Protein AF-0000000087419226 (afdb_homodimer)

Secondary structure (DSSP, 8-state):
----HHHHHHHHHHHHHS-BGGGT-EE--EEETTSBHHHHHHHHHHHT-SEEEEEETTEEEEEEEGGG--SSBGGGG-EEPPGGGEEETT-BHHHHHHHTTS-SEEEEEETTEEEEEEEGGGGGSHHHHHHHHHHHHHHHHHHHHHHHHHSTTTTTGGGS-HHHHHHHHHHHHHHHHTT----HHHHS-HHHHHHHHHH-HHHHTTSS--SHHHHHHHHHHHHHHHHHHHTT--HHHHHHHHHHHHHHHHHHHHS--TTS-TT--/----HHHHHHHHHHHHHS-BGGGT-EE--EEETTSBHHHHHHHHHHHT-SEEEEEETTEEEEEEEGGG--SSBGGGG-EEPPGGGEEETT-BHHHHHHHTTS-SEEEEEETTEEEEEEEGGGGGSHHHHHHHHHHHHHHHHHHHHHHHHHSTTTTTGGGS-HHHHHHHHHHHHHHHHTT----HHHHS-HHHHHHHHHH-HHHHTTSS--SHHHHHHHHHHHHHHHHHHHTT--HHHHHHHHHHHHHHHHHHHHS--TTS-TT--

pLDDT: mean 83.91, std 13.86, range [21.38, 97.94]

Organism: NCBI:txid2527985

Nearest PDB structures (foldseek):
  2ef7-assembly1_A-2  TM=7.297E-01  e=4.442E-05  Sulfurisphaera tokodaii str. 7
  3fv6-assembly1_B  TM=7.128E-01  e=2.357E-05  Bacillus subtilis
  6gjv-assembly1_F  TM=6.797E-01  e=5.312E-04  Pseudomonas aeruginosa PAO1
  7r50-assembly1_E  TM=6.651E-01  e=1.448E-03  Mycolicibacterium smegmatis
  4dqw-assembly1_B  TM=3.680E-01  e=2.165E-04  Pseudomonas aeruginosa PAO1

Foldseek 3Di:
DADDPVVLVVLLVCLQQVAFQLVQWAWAAEEEQQAWLVVVLVVCVVVVNQKHFYDDPRAGFFMAGSVQRDGGTNNVGGDGDDPLQEAERSHTVLVVLQSQPPPQKHFYDDPRGTTTIDGLVSCLDLSVLVSLLSLLVSLLSQLLNLCCVPPNPPNLVVLDDPVQLVVLVVVVVVCVVVVHDDDSSVSDDQLRSLSSQQSDPVNVLQAPDDHSVRSNVLSVLSVVLNVCSVVSDDNCPVNSVSSNVCSVCSCRSNPGDVPVPPPDD/DQDDPVVLVVLLVCLQQVAFQLVQWAWAAEEEQQAWLVVVLVVCVVVVNQKHFYDDPRAGFFMAGSVQRDGGTNNVGGDGDDPLQEAERSHTVLVVLQSQPPPAKHFYDDPRGTTTIDGLVSCLDLSVLVSLLSLLVSLLSQLLNLCCVPPNPPNLVVLDDPVQLVVLVVVVVVCVVVVHDDDSSVSDDQLRSLSSQQSDPVNVLQAPDDHSVRSNVLSVLSVVLNVCSVVSDDNCPVNSVSSNVCSVCSCRSNPGDVPVPPPDD

Sequence (530 aa):
MTLNSSTLHSLRRVFQQGFVVHDIAEPLISFDDSTSSEKVQAFMKAKRFEIVGIRKEGRVEGYVELADLGTGVCANHIQPFDEAQVVLDSTALADLVLQLKDKRRLFVSILGRVGGIVSRTDLQKPPVRMWLFGMVTLIEMRFSRLIEQYYPDEKWKPFLSEGRIQKTEELLVERIRRNQDLSLLDCLQLTDKAQIIARSKELRNLTKFQSRRQLDDAAKMLGKLRDNLAHSQDIITGDWDIIVALSESLDAVLEGPPGLEDGDVMTLNSSTLHSLRRVFQQGFVVHDIAEPLISFDDSTSSEKVQAFMKAKRFEIVGIRKEGRVEGYVELADLGTGVCANHIQPFDEAQVVLDSTALADLVLQLKDKRRLFVSILGRVGGIVSRTDLQKPPVRMWLFGMVTLIEMRFSRLIEQYYPDEKWKPFLSEGRIQKTEELLVERIRRNQDLSLLDCLQLTDKAQIIARSKELRNLTKFQSRRQLDDAAKMLGKLRDNLAHSQDIITGDWDIIVALSESLDAVLEGPPGLEDGDV

Radius of gyration: 26.46 Å; Cα contacts (8 Å, |Δi|>4): 764; chains: 2; bounding box: 55×88×60 Å

Solvent-accessible surface area (backbone atoms only — not comparable to full-atom values): 28848 Å² total; per-residue (Å²): 123,78,72,52,68,66,38,57,54,53,51,48,50,44,63,57,61,67,43,29,37,58,58,49,44,39,79,45,57,64,44,54,32,78,40,46,23,61,59,52,47,51,48,25,64,75,70,69,42,59,65,37,32,27,22,56,97,88,34,55,62,27,31,40,40,58,91,66,57,58,84,61,37,37,59,83,48,56,38,70,74,50,73,92,39,51,41,52,33,77,38,28,44,47,58,49,50,63,60,45,71,85,36,69,59,33,36,21,29,53,97,88,35,58,51,27,32,40,40,67,56,40,58,63,36,66,65,44,44,46,45,52,47,44,50,54,50,50,46,46,53,46,46,51,48,51,43,48,70,76,30,52,95,66,62,49,54,81,54,50,54,69,67,56,50,50,54,34,50,52,52,44,51,56,36,43,74,66,71,28,89,68,44,66,74,71,57,50,48,66,53,54,47,37,40,35,33,37,68,29,69,74,52,28,67,48,38,83,52,90,43,48,65,57,36,48,52,48,32,51,51,49,53,51,48,38,46,35,58,44,62,76,46,80,50,52,79,84,35,45,68,59,52,45,50,46,44,72,34,44,62,46,70,68,42,57,61,79,82,70,55,91,68,79,115,124,78,73,52,68,64,39,55,54,53,51,47,51,45,63,58,63,66,43,30,37,58,58,51,43,39,78,46,56,63,42,53,33,77,41,48,23,60,59,50,46,53,49,26,63,75,70,69,42,59,65,37,33,26,23,56,95,87,35,55,63,26,30,40,40,57,90,67,58,58,84,60,36,37,58,83,50,55,39,70,74,52,74,93,40,51,42,54,34,79,38,30,44,47,58,48,51,61,60,45,70,85,34,69,58,35,36,21,28,53,97,87,36,60,51,26,31,40,40,67,56,40,56,60,37,67,65,45,44,46,44,51,49,44,50,53,51,50,47,46,52,47,45,52,46,51,44,49,71,76,30,51,94,66,62,49,55,83,55,50,55,69,67,56,50,49,53,34,49,54,50,43,52,55,37,43,74,66,72,27,89,70,45,67,74,71,58,50,50,66,53,54,47,35,39,34,32,37,68,28,68,75,51,27,68,48,39,82,53,90,45,49,65,58,35,48,52,49,31,51,51,48,52,51,48,39,47,36,58,45,62,76,45,81,50,52,80,84,35,46,67,59,52,47,50,45,44,72,35,45,61,47,67,67,42,54,61,81,81,71,53,89,68,80,118

Structure (mmCIF, N/CA/C/O backbone):
data_AF-0000000087419226-model_v1
#
loop_
_entity.id
_entity.type
_entity.pdbx_description
1 polymer 'CBS domain-containing protein'
#
loop_
_atom_site.group_PDB
_atom_site.id
_atom_site.type_symbol
_atom_site.label_atom_id
_atom_site.label_alt_id
_atom_site.label_comp_id
_atom_site.label_asym_id
_atom_site.label_entity_id
_atom_site.label_seq_id
_atom_site.pdbx_PDB_ins_code
_atom_site.Cartn_x
_atom_site.Cartn_y
_atom_site.Cartn_z
_atom_site.occupancy
_atom_site.B_iso_or_equiv
_atom_site.auth_seq_id
_atom_site.auth_comp_id
_atom_site.auth_asym_id
_atom_site.auth_atom_id
_atom_site.pdbx_PDB_model_num
ATOM 1 N N . MET A 1 1 ? -5.91 -18.766 -9.625 1 42.22 1 MET A N 1
ATOM 2 C CA . MET A 1 1 ? -5.02 -19.047 -8.5 1 42.22 1 MET A CA 1
ATOM 3 C C . MET A 1 1 ? -5.469 -18.281 -7.258 1 42.22 1 MET A C 1
ATOM 5 O O . MET A 1 1 ? -5.609 -17.062 -7.293 1 42.22 1 MET A O 1
ATOM 9 N N . THR A 1 2 ? -6.199 -19.031 -6.391 1 46.94 2 THR A N 1
ATOM 10 C CA . THR A 1 2 ? -7 -18.562 -5.266 1 46.94 2 THR A CA 1
ATOM 11 C C . THR A 1 2 ? -6.113 -17.953 -4.188 1 46.94 2 THR A C 1
ATOM 13 O O . THR A 1 2 ? -5.152 -18.578 -3.736 1 46.94 2 THR A O 1
ATOM 16 N N . LEU A 1 3 ? -6.07 -16.688 -4.141 1 54.31 3 LEU A N 1
ATOM 17 C CA . LEU A 1 3 ? -5.461 -16.109 -2.939 1 54.31 3 LEU A CA 1
ATOM 18 C C . LEU A 1 3 ? -5.992 -16.797 -1.686 1 54.31 3 LEU A C 1
ATOM 20 O O . LEU A 1 3 ? -7.199 -16.984 -1.535 1 54.31 3 LEU A O 1
ATOM 24 N N . ASN A 1 4 ? -4.996 -17.406 -0.952 1 62.91 4 ASN A N 1
ATOM 25 C CA . ASN A 1 4 ? -5.324 -18.094 0.295 1 62.91 4 ASN A CA 1
ATOM 26 C C . ASN A 1 4 ? -6.062 -17.172 1.264 1 62.91 4 ASN A C 1
ATOM 28 O O . ASN A 1 4 ? -5.719 -15.992 1.393 1 62.91 4 ASN A O 1
ATOM 32 N N . SER A 1 5 ? -7.238 -17.625 1.706 1 68.56 5 SER A N 1
ATOM 33 C CA . SER A 1 5 ? -8.055 -16.906 2.676 1 68.56 5 SER A CA 1
ATOM 34 C C . SER A 1 5 ? -7.215 -16.391 3.838 1 68.56 5 SER A C 1
ATOM 36 O O . SER A 1 5 ? -7.461 -15.289 4.348 1 68.56 5 SER A O 1
ATOM 38 N N . SER A 1 6 ? -6.207 -17.156 4.109 1 67.56 6 SER A N 1
ATOM 39 C CA . SER A 1 6 ? -5.363 -16.75 5.23 1 67.56 6 SER A CA 1
ATOM 40 C C . SER A 1 6 ? -4.566 -15.492 4.902 1 67.56 6 SER A C 1
ATOM 42 O O . SER A 1 6 ? -4.379 -14.633 5.762 1 67.56 6 SER A O 1
ATOM 44 N N . THR A 1 7 ? -4.246 -15.352 3.688 1 75.5 7 THR A N 1
ATOM 45 C CA . THR A 1 7 ? -3.488 -14.18 3.268 1 75.5 7 THR A CA 1
ATOM 46 C C . THR A 1 7 ? -4.348 -12.922 3.352 1 75.5 7 THR A C 1
ATOM 48 O O . THR A 1 7 ? -3.912 -11.898 3.891 1 75.5 7 THR A O 1
ATOM 51 N N . LEU A 1 8 ? -5.531 -13.047 2.908 1 74.62 8 LEU A N 1
ATOM 52 C CA . LEU A 1 8 ? -6.441 -11.906 2.943 1 74.62 8 LEU A CA 1
ATOM 53 C C . LEU A 1 8 ? -6.691 -11.453 4.379 1 74.62 8 LEU A C 1
ATOM 55 O O . LEU A 1 8 ? -6.648 -10.258 4.676 1 74.62 8 LEU A O 1
ATOM 59 N N . HIS A 1 9 ? -6.844 -12.469 5.27 1 75.5 9 HIS A N 1
ATOM 60 C CA . HIS A 1 9 ? -7.129 -12.148 6.664 1 75.5 9 HIS A CA 1
ATOM 61 C C . HIS A 1 9 ? -5.938 -11.461 7.328 1 75.5 9 HIS A C 1
ATOM 63 O O . HIS A 1 9 ? -6.109 -10.484 8.055 1 75.5 9 HIS A O 1
ATOM 69 N N . SER A 1 10 ? -4.809 -11.953 7.027 1 78.69 10 SER A N 1
ATOM 70 C CA . SER A 1 10 ? -3.607 -11.398 7.641 1 78.69 10 SER A CA 1
ATOM 71 C C . SER A 1 10 ? -3.334 -9.984 7.141 1 78.69 10 SER A C 1
ATOM 73 O O . SER A 1 10 ? -3.053 -9.078 7.934 1 78.69 10 SER A O 1
ATOM 75 N N . LEU A 1 11 ? -3.467 -9.758 5.883 1 81.06 11 LEU A N 1
ATOM 76 C CA . LEU A 1 11 ? -3.199 -8.445 5.312 1 81.06 11 LEU A CA 1
ATOM 77 C C . LEU A 1 11 ? -4.262 -7.438 5.742 1 81.06 11 LEU A C 1
ATOM 79 O O . LEU A 1 11 ? -3.955 -6.27 5.984 1 81.06 11 LEU A O 1
ATOM 83 N N . ARG A 1 12 ? -5.445 -7.945 5.891 1 80.12 12 ARG A N 1
ATOM 84 C CA . ARG A 1 12 ? -6.52 -7.086 6.371 1 80.12 12 ARG A CA 1
ATOM 85 C C . ARG A 1 12 ? -6.211 -6.555 7.77 1 80.12 12 ARG A C 1
ATOM 87 O O . ARG A 1 12 ? -6.383 -5.363 8.039 1 80.12 12 ARG A O 1
ATOM 94 N N . ARG A 1 13 ? -5.73 -7.434 8.578 1 77.88 13 ARG A N 1
ATOM 95 C CA . ARG A 1 13 ? -5.402 -7.031 9.945 1 77.88 13 ARG A CA 1
ATOM 96 C C . ARG A 1 13 ? -4.301 -5.98 9.953 1 77.88 13 ARG A C 1
ATOM 98 O O . ARG A 1 13 ? -4.387 -4.988 10.68 1 77.88 13 ARG A O 1
ATOM 105 N N . VAL A 1 14 ? -3.367 -6.145 9.109 1 79.88 14 VAL A N 1
ATOM 106 C CA . VAL A 1 14 ? -2.234 -5.227 9.055 1 79.88 14 VAL A CA 1
ATOM 107 C C . VAL A 1 14 ? -2.707 -3.852 8.586 1 79.88 14 VAL A C 1
ATOM 109 O O . VAL A 1 14 ? -2.406 -2.836 9.219 1 79.88 14 VAL A O 1
ATOM 112 N N . PHE A 1 15 ? -3.539 -3.809 7.578 1 81.88 15 PHE A N 1
ATOM 113 C CA . PHE A 1 15 ? -3.922 -2.527 6.996 1 81.88 15 PHE A CA 1
ATOM 114 C C . PHE A 1 15 ? -5.027 -1.871 7.812 1 81.88 15 PHE A C 1
ATOM 116 O O . PHE A 1 15 ? -5.176 -0.647 7.801 1 81.88 15 PHE A O 1
ATOM 123 N N . GLN A 1 16 ? -5.691 -2.676 8.609 1 78.88 16 GLN A N 1
ATOM 124 C CA . GLN A 1 16 ? -6.734 -2.104 9.453 1 78.88 16 GLN A CA 1
ATOM 125 C C . GLN A 1 16 ? -6.148 -1.522 10.734 1 78.88 16 GLN A C 1
ATOM 127 O O . GLN A 1 16 ? -6.664 -0.539 11.273 1 78.88 16 GLN A O 1
ATOM 132 N N . GLN A 1 17 ? -5.059 -2.119 11.133 1 82 17 GLN A N 1
ATOM 133 C CA . GLN A 1 17 ? -4.559 -1.738 12.453 1 82 17 GLN A CA 1
ATOM 134 C C . GLN A 1 17 ? -3.154 -1.146 12.359 1 82 17 GLN A C 1
ATOM 136 O O . GLN A 1 17 ? -2.668 -0.535 13.312 1 82 17 GLN A O 1
ATOM 141 N N . GLY A 1 18 ? -2.623 -1.214 11.234 1 85.69 18 GLY A N 1
ATOM 142 C CA . GLY A 1 18 ? -1.213 -0.868 11.141 1 85.69 18 GLY A CA 1
ATOM 143 C C . GLY A 1 18 ? -0.979 0.599 10.828 1 85.69 18 GLY A C 1
ATOM 144 O O . GLY A 1 18 ? 0.128 1.108 11.016 1 85.69 18 GLY A O 1
ATOM 145 N N . PHE A 1 19 ? -1.991 1.28 10.367 1 92.06 19 PHE A N 1
ATOM 146 C CA . PHE A 1 19 ? -1.907 2.707 10.07 1 92.06 19 PHE A CA 1
ATOM 147 C C . PHE A 1 19 ? -2.73 3.514 11.07 1 92.06 19 PHE A C 1
ATOM 149 O O . PHE A 1 19 ? -3.947 3.34 11.164 1 92.06 19 PHE A O 1
ATOM 156 N N . VAL A 1 20 ? -2.016 4.383 11.789 1 94.56 20 VAL A N 1
ATOM 157 C CA . VAL A 1 20 ? -2.672 5.047 12.906 1 94.56 20 VAL A CA 1
ATOM 158 C C . VAL A 1 20 ? -2.41 6.551 12.836 1 94.56 20 VAL A C 1
ATOM 160 O O . VAL A 1 20 ? -1.635 7.016 12 1 94.56 20 VAL A O 1
ATOM 163 N N . VAL A 1 21 ? -2.994 7.266 13.734 1 96.25 21 VAL A N 1
ATOM 164 C CA . VAL A 1 21 ? -2.936 8.727 13.773 1 96.25 21 VAL A CA 1
ATOM 165 C C . VAL A 1 21 ? -1.486 9.18 13.945 1 96.25 21 VAL A C 1
ATOM 167 O O . VAL A 1 21 ? -1.068 10.18 13.352 1 96.25 21 VAL A O 1
ATOM 170 N N . HIS A 1 22 ? -0.709 8.508 14.711 1 94.38 22 HIS A N 1
ATOM 171 C CA . HIS A 1 22 ? 0.694 8.828 14.953 1 94.38 22 HIS A CA 1
ATOM 172 C C . HIS A 1 22 ? 1.452 9.008 13.641 1 94.38 22 HIS A C 1
ATOM 174 O O . HIS A 1 22 ? 2.373 9.828 13.562 1 94.38 22 HIS A O 1
ATOM 180 N N . ASP A 1 23 ? 1.045 8.336 12.625 1 92.69 23 ASP A N 1
ATOM 181 C CA . ASP A 1 23 ? 1.777 8.266 11.367 1 92.69 23 ASP A CA 1
ATOM 182 C C . ASP A 1 23 ? 1.619 9.562 10.562 1 92.69 23 ASP A C 1
ATOM 184 O O . ASP A 1 23 ? 2.385 9.812 9.633 1 92.69 23 ASP A O 1
ATOM 188 N N . ILE A 1 24 ? 0.594 10.398 10.945 1 92.25 24 ILE A N 1
ATOM 189 C CA . ILE A 1 24 ? 0.347 11.539 10.078 1 92.25 24 ILE A CA 1
ATOM 190 C C . ILE A 1 24 ? 0.185 12.805 10.93 1 92.25 24 ILE A C 1
ATOM 192 O O . ILE A 1 24 ? 0.165 13.914 10.398 1 92.25 24 ILE A O 1
ATOM 196 N N . ALA A 1 25 ? 0.162 12.633 12.234 1 94.5 25 ALA A N 1
ATOM 197 C CA . ALA A 1 25 ? -0.046 13.766 13.125 1 94.5 25 ALA A CA 1
ATOM 198 C C . ALA A 1 25 ? 1.148 14.719 13.102 1 94.5 25 ALA A C 1
ATOM 200 O O . ALA A 1 25 ? 2.254 14.32 12.719 1 94.5 25 ALA A O 1
ATOM 201 N N . GLU A 1 26 ? 0.912 15.938 13.438 1 91.56 26 GLU A N 1
ATOM 202 C CA . GLU A 1 26 ? 1.938 16.969 13.562 1 91.56 26 GLU A CA 1
ATOM 203 C C . GLU A 1 26 ? 2.076 17.438 15.008 1 91.56 26 GLU A C 1
ATOM 205 O O . GLU A 1 26 ? 1.116 17.375 15.773 1 91.56 26 GLU A O 1
ATOM 210 N N . PRO A 1 27 ? 3.309 17.875 15.352 1 92.88 27 PRO A N 1
ATOM 211 C CA . PRO A 1 27 ? 3.432 18.453 16.688 1 92.88 27 PRO A CA 1
ATOM 212 C C . PRO A 1 27 ? 2.562 19.688 16.891 1 92.88 27 PRO A C 1
ATOM 214 O O . PRO A 1 27 ? 2.428 20.5 15.961 1 92.88 27 PRO A O 1
ATOM 217 N N . LEU A 1 28 ? 1.943 19.75 17.953 1 95.75 28 LEU A N 1
ATOM 218 C CA . LEU A 1 28 ? 1.203 20.969 18.312 1 9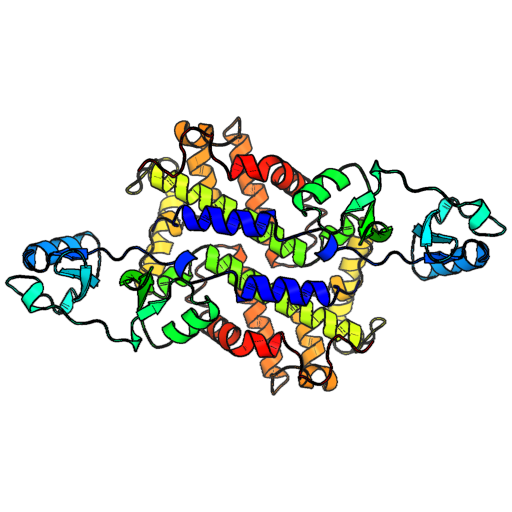5.75 28 LEU A CA 1
ATOM 219 C C . LEU A 1 28 ? 2.137 22.031 18.859 1 95.75 28 LEU A C 1
ATOM 221 O O . LEU A 1 28 ? 2.613 21.922 20 1 95.75 28 LEU A O 1
ATOM 225 N N . ILE A 1 29 ? 2.395 23.031 18.078 1 95.88 29 ILE A N 1
ATOM 226 C CA . ILE A 1 29 ? 3.193 24.156 18.547 1 95.88 29 ILE A CA 1
ATOM 227 C C . ILE A 1 29 ? 2.492 24.828 19.734 1 95.88 29 ILE A C 1
ATOM 229 O O . ILE A 1 29 ? 1.275 25.031 19.703 1 95.88 29 ILE A O 1
ATOM 233 N N . SER A 1 30 ? 3.299 25.125 20.734 1 97.44 30 SER A N 1
ATOM 234 C CA . SER A 1 30 ? 2.65 25.625 21.938 1 97.44 30 SER A CA 1
ATOM 235 C C . SER A 1 30 ? 3.479 26.734 22.594 1 97.44 30 SER A C 1
ATOM 237 O O . SER A 1 30 ? 4.676 26.859 22.328 1 97.44 30 SER A O 1
ATOM 239 N N . PHE A 1 31 ? 2.85 27.547 23.391 1 97.81 31 PHE A N 1
ATOM 240 C CA . PHE A 1 31 ? 3.457 28.656 24.125 1 97.81 31 PHE A CA 1
ATOM 241 C C . PHE A 1 31 ? 3.043 28.609 25.594 1 97.81 31 PHE A C 1
ATOM 243 O O . PHE A 1 31 ? 2.025 28 25.938 1 97.81 31 PHE A O 1
ATOM 250 N N . ASP A 1 32 ? 3.84 29.297 26.375 1 97.75 32 ASP A N 1
ATOM 251 C CA . ASP A 1 32 ? 3.471 29.422 27.797 1 97.75 32 ASP A CA 1
ATOM 252 C C . ASP A 1 32 ? 2.268 30.344 27.969 1 97.75 32 ASP A C 1
ATOM 254 O O . ASP A 1 32 ? 2.086 31.281 27.203 1 97.75 32 ASP A O 1
ATOM 258 N N . ASP A 1 33 ? 1.493 30.125 29 1 96.5 33 ASP A N 1
ATOM 259 C CA . ASP A 1 33 ? 0.28 30.906 29.25 1 96.5 33 ASP A CA 1
ATOM 260 C C . ASP A 1 33 ? 0.611 32.375 29.547 1 96.5 33 ASP A C 1
ATOM 262 O O . ASP A 1 33 ? -0.206 33.25 29.297 1 96.5 33 ASP A O 1
ATOM 266 N N . SER A 1 34 ? 1.834 32.625 29.891 1 96.94 34 SER A N 1
ATOM 267 C CA . SER A 1 34 ? 2.244 33.969 30.281 1 96.94 34 SER A CA 1
ATOM 268 C C . SER A 1 34 ? 2.75 34.781 29.078 1 96.94 34 SER A C 1
ATOM 270 O O . SER A 1 34 ? 2.973 35.969 29.172 1 96.94 34 SER A O 1
ATOM 272 N N . THR A 1 35 ? 2.879 34.062 27.953 1 97.12 35 THR A N 1
ATOM 273 C CA . THR A 1 35 ? 3.396 34.719 26.75 1 97.12 35 THR A CA 1
ATOM 274 C C . THR A 1 35 ? 2.412 35.781 26.25 1 97.12 35 THR A C 1
ATOM 276 O O . THR A 1 35 ? 1.196 35.594 26.328 1 97.12 35 THR A O 1
ATOM 279 N N . SER A 1 36 ? 2.924 36.906 25.719 1 97.25 36 SER A N 1
ATOM 280 C CA . SER A 1 36 ? 2.105 37.969 25.172 1 97.25 36 SER A CA 1
ATOM 281 C C . SER A 1 36 ? 1.265 37.5 24 1 97.25 36 SER A C 1
ATOM 283 O O . SER A 1 36 ? 1.784 36.844 23.078 1 97.25 36 SER A O 1
ATOM 285 N N . SER A 1 37 ? -0.056 37.812 24.031 1 96.75 37 SER A N 1
ATOM 286 C CA . SER A 1 37 ? -0.954 37.438 22.953 1 96.75 37 SER A CA 1
ATOM 287 C C . SER A 1 37 ? -0.528 38.062 21.641 1 96.75 37 SER A C 1
ATOM 289 O O . SER A 1 37 ? -0.667 37.438 20.578 1 96.75 37 SER A O 1
ATOM 291 N N . GLU A 1 38 ? -0.011 39.219 21.656 1 96 38 GLU A N 1
ATOM 292 C CA . GLU A 1 38 ? 0.42 39.938 20.469 1 96 38 GLU A CA 1
ATOM 293 C C . GLU A 1 38 ? 1.584 39.219 19.781 1 96 38 GLU A C 1
ATOM 295 O O . GLU A 1 38 ? 1.618 39.094 18.562 1 96 38 GLU A O 1
ATOM 300 N N . LYS A 1 39 ? 2.455 38.781 20.609 1 96.5 39 LYS A N 1
ATOM 301 C CA . LYS A 1 39 ? 3.602 38.031 20.078 1 96.5 39 LYS A CA 1
ATOM 302 C C . LYS A 1 39 ? 3.164 36.719 19.422 1 96.5 39 LYS A C 1
ATOM 304 O O . LYS A 1 39 ? 3.645 36.375 18.344 1 96.5 39 LYS A O 1
ATOM 309 N N . VAL A 1 40 ? 2.297 36.094 20.141 1 97.19 40 VAL A N 1
ATOM 310 C CA . VAL A 1 40 ? 1.807 34.812 19.625 1 97.19 40 VAL A CA 1
ATOM 311 C C . VAL A 1 40 ? 1.01 35.031 18.344 1 97.19 40 VAL A C 1
ATOM 313 O O . VAL A 1 40 ? 1.146 34.281 17.391 1 97.19 40 VAL A O 1
ATOM 316 N N . GLN A 1 41 ? 0.237 36.062 18.281 1 96.19 41 GLN A N 1
ATOM 317 C CA . GLN A 1 41 ? -0.533 36.375 17.094 1 96.19 41 GLN A CA 1
ATOM 318 C C . GLN A 1 41 ? 0.384 36.625 15.898 1 96.19 41 GLN A C 1
ATOM 320 O O . GLN A 1 41 ? 0.108 36.156 14.797 1 96.19 41 GLN A O 1
ATOM 325 N N . ALA A 1 42 ? 1.42 37.375 16.156 1 95.62 42 ALA A N 1
ATOM 326 C CA . ALA A 1 42 ? 2.377 37.688 15.094 1 95.62 42 ALA A CA 1
ATOM 327 C C . ALA A 1 42 ? 3.018 36.406 14.547 1 95.62 42 ALA A C 1
ATOM 329 O O . ALA A 1 42 ? 3.172 36.25 13.336 1 95.62 42 ALA A O 1
ATOM 330 N N . PHE A 1 43 ? 3.318 35.594 15.469 1 94.81 43 PHE A N 1
ATOM 331 C CA . PHE A 1 43 ? 3.912 34.312 15.094 1 94.81 43 PHE A CA 1
ATOM 332 C C . PHE A 1 43 ? 2.945 33.469 14.242 1 94.81 43 PHE A C 1
ATOM 334 O O . PHE A 1 43 ? 3.328 32.938 13.203 1 94.81 43 PHE A O 1
ATOM 341 N N . MET A 1 44 ? 1.724 33.375 14.727 1 94.06 44 MET A N 1
ATOM 342 C CA . MET A 1 44 ? 0.702 32.594 14.055 1 94.06 44 MET A CA 1
ATOM 343 C C . MET A 1 44 ? 0.43 33.094 12.648 1 94.06 44 MET A C 1
ATOM 345 O O . MET A 1 44 ? 0.3 32.312 11.703 1 94.06 44 MET A O 1
ATOM 349 N N . LYS A 1 45 ? 0.385 34.406 12.508 1 91.94 45 LYS A N 1
ATOM 350 C CA . LYS A 1 45 ? 0.159 35 11.203 1 91.94 45 LYS A CA 1
ATOM 351 C C . LYS A 1 45 ? 1.338 34.75 10.266 1 91.94 45 LYS A C 1
ATOM 353 O O . LYS A 1 45 ? 1.148 34.375 9.102 1 91.94 45 LYS A O 1
ATOM 358 N N . ALA A 1 46 ? 2.537 34.844 10.805 1 89.75 46 ALA A N 1
ATOM 359 C CA . ALA A 1 46 ? 3.752 34.656 10.008 1 89.75 46 ALA A CA 1
ATOM 360 C C . ALA A 1 46 ? 3.869 33.219 9.508 1 89.75 46 ALA A C 1
ATOM 362 O O . ALA A 1 46 ? 4.305 33 8.383 1 89.75 46 ALA A O 1
ATOM 363 N N . LYS A 1 47 ? 3.445 32.281 10.336 1 86.44 47 LYS A N 1
ATOM 364 C CA . LYS A 1 47 ? 3.604 30.875 10.008 1 86.44 47 LYS A CA 1
ATOM 365 C C . LYS A 1 47 ? 2.295 30.281 9.492 1 86.44 47 LYS A C 1
ATOM 367 O O . LYS A 1 47 ? 2.234 29.094 9.172 1 86.44 47 LYS A O 1
ATOM 372 N N . ARG A 1 48 ? 1.225 31.031 9.523 1 83 48 ARG A N 1
ATOM 373 C CA . ARG A 1 48 ? -0.095 30.656 9.031 1 83 48 ARG A CA 1
ATOM 374 C C . ARG A 1 48 ? -0.701 29.547 9.883 1 83 48 ARG A C 1
ATOM 376 O O . ARG A 1 48 ? -1.215 28.562 9.352 1 83 48 ARG A O 1
ATOM 383 N N . PHE A 1 49 ? -0.477 29.734 11.156 1 89.44 49 PHE A N 1
ATOM 384 C CA . PHE A 1 49 ? -1.126 28.828 12.102 1 89.44 49 PHE A CA 1
ATOM 385 C C . PHE A 1 49 ? -2.445 29.406 12.594 1 89.44 49 PHE A C 1
ATOM 387 O O . PHE A 1 49 ? -2.506 30.562 12.984 1 89.44 49 PHE A O 1
ATOM 394 N N . GLU A 1 50 ? -3.455 28.656 12.578 1 90.44 50 GLU A N 1
ATOM 395 C CA . GLU A 1 50 ? -4.754 29.109 13.062 1 90.44 50 GLU A CA 1
ATOM 396 C C . GLU A 1 50 ? -4.938 28.766 14.539 1 90.44 50 GLU A C 1
ATOM 398 O O . GLU A 1 50 ? -5.719 29.422 15.242 1 90.44 50 GLU A O 1
ATOM 403 N N . ILE A 1 51 ? -4.223 27.75 14.969 1 94.25 51 ILE A N 1
ATOM 404 C CA . ILE A 1 51 ? -4.379 27.25 16.328 1 94.25 51 ILE A CA 1
ATOM 405 C C . ILE A 1 51 ? -3.012 26.922 16.922 1 94.25 51 ILE A C 1
ATOM 407 O O . ILE A 1 51 ? -2.135 26.406 16.219 1 94.25 51 ILE A O 1
ATOM 411 N N . VAL A 1 52 ? -2.83 27.25 18.203 1 96.94 52 VAL A N 1
ATOM 412 C CA . VAL A 1 52 ? -1.634 26.844 18.938 1 96.94 52 VAL A CA 1
ATOM 413 C C . VAL A 1 52 ? -2.018 26.391 20.344 1 96.94 52 VAL A C 1
ATOM 415 O O . VAL A 1 52 ? -3.08 26.766 20.844 1 96.94 52 VAL A O 1
ATOM 418 N N . GLY A 1 53 ? -1.176 25.516 20.844 1 97.62 53 GLY A N 1
ATOM 419 C CA . GLY A 1 53 ? -1.386 25.078 22.219 1 97.62 53 GLY A CA 1
ATOM 420 C C . GLY A 1 53 ? -0.878 26.062 23.25 1 97.62 53 GLY A C 1
ATOM 421 O O . GLY A 1 53 ? 0.004 26.875 22.969 1 97.62 53 GLY A O 1
ATOM 422 N N . ILE A 1 54 ? -1.438 26 24.438 1 97.94 54 ILE A N 1
ATOM 423 C CA . ILE A 1 54 ? -0.987 26.812 25.562 1 97.94 54 ILE A CA 1
ATOM 424 C C . ILE A 1 54 ? -0.567 25.906 26.719 1 97.94 54 ILE A C 1
ATOM 426 O O . ILE A 1 54 ? -1.321 25.016 27.125 1 97.94 54 ILE A O 1
ATOM 430 N N . ARG A 1 55 ? 0.622 26.141 27.172 1 97.5 55 ARG A N 1
ATOM 431 C CA . ARG A 1 55 ? 1.205 25.344 28.25 1 97.5 55 ARG A CA 1
ATOM 432 C C . ARG A 1 55 ? 1.034 26.031 29.594 1 97.5 55 ARG A C 1
ATOM 434 O O . ARG A 1 55 ? 1.188 27.234 29.703 1 97.5 55 ARG A O 1
ATOM 441 N N . LYS A 1 56 ? 0.643 25.25 30.594 1 94.88 56 LYS A N 1
ATOM 442 C CA . LYS A 1 56 ? 0.687 25.625 32 1 94.88 56 LYS A CA 1
ATOM 443 C C . LYS A 1 56 ? 1.564 24.656 32.781 1 94.88 56 LYS A C 1
ATOM 445 O O . LYS A 1 56 ? 1.348 23.438 32.75 1 94.88 56 LYS A O 1
ATOM 450 N N . GLU A 1 57 ? 2.549 25.156 33.406 1 93.12 57 GLU A N 1
ATOM 451 C CA . GLU A 1 57 ? 3.477 24.344 34.188 1 93.12 57 GLU A CA 1
ATOM 452 C C . GLU A 1 57 ? 4.051 23.203 33.344 1 93.12 57 GLU A C 1
ATOM 454 O O . GLU A 1 57 ? 4.027 22.047 33.75 1 93.12 57 GLU A O 1
ATOM 459 N N . GLY A 1 58 ? 4.32 23.453 32.094 1 91.75 58 GLY A N 1
ATOM 460 C CA . GLY A 1 58 ? 5.035 22.547 31.203 1 91.75 58 GLY A CA 1
ATOM 461 C C . GLY A 1 58 ? 4.121 21.609 30.438 1 91.75 58 GLY A C 1
ATOM 462 O O . GLY A 1 58 ? 4.582 20.812 29.625 1 91.75 58 GLY A O 1
ATOM 463 N N . ARG A 1 59 ? 2.85 21.75 30.75 1 93.81 59 ARG A N 1
ATOM 464 C CA . ARG A 1 59 ? 1.896 20.875 30.062 1 93.81 59 ARG A CA 1
ATOM 465 C C . ARG A 1 59 ? 0.914 21.688 29.219 1 93.81 59 ARG A C 1
ATOM 467 O O . ARG A 1 59 ? 0.447 22.734 29.641 1 93.81 59 ARG A O 1
ATOM 474 N N . VAL A 1 60 ? 0.682 21.094 28.031 1 96.88 60 VAL A N 1
ATOM 475 C CA . VAL A 1 60 ? -0.315 21.75 27.188 1 96.88 60 VAL A CA 1
ATOM 476 C C . VAL A 1 60 ? -1.708 21.531 27.781 1 96.88 60 VAL A C 1
ATOM 478 O O . VAL A 1 60 ? -2.188 20.406 27.859 1 96.88 60 VAL A O 1
ATOM 481 N N . GLU A 1 61 ? -2.369 22.547 28.219 1 95.19 61 GLU A N 1
ATOM 482 C CA . GLU A 1 61 ? -3.633 22.438 28.938 1 95.19 61 GLU A CA 1
ATOM 483 C C . GLU A 1 61 ? -4.801 22.938 28.094 1 95.19 61 GLU A C 1
ATOM 485 O O . GLU A 1 61 ? -5.961 22.703 28.422 1 95.19 61 GLU A O 1
ATOM 490 N N . GLY A 1 62 ? -4.461 23.609 27.062 1 97.31 62 GLY A N 1
ATOM 491 C CA . GLY A 1 62 ? -5.48 24.156 26.172 1 97.31 62 GLY A CA 1
ATOM 492 C C . GLY A 1 62 ? -4.906 24.75 24.906 1 97.31 62 GLY A C 1
ATOM 493 O O . GLY A 1 62 ? -3.76 24.469 24.547 1 97.31 62 GLY A O 1
ATOM 494 N N . TYR A 1 63 ? -5.809 25.469 24.203 1 97.69 63 TYR A N 1
ATOM 495 C CA . TYR A 1 63 ? -5.375 26.062 22.938 1 97.69 63 TYR A CA 1
ATOM 496 C C . TYR A 1 63 ? -5.988 27.438 22.734 1 97.69 63 TYR A C 1
ATOM 498 O O . TYR A 1 63 ? -6.879 27.844 23.484 1 97.69 63 TYR A O 1
ATOM 506 N N . VAL A 1 64 ? -5.422 28.234 21.859 1 97.25 64 VAL A N 1
ATOM 507 C CA . VAL A 1 64 ? -6 29.5 21.438 1 97.25 64 VAL A CA 1
ATOM 508 C C . VAL A 1 64 ? -6.137 29.516 19.906 1 97.25 64 VAL A C 1
ATOM 510 O O . VAL A 1 64 ? -5.371 28.859 19.203 1 97.25 64 VAL A O 1
ATOM 513 N N . GLU A 1 65 ? -7.113 30.203 19.453 1 95.75 65 GLU A N 1
ATOM 514 C CA . GLU A 1 65 ? -7.32 30.422 18.016 1 95.75 65 GLU A CA 1
ATOM 515 C C . GLU A 1 65 ? -6.945 31.844 17.625 1 95.75 65 GLU A C 1
ATOM 517 O O . GLU A 1 65 ? -7.191 32.781 18.375 1 95.75 65 GLU A O 1
ATOM 522 N N . LEU A 1 66 ? -6.379 31.906 16.484 1 94.62 66 LEU A N 1
ATOM 523 C CA . LEU A 1 66 ? -5.961 33.219 15.984 1 94.62 66 LEU A CA 1
ATOM 524 C C . LEU A 1 66 ? -7.129 34.188 15.984 1 94.62 66 LEU A C 1
ATOM 526 O O . LEU A 1 66 ? -6.977 35.344 16.391 1 94.62 66 LEU A O 1
ATOM 530 N N . ALA A 1 67 ? -8.305 33.75 15.688 1 91.5 67 ALA A N 1
ATOM 531 C CA . ALA A 1 67 ? -9.5 34.594 15.57 1 91.5 67 ALA A CA 1
ATOM 532 C C . ALA A 1 67 ? -9.938 35.125 16.938 1 91.5 67 ALA A C 1
ATOM 534 O O . ALA A 1 67 ? -10.57 36.188 17.016 1 91.5 67 ALA A O 1
ATOM 535 N N . ASP A 1 68 ? -9.641 34.469 17.969 1 91 68 ASP A N 1
ATOM 536 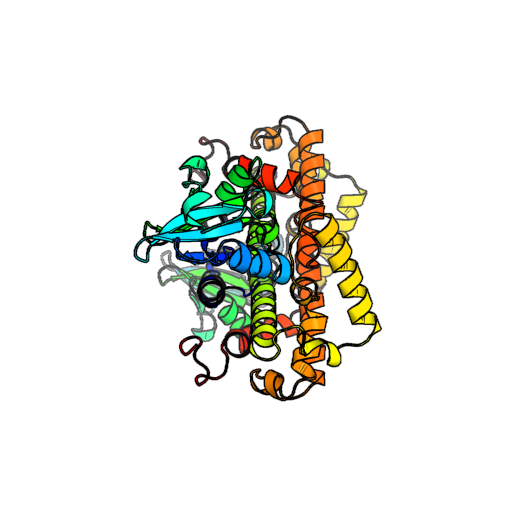C CA . ASP A 1 68 ? -10.125 34.812 19.312 1 91 68 ASP A CA 1
ATOM 537 C C . ASP A 1 68 ? -9.031 35.438 20.156 1 91 68 ASP A C 1
ATOM 539 O O . ASP A 1 68 ? -9.242 35.781 21.312 1 91 68 ASP A O 1
ATOM 543 N N . LEU A 1 69 ? -7.859 35.531 19.469 1 91.31 69 LEU A N 1
ATOM 544 C CA . LEU A 1 69 ? -6.734 36.031 20.25 1 91.31 69 LEU A CA 1
ATOM 545 C C . LEU A 1 69 ? -6.777 37.562 20.344 1 91.31 69 LEU A C 1
ATOM 547 O O . LEU A 1 69 ? -6.695 38.25 19.344 1 91.31 69 LEU A O 1
ATOM 551 N N . GLY A 1 70 ? -6.996 38.156 21.516 1 90.69 70 GLY A N 1
ATOM 552 C CA . GLY A 1 70 ? -7.051 39.562 21.781 1 90.69 70 GLY A CA 1
ATOM 553 C C . GLY A 1 70 ? -5.785 40.125 22.406 1 90.69 70 GLY A C 1
ATOM 554 O O . GLY A 1 70 ? -4.684 39.656 22.094 1 90.69 70 GLY A O 1
ATOM 555 N N . THR A 1 71 ? -5.926 41.188 23.219 1 91.94 71 THR A N 1
ATOM 556 C CA . THR A 1 71 ? -4.793 41.812 23.875 1 91.94 71 THR A CA 1
ATOM 557 C C . THR A 1 71 ? -4.512 41.156 25.234 1 91.94 71 THR A C 1
ATOM 559 O O . THR A 1 71 ? -5.363 40.438 25.766 1 91.94 71 THR A O 1
ATOM 562 N N . GLY A 1 72 ? -3.242 41.281 25.688 1 95.44 72 GLY A N 1
ATOM 563 C CA . GLY A 1 72 ? -2.85 40.75 26.984 1 95.44 72 GLY A CA 1
ATOM 564 C C . GLY A 1 72 ? -1.939 39.531 26.859 1 95.44 72 GLY A C 1
ATOM 565 O O . GLY A 1 72 ? -0.94 39.562 26.141 1 95.44 72 GLY A O 1
ATOM 566 N N . VAL A 1 73 ? -2.322 38.531 27.75 1 96.62 73 VAL A N 1
ATOM 567 C CA . VAL A 1 73 ? -1.523 37.281 27.734 1 96.62 73 VAL A CA 1
ATOM 568 C C . VAL A 1 73 ? -2.383 36.125 27.266 1 96.62 73 VAL A C 1
ATOM 570 O O . VAL A 1 73 ? -3.613 36.188 27.297 1 96.62 73 VAL A O 1
ATOM 573 N N . CYS A 1 74 ? -1.805 35.031 26.828 1 96.5 74 CYS A N 1
ATOM 574 C CA . CYS A 1 74 ? -2.49 33.906 26.234 1 96.5 74 CYS A CA 1
ATOM 575 C C . CYS A 1 74 ? -3.445 33.25 27.234 1 96.5 74 CYS A C 1
ATOM 577 O O . CYS A 1 74 ? -4.484 32.719 26.844 1 96.5 74 CYS A O 1
ATOM 579 N N . ALA A 1 75 ? -3.094 33.375 28.531 1 95.31 75 ALA A N 1
ATOM 580 C CA . ALA A 1 75 ? -3.912 32.781 29.594 1 95.31 75 ALA A CA 1
ATOM 581 C C . ALA A 1 75 ? -5.344 33.312 29.531 1 95.31 75 ALA A C 1
ATOM 583 O O . ALA A 1 75 ? -6.289 32.625 29.875 1 95.31 75 ALA A O 1
ATOM 584 N N . ASN A 1 76 ? -5.547 34.594 29.062 1 95.5 76 ASN A N 1
ATOM 585 C CA . ASN A 1 76 ? -6.848 35.25 29.047 1 95.5 76 ASN A CA 1
ATOM 586 C C . ASN A 1 76 ? -7.746 34.688 27.953 1 95.5 76 ASN A C 1
ATOM 588 O O . ASN A 1 76 ? -8.961 34.906 27.969 1 95.5 76 ASN A O 1
ATOM 592 N N . HIS A 1 77 ? -7.207 33.906 27.062 1 96.25 77 HIS A N 1
ATOM 593 C CA . HIS A 1 77 ? -7.953 33.5 25.875 1 96.25 77 HIS A CA 1
ATOM 594 C C . HIS A 1 77 ? -7.918 31.969 25.703 1 96.25 77 HIS A C 1
ATOM 596 O O . HIS A 1 77 ? -8.32 31.453 24.656 1 96.25 77 HIS A O 1
ATOM 602 N N . ILE A 1 78 ? -7.406 31.281 26.688 1 96.06 78 ILE A N 1
ATOM 603 C CA . ILE A 1 78 ? -7.191 29.844 26.594 1 96.06 78 ILE A CA 1
ATOM 604 C C . ILE A 1 78 ? -8.539 29.109 26.594 1 96.06 78 ILE A C 1
ATOM 606 O O . ILE A 1 78 ? -9.445 29.469 27.344 1 96.06 78 ILE A O 1
ATOM 610 N N . GLN A 1 79 ? -8.695 28.203 25.656 1 96.25 79 GLN A N 1
ATOM 611 C CA . GLN A 1 79 ? -9.828 27.297 25.609 1 96.25 79 GLN A CA 1
ATOM 612 C C . GLN A 1 79 ? -9.406 25.875 26.016 1 96.25 79 GLN A C 1
ATOM 614 O O . GLN A 1 79 ? -8.406 25.359 25.516 1 96.25 79 GLN A O 1
ATOM 619 N N . PRO A 1 80 ? -10.141 25.281 26.906 1 95.69 80 PRO A N 1
ATOM 620 C CA . PRO A 1 80 ? -9.82 23.906 27.281 1 95.69 80 PRO A CA 1
ATOM 621 C C . PRO A 1 80 ? -10.133 22.891 26.172 1 95.69 80 PRO A C 1
ATOM 623 O O . PRO A 1 80 ? -10.961 23.172 25.297 1 95.69 80 PRO A O 1
ATOM 626 N N . PHE A 1 81 ? -9.438 21.766 26.219 1 95.75 81 PHE A N 1
ATOM 627 C CA . PHE A 1 81 ? -9.727 20.703 25.266 1 95.75 81 PHE A CA 1
ATOM 628 C C . PHE A 1 81 ? -11.039 20.016 25.625 1 95.75 81 PHE A C 1
ATOM 630 O O . PHE A 1 81 ? -11.273 19.656 26.781 1 95.75 81 PHE A O 1
ATOM 637 N N . ASP A 1 82 ? -11.867 19.875 24.641 1 94.12 82 ASP A N 1
ATOM 638 C CA . ASP A 1 82 ? -13.016 18.984 24.797 1 94.12 82 ASP A CA 1
ATOM 639 C C . ASP A 1 82 ? -12.641 17.547 24.484 1 94.12 82 ASP A C 1
ATOM 641 O O . ASP A 1 82 ? -11.859 17.281 23.562 1 94.12 82 ASP A O 1
ATOM 645 N N . GLU A 1 83 ? -13.195 16.641 25.25 1 92.75 83 GLU A N 1
ATOM 646 C CA . GLU A 1 83 ? -12.898 15.234 25.031 1 92.75 83 GLU A CA 1
ATOM 647 C C . GLU A 1 83 ? -13.164 14.828 23.594 1 92.75 83 GLU A C 1
ATOM 649 O O . GLU A 1 83 ? -12.43 14.016 23.016 1 92.75 83 GLU A O 1
ATOM 654 N N . ALA A 1 84 ? -14.172 15.383 23 1 94.25 84 ALA A N 1
ATOM 655 C CA . ALA A 1 84 ? -14.57 15.047 21.641 1 94.25 84 ALA A CA 1
ATOM 656 C C . ALA A 1 84 ? -13.562 15.57 20.625 1 94.25 84 ALA A C 1
ATOM 658 O O . ALA A 1 84 ? -13.578 15.172 19.453 1 94.25 84 ALA A O 1
ATOM 659 N N . GLN A 1 85 ? -12.633 16.406 21.125 1 96 85 GLN A N 1
ATOM 660 C CA . GLN A 1 85 ? -11.656 17.016 20.234 1 96 85 GLN A CA 1
ATOM 661 C C . GLN A 1 85 ? -10.312 16.297 20.312 1 96 85 GLN A C 1
ATOM 663 O O . GLN A 1 85 ? -9.359 16.656 19.609 1 96 85 GLN A O 1
ATOM 668 N N . VAL A 1 86 ? -10.227 15.336 21.188 1 97.69 86 VAL A N 1
ATOM 669 C CA . VAL A 1 86 ? -8.945 14.695 21.422 1 97.69 86 VAL A CA 1
ATOM 670 C C . VAL A 1 86 ? -8.992 13.25 20.938 1 97.69 86 VAL A C 1
ATOM 672 O O . VAL A 1 86 ? -9.945 12.523 21.219 1 97.69 86 VAL A O 1
ATOM 675 N N . VAL A 1 87 ? -7.984 12.812 20.125 1 97.75 87 VAL A N 1
ATOM 676 C CA . VAL A 1 87 ? -7.855 11.438 19.656 1 97.75 87 VAL A CA 1
ATOM 677 C C . VAL A 1 87 ? -6.508 10.867 20.094 1 97.75 87 VAL A C 1
ATOM 679 O O . VAL A 1 87 ? -5.531 11.602 20.25 1 97.75 87 VAL A O 1
ATOM 682 N N . LEU A 1 88 ? -6.492 9.555 20.344 1 97.38 88 LEU A N 1
ATOM 683 C CA . LEU A 1 88 ? -5.242 8.891 20.688 1 97.38 88 LEU A CA 1
ATOM 684 C C . LEU A 1 88 ? -4.332 8.766 19.469 1 97.38 88 LEU A C 1
ATOM 686 O O . LEU A 1 88 ? -4.812 8.586 18.359 1 97.38 88 LEU A O 1
ATOM 690 N N . ASP A 1 89 ? -3.01 8.828 19.719 1 96.06 89 ASP A N 1
ATOM 691 C CA . ASP A 1 89 ? -2.061 8.68 18.625 1 96.06 89 ASP A CA 1
ATOM 692 C C . ASP A 1 89 ? -2.107 7.27 18.047 1 96.06 89 ASP A C 1
ATOM 694 O O . ASP A 1 89 ? -1.705 7.051 16.891 1 96.06 89 ASP A O 1
ATOM 698 N N . SER A 1 90 ? -2.711 6.32 18.734 1 94.81 90 SER A N 1
ATOM 699 C CA . SER A 1 90 ? -2.779 4.926 18.312 1 94.81 90 SER A CA 1
ATOM 700 C C . SER A 1 90 ? -4.098 4.621 17.609 1 94.81 90 SER A C 1
ATOM 702 O O . SER A 1 90 ? -4.34 3.488 17.203 1 94.81 90 SER A O 1
ATOM 704 N N . THR A 1 91 ? -4.941 5.633 17.469 1 95.62 91 THR A N 1
ATOM 705 C CA . THR A 1 91 ? -6.219 5.438 16.781 1 95.62 91 THR A CA 1
ATOM 706 C C . THR A 1 91 ? -6 5.086 15.312 1 95.62 91 THR A C 1
ATOM 708 O O . THR A 1 91 ? -5.176 5.703 14.633 1 95.62 91 THR A O 1
ATOM 711 N N . ALA A 1 92 ? -6.707 4.07 14.828 1 93.75 92 ALA A N 1
ATOM 712 C CA . ALA A 1 92 ? -6.605 3.654 13.43 1 93.75 92 ALA A CA 1
ATOM 713 C C . ALA A 1 92 ? -7.066 4.762 12.492 1 93.75 92 ALA A C 1
ATOM 715 O O . ALA A 1 92 ? -7.965 5.539 12.828 1 93.75 92 ALA A O 1
ATOM 716 N N . LEU A 1 93 ? -6.512 4.816 11.266 1 93.94 93 LEU A N 1
ATOM 717 C CA . LEU A 1 93 ? -6.824 5.863 10.297 1 93.94 93 LEU A CA 1
ATOM 718 C C . LEU A 1 93 ? -8.297 5.816 9.906 1 93.94 93 LEU A C 1
ATOM 720 O O . LEU A 1 93 ? -8.914 6.859 9.68 1 93.94 93 LEU A O 1
ATOM 724 N N . ALA A 1 94 ? -8.852 4.609 9.812 1 91.44 94 ALA A N 1
ATOM 725 C CA . ALA A 1 94 ? -10.266 4.496 9.469 1 91.44 94 ALA A CA 1
ATOM 726 C C . ALA A 1 94 ? -11.133 5.254 10.461 1 91.44 94 ALA A C 1
ATOM 728 O O . ALA A 1 94 ? -12.047 5.984 10.07 1 91.44 94 ALA A O 1
ATOM 729 N N . ASP A 1 95 ? -10.836 5.086 11.688 1 93.31 95 ASP A N 1
ATOM 730 C CA . ASP A 1 95 ? -11.586 5.766 12.742 1 93.31 95 ASP A CA 1
ATOM 731 C C . ASP A 1 95 ? -11.344 7.273 12.703 1 93.31 95 ASP A C 1
ATOM 733 O O . ASP A 1 95 ? -12.258 8.062 12.938 1 93.31 95 ASP A O 1
ATOM 737 N N . LEU A 1 96 ? -10.109 7.652 12.438 1 95.12 96 LEU A N 1
ATOM 738 C CA . LEU A 1 96 ? -9.781 9.07 12.32 1 95.12 96 LEU A CA 1
ATOM 739 C C . LEU A 1 96 ? -10.617 9.734 11.234 1 95.12 96 LEU A C 1
ATOM 741 O O . LEU A 1 96 ? -11.156 10.82 11.438 1 95.12 96 LEU A O 1
ATOM 745 N N . VAL A 1 97 ? -10.703 9.094 10.047 1 93 97 VAL A N 1
ATOM 746 C CA . VAL A 1 97 ? -11.477 9.625 8.93 1 93 97 VAL A CA 1
ATOM 747 C C . VAL A 1 97 ? -12.914 9.891 9.367 1 93 97 VAL A C 1
ATOM 749 O O . VAL A 1 97 ? -13.469 10.945 9.062 1 93 97 VAL A O 1
ATOM 752 N N . LEU A 1 98 ? -13.484 9.008 10.141 1 92.31 98 LEU A N 1
ATOM 753 C CA . LEU A 1 98 ? -14.867 9.148 10.586 1 92.31 98 LEU A CA 1
ATOM 754 C C . LEU A 1 98 ? -15.008 10.297 11.578 1 92.31 98 LEU A C 1
ATOM 756 O O . LEU A 1 98 ? -16.016 11.008 11.578 1 92.31 98 LEU A O 1
ATOM 760 N N . GLN A 1 99 ? -14.016 10.469 12.359 1 94.19 99 GLN A N 1
ATOM 761 C CA . GLN A 1 99 ? -14.055 11.547 13.344 1 94.19 99 GLN A CA 1
ATOM 762 C C . GLN A 1 99 ? -13.875 12.906 12.672 1 94.19 99 GLN A C 1
ATOM 764 O O . GLN A 1 99 ? -14.406 13.906 13.141 1 94.19 99 GLN A O 1
ATOM 769 N N . LEU A 1 100 ? -13.133 12.953 11.555 1 93.38 100 LEU A N 1
ATOM 770 C CA . LEU A 1 100 ? -12.859 14.203 10.844 1 93.38 100 LEU A CA 1
ATOM 771 C C . LEU A 1 100 ? -13.984 14.547 9.883 1 93.38 100 LEU A C 1
ATOM 773 O O . LEU A 1 100 ? -13.93 15.555 9.18 1 93.38 100 LEU A O 1
ATOM 777 N N . LYS A 1 101 ? -14.984 13.711 9.844 1 88.75 101 LYS A N 1
ATOM 778 C CA . LYS A 1 101 ? -16.125 13.969 8.977 1 88.75 101 LYS A CA 1
ATOM 779 C C . LYS A 1 101 ? -16.812 15.289 9.328 1 88.75 101 LYS A C 1
ATOM 781 O O . LYS A 1 101 ? -17.188 16.062 8.438 1 88.75 101 LYS A O 1
ATOM 786 N N . ASP A 1 102 ? -16.859 15.539 10.609 1 88 102 ASP A N 1
ATOM 787 C CA . ASP A 1 102 ? -17.594 16.734 11.047 1 88 102 ASP A CA 1
ATOM 788 C C . ASP A 1 102 ? -16.672 17.688 11.789 1 88 102 ASP A C 1
ATOM 790 O O . ASP A 1 102 ? -17.141 18.641 12.438 1 88 102 ASP A O 1
ATOM 794 N N . LYS A 1 103 ? -15.414 17.438 11.844 1 91.25 103 LYS A N 1
ATOM 795 C CA . LYS A 1 103 ? -14.414 18.281 12.5 1 91.25 103 LYS A CA 1
ATOM 796 C C . LYS A 1 103 ? -13.273 18.625 11.547 1 91.25 103 LYS A C 1
ATOM 798 O O . LYS A 1 103 ? -12.859 17.797 10.734 1 91.25 103 LYS A O 1
ATOM 803 N N . ARG A 1 104 ? -12.75 19.766 11.742 1 85.44 104 ARG A N 1
ATOM 804 C CA . ARG A 1 104 ? -11.656 20.188 10.883 1 85.44 104 ARG A CA 1
ATOM 805 C C . ARG A 1 104 ? -10.32 19.656 11.391 1 85.44 104 ARG A C 1
ATOM 807 O O . ARG A 1 104 ? -9.406 19.391 10.602 1 85.44 104 ARG A O 1
ATOM 814 N N . ARG A 1 105 ? -10.273 19.562 12.648 1 93.88 105 ARG A N 1
ATOM 815 C CA . ARG A 1 105 ? -9.031 19.125 13.273 1 93.88 105 ARG A CA 1
ATOM 816 C C . ARG A 1 105 ? -9.297 18.422 14.602 1 93.88 105 ARG A C 1
ATOM 818 O O . ARG A 1 105 ? -10.367 18.578 15.188 1 93.88 105 ARG A O 1
ATOM 825 N N . LEU A 1 106 ? -8.352 17.594 14.961 1 97.25 106 LEU A N 1
ATOM 826 C CA . LEU A 1 106 ? -8.336 16.922 16.266 1 97.25 106 LEU A CA 1
ATOM 827 C C . LEU A 1 106 ? -6.977 17.078 16.938 1 97.25 106 LEU A C 1
ATOM 829 O O . LEU A 1 106 ? -5.945 17.125 16.266 1 97.25 106 LEU A O 1
ATOM 833 N N . PHE A 1 107 ? -7.047 17.219 18.25 1 97.94 107 PHE A N 1
ATOM 834 C CA . PHE A 1 107 ? -5.812 17.172 19.016 1 97.94 107 PHE A CA 1
ATOM 835 C C . PHE A 1 107 ? -5.418 15.727 19.312 1 97.94 107 PHE A C 1
ATOM 837 O O . PHE A 1 107 ? -6.277 14.867 19.516 1 97.94 107 PHE A O 1
ATOM 844 N N . VAL A 1 108 ? -4.148 15.477 19.328 1 97.88 108 VAL A N 1
ATOM 845 C CA . VAL A 1 108 ? -3.67 14.109 19.484 1 97.88 108 VAL A CA 1
ATOM 846 C C . VAL A 1 108 ? -3.051 13.922 20.859 1 97.88 108 VAL A C 1
ATOM 848 O O . VAL A 1 108 ? -2.145 14.656 21.25 1 97.88 108 VAL A O 1
ATOM 851 N N . SER A 1 109 ? -3.549 12.984 21.609 1 97.69 109 SER A N 1
ATOM 852 C CA . SER A 1 109 ? -2.99 12.602 22.906 1 97.69 109 SER A CA 1
ATOM 853 C C . SER A 1 109 ? -1.865 11.586 22.734 1 97.69 109 SER A C 1
ATOM 855 O O . SER A 1 109 ? -2.053 10.539 22.109 1 97.69 109 SER A O 1
ATOM 857 N N . ILE A 1 110 ? -0.732 11.938 23.234 1 93.25 110 ILE A N 1
ATOM 858 C CA . ILE A 1 110 ? 0.449 11.086 23.25 1 93.25 110 ILE A CA 1
ATOM 859 C C . ILE A 1 110 ? 0.875 10.82 24.688 1 93.25 110 ILE A C 1
ATOM 861 O O . ILE A 1 110 ? 1.182 11.758 25.438 1 93.25 110 ILE A O 1
ATOM 865 N N . LEU A 1 111 ? 0.915 9.602 25.094 1 92.31 111 LEU A N 1
ATOM 866 C CA . LEU A 1 111 ? 1.271 9.211 26.453 1 92.31 111 LEU A CA 1
ATOM 867 C C . LEU A 1 111 ? 0.388 9.922 27.469 1 92.31 111 LEU A C 1
ATOM 869 O O . LEU A 1 111 ? 0.887 10.469 28.453 1 92.31 111 LEU A O 1
ATOM 873 N N . GLY A 1 112 ? -0.846 10.188 27.125 1 92.06 112 GLY A N 1
ATOM 874 C CA . GLY A 1 112 ? -1.84 10.703 28.047 1 92.06 112 GLY A CA 1
ATOM 875 C C . GLY A 1 112 ? -1.927 12.211 28.062 1 92.06 112 GLY A C 1
ATOM 876 O O . GLY A 1 112 ? -2.67 12.797 28.859 1 92.06 112 GLY A O 1
ATOM 877 N N . ARG A 1 113 ? -1.146 12.82 27.297 1 94.25 113 ARG A N 1
ATOM 878 C CA . ARG A 1 113 ? -1.173 14.273 27.203 1 94.25 113 ARG A CA 1
ATOM 879 C C . ARG A 1 113 ? -1.285 14.727 25.75 1 94.25 113 ARG A C 1
ATOM 881 O O . ARG A 1 113 ? -0.796 14.055 24.844 1 94.25 113 ARG A O 1
ATOM 888 N N . VAL A 1 114 ? -1.911 15.914 25.641 1 97 114 VAL A N 1
ATOM 889 C CA . VAL A 1 114 ? -2.025 16.453 24.281 1 97 114 VAL A CA 1
ATOM 890 C C . VAL A 1 114 ? -0.666 16.969 23.812 1 97 114 VAL A C 1
ATOM 892 O O . VAL A 1 114 ? -0.021 17.766 24.516 1 97 114 VAL A O 1
ATOM 895 N N . GLY A 1 115 ? -0.186 16.5 22.688 1 95.81 115 GLY A N 1
ATOM 896 C CA . GLY A 1 115 ? 1.098 16.922 22.156 1 95.81 115 GLY A CA 1
ATOM 897 C C . GLY A 1 115 ? 1.092 17.094 20.641 1 95.81 115 GLY A C 1
ATOM 898 O O . GLY A 1 115 ? 2.066 17.578 20.062 1 95.81 115 GLY A O 1
ATOM 899 N N . GLY A 1 116 ? -0.017 16.641 20 1 96.19 116 GLY A N 1
ATOM 900 C CA . GLY A 1 116 ? -0.079 16.703 18.547 1 96.19 116 GLY A CA 1
ATOM 901 C C . GLY A 1 116 ? -1.403 17.234 18.031 1 96.19 116 GLY A C 1
ATOM 902 O O . GLY A 1 116 ? -2.291 17.578 18.812 1 96.19 116 GLY A O 1
ATOM 903 N N . ILE A 1 117 ? -1.44 17.406 16.734 1 95.94 117 ILE A N 1
ATOM 904 C CA . ILE A 1 117 ? -2.635 17.859 16.031 1 95.94 117 ILE A CA 1
ATOM 905 C C . ILE A 1 117 ? -2.748 17.141 14.688 1 95.94 117 ILE A C 1
ATOM 907 O O . ILE A 1 117 ? -1.738 16.734 14.094 1 95.94 117 ILE A O 1
ATOM 911 N N . VAL A 1 118 ? -3.969 16.859 14.25 1 94.88 118 VAL A N 1
ATOM 912 C CA . VAL A 1 118 ? -4.211 16.203 12.969 1 94.88 118 VAL A CA 1
ATOM 913 C C . VAL A 1 118 ? -5.453 16.812 12.312 1 94.88 118 VAL A C 1
ATOM 915 O O . VAL A 1 118 ? -6.449 17.078 12.984 1 94.88 118 VAL A O 1
ATOM 918 N N . SER A 1 119 ? -5.324 17.078 11.062 1 91.94 119 SER A N 1
ATOM 919 C CA . SER A 1 119 ? -6.438 17.656 10.312 1 91.94 119 SER A CA 1
ATOM 920 C C . SER A 1 119 ? -6.676 16.891 9.008 1 91.94 119 SER A C 1
ATOM 922 O O . SER A 1 119 ? -5.957 15.938 8.703 1 91.94 119 SER A O 1
ATOM 924 N N . ARG A 1 120 ? -7.652 17.25 8.25 1 86.62 120 ARG A N 1
ATOM 925 C CA . ARG A 1 120 ? -7.973 16.609 6.984 1 86.62 120 ARG A CA 1
ATOM 926 C C . ARG A 1 120 ? -6.82 16.75 5.996 1 86.62 120 ARG A C 1
ATOM 928 O O . ARG A 1 120 ? -6.586 15.852 5.184 1 86.62 120 ARG A O 1
ATOM 935 N N . THR A 1 121 ? -6.133 17.828 6.137 1 84.44 121 THR A N 1
ATOM 936 C CA . THR A 1 121 ? -5.004 18.062 5.238 1 84.44 121 THR A CA 1
ATOM 937 C C . THR A 1 121 ? -3.938 16.984 5.438 1 84.44 121 THR A C 1
ATOM 939 O O . THR A 1 121 ? -3.229 16.625 4.496 1 84.44 121 THR A O 1
ATOM 942 N N . ASP A 1 122 ? -3.855 16.469 6.641 1 88.25 122 ASP A N 1
ATOM 943 C CA . ASP A 1 122 ? -2.855 15.445 6.949 1 88.25 122 ASP A CA 1
ATOM 944 C C . ASP A 1 122 ? -3.201 14.117 6.281 1 88.25 122 ASP A C 1
ATOM 946 O O . ASP A 1 122 ? -2.357 13.219 6.191 1 88.25 122 ASP A O 1
ATOM 950 N N . LEU A 1 123 ? -4.426 14.016 5.805 1 88.62 123 LEU A N 1
ATOM 951 C CA . LEU A 1 123 ? -4.859 12.797 5.137 1 88.62 123 LEU A CA 1
ATOM 952 C C . LEU A 1 123 ? -4.277 12.711 3.729 1 88.62 123 LEU A C 1
ATOM 954 O O . LEU A 1 123 ? -4.426 11.688 3.055 1 88.62 123 LEU A O 1
ATOM 958 N N . GLN A 1 124 ? -3.564 13.695 3.303 1 84.5 124 GLN A N 1
ATOM 959 C CA . GLN A 1 124 ? -2.906 13.688 2 1 84.5 124 GLN A CA 1
ATOM 960 C C . GLN A 1 124 ? -1.509 13.086 2.092 1 84.5 124 GLN A C 1
ATOM 962 O O . GLN A 1 124 ? -0.845 12.883 1.072 1 84.5 124 GLN A O 1
ATOM 967 N N . LYS A 1 125 ? -1.089 12.805 3.285 1 87.81 125 LYS A N 1
ATOM 968 C CA . LYS A 1 125 ? 0.278 12.344 3.512 1 87.81 125 LYS A CA 1
ATOM 969 C C . LYS A 1 125 ? 0.468 10.914 3.01 1 87.81 125 LYS A C 1
ATOM 971 O O . LYS A 1 125 ? -0.495 10.148 2.922 1 87.81 125 LYS A O 1
ATOM 976 N N . PRO A 1 126 ? 1.684 10.57 2.736 1 87.81 126 PRO A N 1
ATOM 977 C CA . PRO A 1 126 ? 2.006 9.289 2.104 1 87.81 126 PRO A CA 1
ATOM 978 C C . PRO A 1 126 ? 1.482 8.094 2.895 1 87.81 126 PRO A C 1
ATOM 980 O O . PRO A 1 126 ? 0.993 7.125 2.305 1 87.81 126 PRO A O 1
ATOM 983 N N . PRO A 1 127 ? 1.489 8.078 4.219 1 90.19 127 PRO A N 1
ATOM 984 C CA . PRO A 1 127 ? 0.955 6.91 4.926 1 90.19 127 PRO A CA 1
ATOM 985 C C . PRO A 1 127 ? -0.516 6.648 4.609 1 90.19 127 PRO A C 1
ATOM 987 O O . PRO A 1 127 ? -0.94 5.492 4.535 1 90.19 127 PRO A O 1
ATOM 990 N N . VAL A 1 128 ? -1.212 7.695 4.438 1 90.94 128 VAL A N 1
ATOM 991 C CA . VAL A 1 128 ? -2.629 7.539 4.121 1 90.94 128 VAL A CA 1
ATOM 992 C C . VAL A 1 128 ? -2.783 6.965 2.715 1 90.94 128 VAL A C 1
ATOM 994 O O . VAL A 1 128 ? -3.652 6.125 2.473 1 90.94 128 VAL A O 1
ATOM 997 N N . ARG A 1 129 ? -1.967 7.395 1.823 1 88.44 129 ARG A N 1
ATOM 998 C CA . ARG A 1 129 ? -1.98 6.84 0.474 1 88.44 129 ARG A CA 1
ATOM 999 C C . ARG A 1 129 ? -1.714 5.34 0.496 1 88.44 129 ARG A C 1
ATOM 1001 O O . ARG A 1 129 ? -2.375 4.574 -0.21 1 88.44 129 ARG A O 1
ATOM 1008 N N . MET A 1 130 ? -0.714 5 1.292 1 89.94 130 MET A N 1
ATOM 1009 C CA . MET A 1 130 ? -0.396 3.582 1.445 1 89.94 130 MET A CA 1
ATOM 1010 C C . MET A 1 130 ? -1.599 2.811 1.976 1 89.94 130 MET A C 1
ATOM 1012 O O . MET A 1 130 ? -1.925 1.736 1.468 1 89.94 130 MET A O 1
ATOM 1016 N N . TRP A 1 131 ? -2.197 3.404 2.945 1 91.19 131 TRP A N 1
ATOM 1017 C CA . TRP A 1 131 ? -3.346 2.775 3.586 1 91.19 131 TRP A CA 1
ATOM 1018 C C . TRP A 1 131 ? -4.5 2.615 2.602 1 91.19 131 TRP A C 1
ATOM 1020 O O . TRP A 1 131 ? -5.074 1.53 2.479 1 91.19 131 TRP A O 1
ATOM 1030 N N . LEU A 1 132 ? -4.809 3.643 1.894 1 90.38 132 LEU A N 1
ATOM 1031 C CA . LEU A 1 132 ? -5.926 3.627 0.954 1 90.38 132 LEU A CA 1
ATOM 1032 C C . LEU A 1 132 ? -5.664 2.643 -0.182 1 90.38 132 LEU A C 1
ATOM 1034 O O . LEU A 1 132 ? -6.566 1.908 -0.592 1 90.38 132 LEU A O 1
ATOM 1038 N N . PHE A 1 133 ? -4.473 2.641 -0.662 1 89.56 133 PHE A N 1
ATOM 1039 C CA . PHE A 1 133 ? -4.125 1.694 -1.715 1 89.56 133 PHE A CA 1
ATOM 1040 C C . PHE A 1 133 ? -4.312 0.259 -1.236 1 89.56 133 PHE A C 1
ATOM 1042 O O . PHE A 1 133 ? -4.859 -0.575 -1.96 1 89.56 133 PHE A O 1
ATOM 1049 N N . GLY A 1 134 ? -3.777 0.022 -0.058 1 88.62 134 GLY A N 1
ATOM 1050 C CA . GLY A 1 134 ? -3.957 -1.295 0.531 1 88.62 134 GLY A CA 1
ATOM 1051 C C . GLY A 1 134 ? -5.414 -1.687 0.685 1 88.62 134 GLY A C 1
ATOM 1052 O O . GLY A 1 134 ? -5.793 -2.82 0.385 1 88.62 134 GLY A O 1
ATOM 1053 N N . MET A 1 135 ? -6.223 -0.771 1.095 1 87.38 135 MET A N 1
ATOM 1054 C CA . MET A 1 135 ? -7.641 -1.045 1.309 1 87.38 135 MET A CA 1
ATOM 1055 C C . MET A 1 135 ? -8.336 -1.375 -0.008 1 87.38 135 MET A C 1
ATOM 1057 O O . MET A 1 135 ? -9.125 -2.32 -0.08 1 87.38 135 MET A O 1
ATOM 1061 N N . VAL A 1 136 ? -8.062 -0.616 -0.991 1 87.44 136 VAL A N 1
ATOM 1062 C CA . VAL A 1 136 ? -8.656 -0.869 -2.301 1 87.44 136 VAL A CA 1
ATOM 1063 C C . VAL A 1 136 ? -8.211 -2.236 -2.814 1 87.44 136 VAL A C 1
ATOM 1065 O O . VAL A 1 136 ? -9.023 -3 -3.346 1 87.44 136 VAL A O 1
ATOM 1068 N N . THR A 1 137 ? -6.961 -2.525 -2.656 1 87.81 137 THR A N 1
ATOM 1069 C CA . THR A 1 137 ? -6.414 -3.803 -3.105 1 87.81 137 THR A CA 1
ATOM 1070 C C . THR A 1 137 ? -7.051 -4.961 -2.342 1 87.81 137 THR A C 1
ATOM 1072 O O . THR A 1 137 ? -7.344 -6.008 -2.922 1 87.81 137 THR A O 1
ATOM 1075 N N . LEU A 1 138 ? -7.273 -4.789 -1.075 1 87.44 138 LEU A N 1
ATOM 1076 C CA . LEU A 1 138 ? -7.918 -5.82 -0.268 1 87.44 138 LEU A CA 1
ATOM 1077 C C . LEU A 1 138 ? -9.336 -6.078 -0.756 1 87.44 138 LEU A C 1
ATOM 1079 O O . LEU A 1 138 ? -9.781 -7.23 -0.796 1 87.44 138 LEU A O 1
ATOM 1083 N N . ILE A 1 139 ? -10.031 -5.055 -1.095 1 84.81 139 ILE A N 1
ATOM 1084 C CA . ILE A 1 139 ? -11.375 -5.203 -1.633 1 84.81 139 ILE A CA 1
ATOM 1085 C C . ILE A 1 139 ? -11.328 -5.988 -2.941 1 84.81 139 ILE A C 1
ATOM 1087 O O . ILE A 1 139 ? -12.141 -6.891 -3.162 1 84.81 139 ILE A O 1
ATOM 1091 N N . GLU A 1 140 ? -10.422 -5.641 -3.75 1 85.25 140 GLU A N 1
ATOM 1092 C CA . GLU A 1 140 ? -10.25 -6.355 -5.012 1 85.25 140 GLU A CA 1
ATOM 1093 C C . GLU A 1 140 ? -9.961 -7.836 -4.77 1 85.25 140 GLU A C 1
ATOM 1095 O O . GLU A 1 140 ? -10.492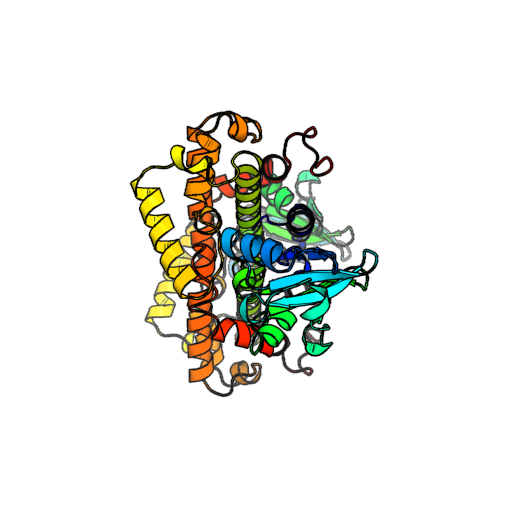 -8.703 -5.473 1 85.25 140 GLU A O 1
ATOM 1100 N N . MET A 1 141 ? -9.117 -8.125 -3.801 1 85.25 141 MET A N 1
ATOM 1101 C CA . MET A 1 141 ? -8.789 -9.5 -3.445 1 85.25 141 MET A CA 1
ATOM 1102 C C . MET A 1 141 ? -10.039 -10.258 -2.992 1 85.25 141 MET A C 1
ATOM 1104 O O . MET A 1 141 ? -10.227 -11.422 -3.346 1 85.25 141 MET A O 1
ATOM 1108 N N . ARG A 1 142 ? -10.781 -9.594 -2.303 1 83 142 ARG A N 1
ATOM 1109 C CA . ARG A 1 142 ? -12.016 -10.219 -1.833 1 83 142 ARG A CA 1
ATOM 1110 C C . ARG A 1 142 ? -12.953 -10.523 -2.996 1 83 142 ARG A C 1
ATOM 1112 O O . ARG A 1 142 ? -13.555 -11.602 -3.051 1 83 142 ARG A O 1
ATOM 1119 N N . PHE A 1 143 ? -13.102 -9.539 -3.877 1 85.06 143 PHE A N 1
ATOM 1120 C CA . PHE A 1 143 ? -13.945 -9.758 -5.051 1 85.06 143 PHE A CA 1
ATOM 1121 C C . PHE A 1 143 ? -13.477 -10.977 -5.836 1 85.06 143 PHE A C 1
ATOM 1123 O O . PHE A 1 143 ? -14.281 -11.828 -6.219 1 85.06 143 PHE A O 1
ATOM 1130 N N . SER A 1 144 ? -12.211 -11.062 -6.008 1 86.69 144 SER A N 1
ATOM 1131 C CA . SER A 1 144 ? -11.648 -12.203 -6.734 1 86.69 144 SER A CA 1
ATOM 1132 C C . SER A 1 144 ? -11.961 -13.516 -6.027 1 86.69 144 SER A C 1
ATOM 1134 O O . SER A 1 144 ? -12.352 -14.492 -6.668 1 86.69 144 SER A O 1
ATOM 1136 N N . ARG A 1 145 ? -11.797 -13.516 -4.762 1 84.31 145 ARG A N 1
ATOM 1137 C CA . ARG A 1 145 ? -12.047 -14.727 -3.98 1 84.31 145 ARG A CA 1
ATOM 1138 C C . ARG A 1 145 ? -13.508 -15.156 -4.074 1 84.31 145 ARG A C 1
ATOM 1140 O O . ARG A 1 145 ? -13.805 -16.344 -4.23 1 84.31 145 ARG A O 1
ATOM 1147 N N . LEU A 1 146 ? -14.375 -14.195 -3.957 1 84.31 146 LEU A N 1
ATOM 1148 C CA . LEU A 1 146 ? -15.805 -14.492 -4.035 1 84.31 146 LEU A CA 1
ATOM 1149 C C . LEU A 1 146 ? -16.172 -15.062 -5.398 1 84.31 146 LEU A C 1
ATOM 1151 O O . LEU A 1 146 ? -16.891 -16.062 -5.488 1 84.31 146 LEU A O 1
ATOM 1155 N N . ILE A 1 147 ? -15.664 -14.469 -6.426 1 88.56 147 ILE A N 1
ATOM 1156 C CA . ILE A 1 147 ? -15.969 -14.914 -7.781 1 88.56 147 ILE A CA 1
ATOM 1157 C C . ILE A 1 147 ? -15.438 -16.328 -7.988 1 88.56 147 ILE A C 1
ATOM 1159 O O . ILE A 1 147 ? -16.141 -17.188 -8.523 1 88.56 147 ILE A O 1
ATOM 1163 N N . GLU A 1 148 ? -14.281 -16.547 -7.52 1 87.31 148 GLU A N 1
ATOM 1164 C CA . GLU A 1 148 ? -13.664 -17.859 -7.668 1 87.31 148 GLU A CA 1
ATOM 1165 C C . GLU A 1 148 ? -14.43 -18.922 -6.891 1 87.31 148 GLU A C 1
ATOM 1167 O O . GLU A 1 148 ? -14.594 -20.047 -7.359 1 87.31 148 GLU A O 1
ATOM 1172 N N . GLN A 1 149 ? -14.891 -18.578 -5.742 1 85.12 149 GLN A N 1
ATOM 1173 C CA . GLN A 1 149 ? -15.578 -19.516 -4.867 1 85.12 149 GLN A CA 1
ATOM 1174 C C . GLN A 1 149 ? -16.969 -19.859 -5.402 1 85.12 149 GLN A C 1
ATOM 1176 O O . GLN A 1 149 ? -17.375 -21.031 -5.402 1 85.12 149 GLN A O 1
ATOM 1181 N N . TYR A 1 150 ? -17.656 -18.922 -5.898 1 87.88 150 TYR A N 1
ATOM 1182 C CA . TYR A 1 150 ? -19.062 -19.109 -6.25 1 87.88 150 TYR A CA 1
ATOM 1183 C C . TYR A 1 150 ? -19.219 -19.391 -7.738 1 87.88 150 TYR A C 1
ATOM 1185 O O . TYR A 1 150 ? -20.188 -20.031 -8.156 1 87.88 150 TYR A O 1
ATOM 1193 N N . TYR A 1 151 ? -18.312 -18.875 -8.492 1 89.56 151 TYR A N 1
ATOM 1194 C CA . TYR A 1 151 ? -18.344 -19.109 -9.93 1 89.56 151 TYR A CA 1
ATOM 1195 C C . TYR A 1 151 ? -17.016 -19.656 -10.422 1 89.56 151 TYR A C 1
ATOM 1197 O O . TYR A 1 151 ? -16.312 -19 -11.188 1 89.56 151 TYR A O 1
ATOM 1205 N N . PRO A 1 152 ? -16.766 -20.922 -10.023 1 86.62 152 PRO A N 1
ATOM 1206 C CA . PRO A 1 152 ? -15.523 -21.547 -10.484 1 86.62 152 PRO A CA 1
ATOM 1207 C C . PRO A 1 152 ? -15.539 -21.844 -11.984 1 86.62 152 PRO A C 1
ATOM 1209 O O . PRO A 1 152 ? -16.578 -21.734 -12.633 1 86.62 152 PRO A O 1
ATOM 1212 N N . ASP A 1 153 ? -14.344 -22.109 -12.586 1 85.88 153 ASP A N 1
ATOM 1213 C CA . ASP A 1 153 ? -14.188 -22.547 -13.961 1 85.88 153 ASP A CA 1
ATOM 1214 C C . ASP A 1 153 ? -14.773 -21.531 -14.945 1 85.88 153 ASP A C 1
ATOM 1216 O O . ASP A 1 153 ? -15.5 -21.906 -15.867 1 85.88 153 ASP A O 1
ATOM 1220 N N . GLU A 1 154 ? -14.656 -20.266 -14.625 1 88.06 154 GLU A N 1
ATOM 1221 C CA . GLU A 1 154 ? -14.977 -19.125 -15.492 1 88.06 154 GLU A CA 1
ATOM 1222 C C . GLU A 1 154 ? -16.484 -19 -15.719 1 88.06 154 GLU A C 1
ATOM 1224 O O . GLU A 1 154 ? -16.922 -18.453 -16.734 1 88.06 154 GLU A O 1
ATOM 1229 N N . LYS A 1 155 ? -17.234 -19.547 -14.797 1 91.19 155 LYS A N 1
ATOM 1230 C CA . LYS A 1 155 ? -18.703 -19.469 -14.898 1 91.19 155 LYS A CA 1
ATOM 1231 C C . LYS A 1 155 ? -19.172 -18.031 -14.688 1 91.19 155 LYS A C 1
ATOM 1233 O O . LYS A 1 155 ? -20.359 -17.734 -14.852 1 91.19 155 LYS A O 1
ATOM 1238 N N . TRP A 1 156 ? -18.219 -17.156 -14.43 1 91.44 156 TRP A N 1
ATOM 1239 C CA . TRP A 1 156 ? -18.531 -15.75 -14.234 1 91.44 156 TRP A CA 1
ATOM 1240 C C . TRP A 1 156 ? -18.594 -15.016 -15.57 1 91.44 156 TRP A C 1
ATOM 1242 O O . TRP A 1 156 ? -19.062 -13.875 -15.633 1 91.44 156 TRP A O 1
ATOM 1252 N N . LYS A 1 157 ? -18.25 -15.562 -16.672 1 91.44 157 LYS A N 1
ATOM 1253 C CA . LYS A 1 157 ? -18.094 -14.93 -17.984 1 91.44 157 LYS A CA 1
ATOM 1254 C C . LYS A 1 157 ? -19.406 -14.289 -18.438 1 91.44 157 LYS A C 1
ATOM 1256 O O . LYS A 1 157 ? -19.406 -13.188 -18.984 1 91.44 157 LYS A O 1
ATOM 1261 N N . PRO A 1 158 ? -20.547 -14.953 -18.172 1 91.19 158 PRO A N 1
ATOM 1262 C CA . PRO A 1 158 ? -21.812 -14.391 -18.672 1 91.19 158 PRO A CA 1
ATOM 1263 C C . PRO A 1 158 ? -22.172 -13.062 -18.016 1 91.19 158 PRO A C 1
ATOM 1265 O O . PRO A 1 158 ? -23.031 -12.336 -18.5 1 91.19 158 PRO A O 1
ATOM 1268 N N . PHE A 1 159 ? -21.531 -12.742 -16.938 1 90.25 159 PHE A N 1
ATOM 1269 C CA . PHE A 1 159 ? -21.859 -11.508 -16.234 1 90.25 159 PHE A CA 1
ATOM 1270 C C . PHE A 1 159 ? -21.141 -10.32 -16.875 1 90.25 159 PHE A C 1
ATOM 1272 O O . PHE A 1 159 ? -21.375 -9.172 -16.5 1 90.25 159 PHE A O 1
ATOM 1279 N N . LEU A 1 160 ? -20.281 -10.531 -17.812 1 90 160 LEU A N 1
ATOM 1280 C CA . LEU A 1 160 ? -19.562 -9.469 -18.5 1 90 160 LEU A CA 1
ATOM 1281 C C . LEU A 1 160 ? -19.922 -9.438 -19.984 1 90 160 LEU A C 1
ATOM 1283 O O . LEU A 1 160 ? -20.391 -10.438 -20.531 1 90 160 LEU A O 1
ATOM 1287 N N . SER A 1 161 ? -19.703 -8.289 -20.609 1 88.88 161 SER A N 1
ATOM 1288 C CA . SER A 1 161 ? -19.938 -8.156 -22.031 1 88.88 161 SER A CA 1
ATOM 1289 C C . SER A 1 161 ? -18.922 -8.945 -22.844 1 88.88 161 SER A C 1
ATOM 1291 O O . SER A 1 161 ? -17.828 -9.227 -22.375 1 88.88 161 SER A O 1
ATOM 1293 N N . GLU A 1 162 ? -19.297 -9.289 -24.078 1 89.44 162 GLU A N 1
ATOM 1294 C CA . GLU A 1 162 ? -18.406 -10.016 -24.969 1 89.44 162 GLU A CA 1
ATOM 1295 C C . GLU A 1 162 ? -17.141 -9.211 -25.25 1 89.44 162 GLU A C 1
ATOM 1297 O O . GLU A 1 162 ? -16.047 -9.773 -25.359 1 89.44 162 GLU A O 1
ATOM 1302 N N . GLY A 1 163 ? -17.344 -7.984 -25.359 1 88.12 163 GLY A N 1
ATOM 1303 C CA . GLY A 1 163 ? -16.203 -7.117 -25.594 1 88.12 163 GLY A CA 1
ATOM 1304 C C . GLY A 1 163 ? -15.195 -7.133 -24.469 1 88.12 163 GLY A C 1
ATOM 1305 O O . GLY A 1 163 ? -13.984 -7.188 -24.703 1 88.12 163 GLY A O 1
ATOM 1306 N N . ARG A 1 164 ? -15.727 -7.133 -23.328 1 85.94 164 ARG A N 1
ATOM 1307 C CA . ARG A 1 164 ? -14.852 -7.141 -22.156 1 85.94 164 ARG A CA 1
ATOM 1308 C C . ARG A 1 164 ? -14.125 -8.477 -22.031 1 85.94 164 ARG A C 1
ATOM 1310 O O . ARG A 1 164 ? -12.938 -8.516 -21.703 1 85.94 164 ARG A O 1
ATOM 1317 N N . ILE A 1 165 ? -14.805 -9.516 -22.328 1 89.44 165 ILE A N 1
ATOM 1318 C CA . ILE A 1 165 ? -14.211 -10.852 -22.25 1 89.44 165 ILE A CA 1
ATOM 1319 C C . ILE A 1 165 ? -13.102 -10.977 -23.297 1 89.44 165 ILE A C 1
ATOM 1321 O O . ILE A 1 165 ? -12.023 -11.492 -23 1 89.44 165 ILE A O 1
ATOM 1325 N N . GLN A 1 166 ? -13.391 -10.477 -24.391 1 90.06 166 GLN A N 1
ATOM 1326 C CA . GLN A 1 166 ? -12.406 -10.547 -25.469 1 90.06 166 GLN A CA 1
ATOM 1327 C C . GLN A 1 166 ? -11.133 -9.789 -25.094 1 90.06 166 GLN A C 1
ATOM 1329 O O . GLN A 1 166 ? -10.023 -10.289 -25.312 1 90.06 166 GLN A O 1
ATOM 1334 N N . LYS A 1 167 ? -11.32 -8.641 -24.594 1 87.81 167 LYS A N 1
ATOM 1335 C CA . LYS A 1 167 ? -10.164 -7.852 -24.172 1 87.81 167 LYS A CA 1
ATOM 1336 C C . LYS A 1 167 ? -9.352 -8.586 -23.109 1 87.81 167 LYS A C 1
ATOM 1338 O O . LYS A 1 167 ? -8.117 -8.578 -23.141 1 87.81 167 LYS A O 1
ATOM 1343 N N . THR A 1 168 ? -10.031 -9.172 -22.188 1 84.25 168 THR A N 1
ATOM 1344 C CA . THR A 1 168 ? -9.375 -9.891 -21.094 1 84.25 168 THR A CA 1
ATOM 1345 C C . THR A 1 168 ? -8.648 -11.125 -21.625 1 84.25 168 THR A C 1
ATOM 1347 O O . THR A 1 168 ? -7.551 -11.445 -21.156 1 84.25 168 THR A O 1
ATOM 1350 N N . GLU A 1 169 ? -9.227 -11.781 -22.562 1 86.69 169 GLU A N 1
ATOM 1351 C CA . GLU A 1 169 ? -8.594 -12.953 -23.172 1 86.69 169 GLU A CA 1
ATOM 1352 C C . GLU A 1 169 ? -7.336 -12.562 -23.938 1 86.69 169 GLU A C 1
ATOM 1354 O O . GLU A 1 169 ? -6.34 -13.289 -23.922 1 86.69 169 GLU A O 1
ATOM 1359 N N . GLU A 1 170 ? -7.391 -11.43 -24.594 1 85.5 170 GLU A N 1
ATOM 1360 C CA . GLU A 1 170 ? -6.203 -10.922 -25.281 1 85.5 170 GLU A CA 1
ATOM 1361 C C . GLU A 1 170 ? -5.074 -10.656 -24.281 1 85.5 170 GLU A C 1
ATOM 1363 O O . GLU A 1 170 ? -3.914 -10.969 -24.562 1 85.5 170 GLU A O 1
ATOM 1368 N N . LEU A 1 171 ? -5.508 -10.141 -23.219 1 78.06 171 LEU A N 1
ATOM 1369 C CA . LEU A 1 171 ? -4.52 -9.883 -22.188 1 78.06 171 LEU A CA 1
ATOM 1370 C C . LEU A 1 171 ? -3.926 -11.18 -21.656 1 78.06 171 LEU A C 1
ATOM 1372 O O . LEU A 1 171 ? -2.725 -11.258 -21.391 1 78.06 171 LEU A O 1
ATOM 137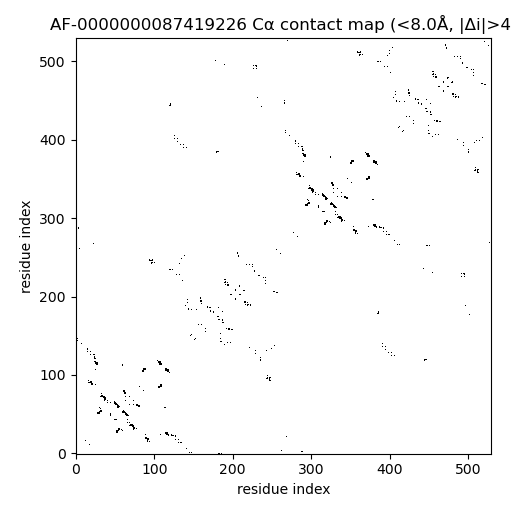6 N N . LEU A 1 172 ? -4.711 -12.156 -21.531 1 79.31 172 LEU A N 1
ATOM 1377 C CA . LEU A 1 172 ? -4.262 -13.461 -21.047 1 79.31 172 LEU A CA 1
ATOM 1378 C C . LEU A 1 172 ? -3.266 -14.086 -22.016 1 79.31 172 LEU A C 1
ATOM 1380 O O . LEU A 1 172 ? -2.246 -14.633 -21.609 1 79.31 172 LEU A O 1
ATOM 1384 N N . VAL A 1 173 ? -3.594 -14.008 -23.25 1 80.88 173 VAL A N 1
ATOM 1385 C CA . VAL A 1 173 ? -2.715 -14.555 -24.281 1 80.88 173 VAL A CA 1
ATOM 1386 C C . VAL A 1 173 ? -1.347 -13.875 -24.203 1 80.88 173 VAL A C 1
ATOM 1388 O O . VAL A 1 173 ? -0.313 -14.539 -24.297 1 80.88 173 VAL A O 1
ATOM 1391 N N . GLU A 1 174 ? -1.411 -12.648 -23.984 1 76.81 174 GLU A N 1
ATOM 1392 C CA . GLU A 1 174 ? -0.167 -11.891 -23.859 1 76.81 174 GLU A CA 1
ATOM 1393 C C . GLU A 1 174 ? 0.628 -12.344 -22.641 1 76.81 174 GLU A C 1
ATOM 1395 O O . GLU A 1 174 ? 1.852 -12.484 -22.703 1 76.81 174 GLU A O 1
ATOM 1400 N N . ARG A 1 175 ? -0.047 -12.656 -21.625 1 73 175 ARG A N 1
ATOM 1401 C CA . ARG A 1 175 ? 0.611 -13.07 -20.391 1 73 175 ARG A CA 1
ATOM 1402 C C . ARG A 1 175 ? 1.166 -14.484 -20.5 1 73 175 ARG A C 1
ATOM 1404 O O . ARG A 1 175 ? 2.248 -14.773 -19.984 1 73 175 ARG A O 1
ATOM 1411 N N . ILE A 1 176 ? 0.406 -15.375 -21.172 1 72.62 176 ILE A N 1
ATOM 1412 C CA . ILE A 1 176 ? 0.849 -16.75 -21.391 1 72.62 176 ILE A CA 1
ATOM 1413 C C . ILE A 1 176 ? 2.109 -16.75 -22.266 1 72.62 176 ILE A C 1
ATOM 1415 O O . ILE A 1 176 ? 3.049 -17.5 -22 1 72.62 176 ILE A O 1
ATOM 1419 N N . ARG A 1 177 ? 2.076 -15.914 -23.188 1 70.06 177 ARG A N 1
ATOM 1420 C CA . ARG A 1 177 ? 3.236 -15.797 -24.062 1 70.06 177 ARG A CA 1
ATOM 1421 C C . ARG A 1 177 ? 4.484 -15.414 -23.281 1 70.06 177 ARG A C 1
ATOM 1423 O O . ARG A 1 177 ? 5.594 -15.828 -23.625 1 70.06 177 ARG A O 1
ATOM 1430 N N . ARG A 1 178 ? 4.184 -14.852 -22.219 1 65.19 178 ARG A N 1
ATOM 1431 C CA . ARG A 1 178 ? 5.293 -14.422 -21.375 1 65.19 178 ARG A CA 1
ATOM 1432 C C . ARG A 1 178 ? 5.559 -15.43 -20.266 1 65.19 178 ARG A C 1
ATOM 1434 O O . ARG A 1 178 ? 6.164 -15.094 -19.25 1 65.19 178 ARG A O 1
ATOM 1441 N N . ASN A 1 179 ? 5.008 -16.531 -20.438 1 59.53 179 ASN A N 1
ATOM 1442 C CA . ASN A 1 179 ? 5.191 -17.672 -19.547 1 59.53 179 ASN A CA 1
ATOM 1443 C C . ASN A 1 179 ? 4.617 -17.391 -18.156 1 59.53 179 ASN A C 1
ATOM 1445 O O . ASN A 1 179 ? 5.227 -17.75 -17.141 1 59.53 179 ASN A O 1
ATOM 1449 N N . GLN A 1 180 ? 3.537 -16.609 -18.281 1 63.28 180 GLN A N 1
ATOM 1450 C CA . GLN A 1 180 ? 2.822 -16.344 -17.047 1 63.28 180 GLN A CA 1
ATOM 1451 C C . GLN A 1 180 ? 1.531 -17.156 -16.969 1 63.28 180 GLN A C 1
ATOM 1453 O O . GLN A 1 180 ? 0.714 -17.125 -17.891 1 63.28 180 GLN A O 1
ATOM 1458 N N . ASP A 1 181 ? 1.489 -18.094 -16.031 1 63.31 181 ASP A N 1
ATOM 1459 C CA . ASP A 1 181 ? 0.295 -18.922 -15.883 1 63.31 181 ASP A CA 1
ATOM 1460 C C . ASP A 1 181 ? -0.716 -18.25 -14.945 1 63.31 181 ASP A C 1
ATOM 1462 O O . ASP A 1 181 ? -0.695 -18.5 -13.734 1 63.31 181 ASP A O 1
ATOM 1466 N N . LEU A 1 182 ? -1.442 -17.359 -15.57 1 67.19 182 LEU A N 1
ATOM 1467 C CA . LEU A 1 182 ? -2.492 -16.688 -14.805 1 67.19 182 LEU A CA 1
ATOM 1468 C C . LEU A 1 182 ? -3.873 -17.109 -15.297 1 67.19 182 LEU A C 1
ATOM 1470 O O . LEU A 1 182 ? -4.008 -17.625 -16.406 1 67.19 182 LEU A O 1
ATOM 1474 N N . SER A 1 183 ? -4.773 -16.984 -14.406 1 75.44 183 SER A N 1
ATOM 1475 C CA . SER A 1 183 ? -6.156 -17.25 -14.797 1 75.44 183 SER A CA 1
ATOM 1476 C C . SER A 1 183 ? -6.785 -16.016 -15.438 1 75.44 183 SER A C 1
ATOM 1478 O O . SER A 1 183 ? -6.262 -14.906 -15.312 1 75.44 183 SER A O 1
ATOM 1480 N N . LEU A 1 184 ? -7.758 -16.281 -16.219 1 80.31 184 LEU A N 1
ATOM 1481 C CA . LEU A 1 184 ? -8.508 -15.188 -16.812 1 80.31 184 LEU A CA 1
ATOM 1482 C C . LEU A 1 184 ? -9.016 -14.234 -15.734 1 80.31 184 LEU A C 1
ATOM 1484 O O . LEU A 1 184 ? -9 -13.016 -15.922 1 80.31 184 LEU A O 1
ATOM 1488 N N . LEU A 1 185 ? -9.445 -14.734 -14.602 1 81.69 185 LEU A N 1
ATOM 1489 C CA . LEU A 1 185 ? -9.945 -13.938 -13.492 1 81.69 185 LEU A CA 1
ATOM 1490 C C . LEU A 1 185 ? -8.875 -12.984 -12.977 1 81.69 185 LEU A C 1
ATOM 1492 O O . LEU A 1 185 ? -9.172 -11.844 -12.602 1 81.69 185 LEU A O 1
ATOM 1496 N N . ASP A 1 186 ? -7.684 -13.406 -13.031 1 78.56 186 ASP A N 1
ATOM 1497 C CA . ASP A 1 186 ? -6.566 -12.586 -12.57 1 78.56 186 ASP A CA 1
ATOM 1498 C C . ASP A 1 186 ? -6.324 -11.406 -13.516 1 78.56 186 ASP A C 1
ATOM 1500 O O . ASP A 1 186 ? -5.711 -10.406 -13.125 1 78.56 186 ASP A O 1
ATOM 1504 N N . CYS A 1 187 ? -6.844 -11.5 -14.719 1 79.69 187 CYS A N 1
ATOM 1505 C CA . CYS A 1 187 ? -6.617 -10.469 -15.727 1 79.69 187 CYS A CA 1
ATOM 1506 C C . CYS A 1 187 ? -7.742 -9.438 -15.719 1 79.69 187 CYS A C 1
ATOM 1508 O O . CYS A 1 187 ? -7.625 -8.375 -16.328 1 79.69 187 CYS A O 1
ATOM 1510 N N . LEU A 1 188 ? -8.82 -9.773 -15 1 83.75 188 LEU A N 1
ATOM 1511 C CA . LEU A 1 188 ? -9.93 -8.828 -14.914 1 83.75 188 LEU A CA 1
ATOM 1512 C C . LEU A 1 188 ? -9.547 -7.609 -14.086 1 83.75 188 LEU A C 1
ATOM 1514 O O . LEU A 1 188 ? -8.812 -7.723 -13.102 1 83.75 188 LEU A O 1
ATOM 1518 N N . GLN A 1 189 ? -10.102 -6.465 -14.477 1 82.5 189 GLN A N 1
ATOM 1519 C CA . GLN A 1 189 ? -9.906 -5.238 -13.719 1 82.5 189 GLN A CA 1
ATOM 1520 C C . GLN A 1 189 ? -10.859 -5.172 -12.523 1 82.5 189 GLN A C 1
ATOM 1522 O O . GLN A 1 189 ? -11.82 -5.941 -12.453 1 82.5 189 GLN A O 1
ATOM 1527 N N . LEU A 1 190 ? -10.578 -4.273 -11.633 1 84.19 190 LEU A N 1
ATOM 1528 C CA . LEU A 1 190 ? -11.414 -4.082 -10.453 1 84.19 190 LEU A CA 1
ATOM 1529 C C . LEU A 1 190 ? -12.867 -3.848 -10.859 1 84.19 190 LEU A C 1
ATOM 1531 O O . LEU A 1 190 ? -13.781 -4.441 -10.281 1 84.19 190 LEU A O 1
ATOM 1535 N N . THR A 1 191 ? -13.062 -3.062 -11.891 1 83 191 THR A N 1
ATOM 1536 C CA . THR A 1 191 ? -14.422 -2.725 -12.297 1 83 191 THR A CA 1
ATOM 1537 C C . THR A 1 191 ? -15.117 -3.936 -12.914 1 83 191 THR A C 1
ATOM 1539 O O . THR A 1 191 ? -16.328 -4.098 -12.773 1 83 191 THR A O 1
ATOM 1542 N N . ASP A 1 192 ? -14.359 -4.75 -13.609 1 86.88 192 ASP A N 1
ATOM 1543 C CA . ASP A 1 192 ? -14.93 -5.984 -14.148 1 86.88 192 ASP A CA 1
ATOM 1544 C C . ASP A 1 192 ? -15.406 -6.898 -13.023 1 86.88 192 ASP A C 1
ATOM 1546 O O . ASP A 1 192 ? -16.516 -7.441 -13.078 1 86.88 192 ASP A O 1
ATOM 1550 N N . LYS A 1 193 ? -14.586 -7.078 -12.047 1 88.25 193 LYS A N 1
ATOM 1551 C CA . LYS A 1 193 ? -14.906 -7.941 -10.914 1 88.25 193 LYS A CA 1
ATOM 1552 C C . LYS A 1 193 ? -16.125 -7.414 -10.156 1 88.25 193 LYS A C 1
ATOM 1554 O O . LYS A 1 193 ? -17 -8.188 -9.758 1 88.25 193 LYS A O 1
ATOM 1559 N N . ALA A 1 194 ? -16.141 -6.133 -10.016 1 85.69 194 ALA A N 1
ATOM 1560 C CA . ALA A 1 194 ? -17.297 -5.512 -9.359 1 85.69 194 ALA A CA 1
ATOM 1561 C C . ALA A 1 194 ? -18.562 -5.75 -10.164 1 85.69 194 ALA A C 1
ATOM 1563 O O . ALA A 1 194 ? -19.641 -5.984 -9.586 1 85.69 194 ALA A O 1
ATOM 1564 N N . GLN A 1 195 ? -18.438 -5.648 -11.453 1 86.12 195 GLN A N 1
ATOM 1565 C CA . GLN A 1 195 ? -19.578 -5.879 -12.32 1 86.12 195 GLN A CA 1
ATOM 1566 C C . GLN A 1 195 ? -20.109 -7.301 -12.164 1 86.12 195 GLN A C 1
ATOM 1568 O O . GLN A 1 195 ? -21.328 -7.516 -12.133 1 86.12 195 GLN A O 1
ATOM 1573 N N . ILE A 1 196 ? -19.266 -8.227 -12.047 1 90.31 196 ILE A N 1
ATOM 1574 C CA . ILE A 1 196 ? -19.656 -9.617 -11.836 1 90.31 196 ILE A CA 1
ATOM 1575 C C . ILE A 1 196 ? -20.438 -9.75 -10.531 1 90.31 196 ILE A C 1
ATOM 1577 O O . ILE A 1 196 ? -21.5 -10.375 -10.492 1 90.31 196 ILE A O 1
ATOM 1581 N N . ILE A 1 197 ? -19.938 -9.188 -9.547 1 87.56 197 ILE A N 1
ATOM 1582 C CA . ILE A 1 197 ? -20.578 -9.25 -8.234 1 87.56 197 ILE A CA 1
ATOM 1583 C C . ILE A 1 197 ? -21.938 -8.555 -8.289 1 87.56 197 ILE A C 1
ATOM 1585 O O . ILE A 1 197 ? -22.922 -9.062 -7.746 1 87.56 197 ILE A O 1
ATOM 1589 N N . ALA A 1 198 ? -21.953 -7.426 -8.938 1 85.69 198 ALA A N 1
ATOM 1590 C CA . ALA A 1 198 ? -23.172 -6.645 -9.039 1 85.69 198 ALA A CA 1
ATOM 1591 C C . ALA A 1 198 ? -24.266 -7.422 -9.781 1 85.69 198 ALA A C 1
ATOM 1593 O O . ALA A 1 198 ? -25.438 -7.371 -9.414 1 85.69 198 ALA A O 1
ATOM 1594 N N . ARG A 1 199 ? -23.906 -8.133 -10.75 1 88.31 199 ARG A N 1
ATOM 1595 C CA . ARG A 1 199 ? -24.859 -8.789 -11.633 1 88.31 199 ARG A CA 1
ATOM 1596 C C . ARG A 1 199 ? -25.25 -10.164 -11.094 1 88.31 199 ARG A C 1
ATOM 1598 O O . ARG A 1 199 ? -26.25 -10.75 -11.531 1 88.31 199 ARG A O 1
ATOM 1605 N N . SER A 1 200 ? -24.469 -10.625 -10.227 1 87.88 200 SER A N 1
ATOM 1606 C CA . SER A 1 200 ? -24.812 -11.867 -9.555 1 87.88 200 SER A CA 1
ATOM 1607 C C . SER A 1 200 ? -25.594 -11.609 -8.273 1 87.88 200 SER A C 1
ATOM 1609 O O . SER A 1 200 ? -25.047 -11.086 -7.301 1 87.88 200 SER A O 1
ATOM 1611 N N . LYS A 1 201 ? -26.797 -12.102 -8.242 1 83.69 201 LYS A N 1
ATOM 1612 C CA . LYS A 1 201 ? -27.609 -11.914 -7.051 1 83.69 201 LYS A CA 1
ATOM 1613 C C . LYS A 1 201 ? -26.984 -12.578 -5.832 1 83.69 201 LYS A C 1
ATOM 1615 O O . LYS A 1 201 ? -26.969 -12 -4.742 1 83.69 201 LYS A O 1
ATOM 1620 N N . GLU A 1 202 ? -26.453 -13.742 -6.035 1 85.25 202 GLU A N 1
ATOM 1621 C CA . GLU A 1 202 ? -25.828 -14.5 -4.961 1 85.25 202 GLU A CA 1
ATOM 1622 C C . GLU A 1 202 ? -24.641 -13.742 -4.371 1 85.25 202 GLU A C 1
ATOM 1624 O O . GLU A 1 202 ? -24.5 -13.641 -3.152 1 85.25 202 GLU A O 1
ATOM 1629 N N . LEU A 1 203 ? -23.828 -13.203 -5.23 1 86.06 203 LEU A N 1
ATOM 1630 C CA . LEU A 1 203 ? -22.625 -12.508 -4.777 1 86.06 203 LEU A CA 1
ATOM 1631 C C . LEU A 1 203 ? -22.984 -11.156 -4.164 1 86.06 203 LEU A C 1
ATOM 1633 O O . LEU A 1 203 ? -22.391 -10.742 -3.17 1 86.06 203 LEU A O 1
ATOM 1637 N N . ARG A 1 204 ? -23.891 -10.461 -4.742 1 82.88 204 ARG A N 1
ATOM 1638 C CA . ARG A 1 204 ? -24.297 -9.156 -4.23 1 82.88 204 ARG A CA 1
ATOM 1639 C C . ARG A 1 204 ? -24.797 -9.266 -2.797 1 82.88 204 ARG A C 1
ATOM 1641 O O . ARG A 1 204 ? -24.547 -8.383 -1.976 1 82.88 204 ARG A O 1
ATOM 1648 N N . ASN A 1 205 ? -25.438 -10.367 -2.482 1 82.44 205 ASN A N 1
ATOM 1649 C CA . ASN A 1 205 ? -25.969 -10.594 -1.142 1 82.44 205 ASN A CA 1
ATOM 1650 C C . ASN A 1 205 ? -24.844 -10.75 -0.115 1 82.44 205 ASN A C 1
ATOM 1652 O O . ASN A 1 205 ? -25.062 -10.578 1.084 1 82.44 205 ASN A O 1
ATOM 1656 N N . LEU A 1 206 ? -23.734 -11.109 -0.637 1 78.81 206 LEU A N 1
ATOM 1657 C CA . LEU A 1 206 ? -22.594 -11.297 0.257 1 78.81 206 LEU A CA 1
ATOM 1658 C C . LEU A 1 206 ? -21.906 -9.969 0.542 1 78.81 206 LEU A C 1
ATOM 1660 O O . LEU A 1 206 ? -21 -9.906 1.378 1 78.81 206 LEU A O 1
ATOM 1664 N N . THR A 1 207 ? -22.406 -8.938 -0.159 1 77.69 207 THR A N 1
ATOM 1665 C CA . THR A 1 207 ? -21.859 -7.602 0.071 1 77.69 207 THR A CA 1
ATOM 1666 C C . THR A 1 207 ? -22.891 -6.715 0.772 1 77.69 207 THR A C 1
ATOM 1668 O O . THR A 1 207 ? -24.031 -7.125 0.987 1 77.69 207 THR A O 1
ATOM 1671 N N . LYS A 1 208 ? -22.578 -5.574 1.208 1 72.62 208 LYS A N 1
ATOM 1672 C CA . LYS A 1 208 ? -23.5 -4.676 1.906 1 72.62 208 LYS A CA 1
ATOM 1673 C C . LYS A 1 208 ? -24.156 -3.707 0.934 1 72.62 208 LYS A C 1
ATOM 1675 O O . LYS A 1 208 ? -24.859 -2.775 1.354 1 72.62 208 LYS A O 1
ATOM 1680 N N . PHE A 1 209 ? -23.953 -4.027 -0.323 1 74.31 209 PHE A N 1
ATOM 1681 C CA . PHE A 1 209 ? -24.531 -3.115 -1.295 1 74.31 209 PHE A CA 1
ATOM 1682 C C . PHE A 1 209 ? -25.953 -3.541 -1.651 1 74.31 209 PHE A C 1
ATOM 1684 O O . PHE A 1 209 ? -26.234 -4.734 -1.802 1 74.31 209 PHE A O 1
ATOM 1691 N N . GLN A 1 210 ? -26.844 -2.566 -1.684 1 71.88 210 GLN A N 1
ATOM 1692 C CA . GLN A 1 210 ? -28.281 -2.832 -1.801 1 71.88 210 GLN A CA 1
ATOM 1693 C C . GLN A 1 210 ? -28.703 -2.936 -3.264 1 71.88 210 GLN A C 1
ATOM 1695 O O . GLN A 1 210 ? -29.75 -3.484 -3.572 1 71.88 210 GLN A O 1
ATOM 1700 N N . SER A 1 211 ? -27.969 -2.35 -4.16 1 80.69 211 SER A N 1
ATOM 1701 C CA . SER A 1 211 ? -28.359 -2.365 -5.566 1 80.69 211 SER A CA 1
ATOM 1702 C C . SER A 1 211 ? -27.141 -2.549 -6.469 1 80.69 211 SER A C 1
ATOM 1704 O O . SER A 1 211 ? -26.016 -2.309 -6.051 1 80.69 211 SER A O 1
ATOM 1706 N N . ARG A 1 212 ? -27.484 -2.982 -7.699 1 82.62 212 ARG A N 1
ATOM 1707 C CA . ARG A 1 212 ? -26.453 -3.131 -8.719 1 82.62 212 ARG A CA 1
ATOM 1708 C C . ARG A 1 212 ? -25.781 -1.794 -9.016 1 82.62 212 ARG A C 1
ATOM 1710 O O . ARG A 1 212 ? -24.562 -1.715 -9.117 1 82.62 212 ARG A O 1
ATOM 1717 N N . ARG A 1 213 ? -26.547 -0.788 -9.102 1 82.38 213 ARG A N 1
ATOM 1718 C CA . ARG A 1 213 ? -26.047 0.541 -9.43 1 82.38 213 ARG A CA 1
ATOM 1719 C C . ARG A 1 213 ? -25.094 1.052 -8.352 1 82.38 213 ARG A C 1
ATOM 1721 O O . ARG A 1 213 ? -24.062 1.641 -8.656 1 82.38 213 ARG A O 1
ATOM 1728 N N . GLN A 1 214 ? -25.406 0.797 -7.094 1 81.62 214 GLN A N 1
ATOM 1729 C CA . GLN A 1 214 ? -24.562 1.229 -5.984 1 81.62 214 GLN A CA 1
ATOM 1730 C C . GLN A 1 214 ? -23.188 0.571 -6.051 1 81.62 214 GLN A C 1
ATOM 1732 O O . GLN A 1 214 ? -22.172 1.226 -5.82 1 81.62 214 GLN A O 1
ATOM 1737 N N . LEU A 1 215 ? -23.219 -0.643 -6.402 1 80.69 215 LEU A N 1
ATOM 1738 C CA . LEU A 1 215 ? -21.953 -1.38 -6.484 1 80.69 215 LEU A CA 1
ATOM 1739 C C . LEU A 1 215 ? -21.125 -0.895 -7.664 1 80.69 215 LEU A C 1
ATOM 1741 O O . LEU A 1 215 ? -19.906 -0.711 -7.535 1 80.69 215 LEU A O 1
ATOM 1745 N N . ASP A 1 216 ? -21.812 -0.678 -8.766 1 83 216 ASP A N 1
ATOM 1746 C CA . ASP A 1 216 ? -21.109 -0.182 -9.945 1 83 216 ASP A CA 1
ATOM 1747 C C . ASP A 1 216 ? -20.484 1.19 -9.68 1 83 216 ASP A C 1
ATOM 1749 O O . ASP A 1 216 ? -19.344 1.435 -10.039 1 83 216 ASP A O 1
ATOM 1753 N N . ASP A 1 217 ? -21.234 2.002 -9.062 1 83.56 217 ASP A N 1
ATOM 1754 C CA . ASP A 1 217 ? -20.75 3.342 -8.75 1 83.56 217 ASP A CA 1
ATOM 1755 C C . ASP A 1 217 ? -19.578 3.287 -7.766 1 83.56 217 ASP A C 1
ATOM 1757 O O . ASP A 1 217 ? -18.594 4 -7.93 1 83.56 217 ASP A O 1
ATOM 1761 N N . ALA A 1 218 ? -19.703 2.422 -6.828 1 80.56 218 ALA A N 1
ATOM 1762 C CA . ALA A 1 218 ? -18.641 2.275 -5.836 1 80.56 218 ALA A CA 1
ATOM 1763 C C . ALA A 1 218 ? -17.359 1.784 -6.48 1 80.56 218 ALA A C 1
ATOM 1765 O O . ALA A 1 218 ? -16.266 2.281 -6.168 1 80.56 218 ALA A O 1
ATOM 1766 N N . ALA A 1 219 ? -17.516 0.902 -7.363 1 83.12 219 ALA A N 1
ATOM 1767 C CA . ALA A 1 219 ? -16.344 0.346 -8.031 1 83.12 219 ALA A CA 1
ATOM 1768 C C . ALA A 1 219 ? -15.641 1.4 -8.891 1 83.12 219 ALA A C 1
ATOM 1770 O O . ALA A 1 219 ? -14.414 1.472 -8.922 1 83.12 219 ALA A O 1
ATOM 1771 N N . LYS A 1 220 ? -16.438 2.164 -9.555 1 84.62 220 LYS A N 1
ATOM 1772 C CA . LYS A 1 220 ? -15.883 3.24 -10.359 1 84.62 220 LYS A CA 1
ATOM 1773 C C . LYS A 1 220 ? -15.125 4.246 -9.492 1 84.62 220 LYS A C 1
ATOM 1775 O O . LYS A 1 220 ? -14.031 4.684 -9.852 1 84.62 220 LYS A O 1
ATOM 1780 N N . MET A 1 221 ? -15.719 4.52 -8.391 1 83.75 221 MET A N 1
ATOM 1781 C CA . MET A 1 221 ? -15.086 5.461 -7.477 1 83.75 221 MET A CA 1
ATOM 1782 C C . MET A 1 221 ? -13.789 4.887 -6.914 1 83.75 221 MET A C 1
ATOM 1784 O O . MET A 1 221 ? -12.797 5.602 -6.773 1 83.75 221 MET A O 1
ATOM 1788 N N . LEU A 1 222 ? -13.805 3.639 -6.66 1 84.5 222 LEU A N 1
ATOM 1789 C CA . LEU A 1 222 ? -12.609 2.984 -6.137 1 84.5 222 LEU A CA 1
ATOM 1790 C C . LEU A 1 222 ? -11.5 2.963 -7.18 1 84.5 222 LEU A C 1
ATOM 1792 O O . LEU A 1 222 ? -10.336 3.191 -6.855 1 84.5 222 LEU A O 1
ATOM 1796 N N . GLY A 1 223 ? -11.945 2.646 -8.383 1 84 223 GLY A N 1
ATOM 1797 C CA . GLY A 1 223 ? -10.977 2.676 -9.461 1 84 223 GLY A CA 1
ATOM 1798 C C . GLY A 1 223 ? -10.336 4.035 -9.648 1 84 223 GLY A C 1
ATOM 1799 O O . GLY A 1 223 ? -9.117 4.137 -9.812 1 84 223 GLY A O 1
ATOM 1800 N N . LYS A 1 224 ? -11.148 5.012 -9.602 1 84.38 224 LYS A N 1
ATOM 1801 C CA . LYS A 1 224 ? -10.648 6.379 -9.719 1 84.38 224 LYS A CA 1
ATOM 1802 C C . LYS A 1 224 ? -9.719 6.727 -8.555 1 84.38 224 LYS A C 1
ATOM 1804 O O . LYS A 1 224 ? -8.672 7.352 -8.758 1 84.38 224 LYS A O 1
ATOM 1809 N N . LEU A 1 225 ? -10.125 6.367 -7.359 1 85.38 225 LEU A N 1
ATOM 1810 C CA . LEU A 1 225 ? -9.289 6.605 -6.188 1 85.38 225 LEU A CA 1
ATOM 1811 C C . LEU A 1 225 ? -7.922 5.949 -6.348 1 85.38 225 LEU A C 1
ATOM 1813 O O . LEU A 1 225 ? -6.891 6.594 -6.133 1 85.38 225 LEU A O 1
ATOM 1817 N N . ARG A 1 226 ? -7.934 4.738 -6.723 1 84.94 226 ARG A N 1
ATOM 1818 C CA . ARG A 1 226 ? -6.688 4 -6.895 1 84.94 226 ARG A CA 1
ATOM 1819 C C . ARG A 1 226 ? -5.781 4.691 -7.91 1 84.94 226 ARG A C 1
ATOM 1821 O O . ARG A 1 226 ? -4.57 4.797 -7.699 1 84.94 226 ARG A O 1
ATOM 1828 N N . ASP A 1 227 ? -6.363 5.137 -8.984 1 82.06 227 ASP A N 1
ATOM 1829 C CA . ASP A 1 227 ? -5.609 5.848 -10.016 1 82.06 227 ASP A CA 1
ATOM 1830 C C . ASP A 1 227 ? -4.996 7.129 -9.453 1 82.06 227 ASP A C 1
ATOM 1832 O O . ASP A 1 227 ? -3.848 7.457 -9.758 1 82.06 227 ASP A O 1
ATOM 1836 N N . ASN A 1 228 ? -5.73 7.766 -8.633 1 82.94 228 ASN A N 1
ATOM 1837 C CA . ASN A 1 228 ? -5.266 9.023 -8.055 1 82.94 228 ASN A CA 1
ATOM 1838 C C . ASN A 1 228 ? -4.133 8.797 -7.062 1 82.94 228 ASN A C 1
ATOM 1840 O O . ASN A 1 228 ? -3.248 9.641 -6.918 1 82.94 228 ASN A O 1
ATOM 1844 N N . LEU A 1 229 ? -4.172 7.691 -6.387 1 83.94 229 LEU A N 1
ATOM 1845 C CA . LEU A 1 229 ? -3.148 7.383 -5.395 1 83.94 229 LEU A CA 1
ATOM 1846 C C . LEU A 1 229 ? -1.791 7.184 -6.055 1 83.94 229 LEU A C 1
ATOM 1848 O O . LEU A 1 229 ? -0.752 7.457 -5.449 1 83.94 229 LEU A O 1
ATOM 1852 N N . ALA A 1 230 ? -1.827 6.723 -7.273 1 75.69 230 ALA A N 1
ATOM 1853 C CA . ALA A 1 230 ? -0.59 6.465 -8.008 1 75.69 230 ALA A CA 1
ATOM 1854 C C . ALA A 1 230 ? 0.049 7.766 -8.484 1 75.69 230 ALA A C 1
ATOM 1856 O O . ALA A 1 230 ? 1.256 7.82 -8.727 1 75.69 230 ALA A O 1
ATOM 1857 N N . HIS A 1 231 ? -0.731 8.844 -8.641 1 69.75 231 HIS A N 1
ATOM 1858 C CA . HIS A 1 231 ? -0.196 10.086 -9.188 1 69.75 231 HIS A CA 1
ATOM 1859 C C . HIS A 1 231 ? -0.045 11.141 -8.094 1 69.75 231 HIS A C 1
ATOM 1861 O O . HIS A 1 231 ? 0.328 12.281 -8.383 1 69.75 231 HIS A O 1
ATOM 1867 N N . SER A 1 232 ? 0.26 10.797 -6.945 1 58.12 232 SER A N 1
ATOM 1868 C CA . SER A 1 232 ? 0.502 11.672 -5.801 1 58.12 232 SER A CA 1
ATOM 1869 C C . SER A 1 232 ? -0.381 12.914 -5.852 1 58.12 232 SER A C 1
ATOM 1871 O O . SER A 1 232 ? -0.001 13.969 -5.352 1 58.12 232 SER A O 1
ATOM 1873 N N . GLN A 1 233 ? -1.557 12.781 -6.547 1 57.88 233 GLN A N 1
ATOM 1874 C CA . GLN A 1 233 ? -2.467 13.914 -6.68 1 57.88 233 GLN A CA 1
ATOM 1875 C C . GLN A 1 233 ? -3.336 14.062 -5.434 1 57.88 233 GLN A C 1
ATOM 1877 O O . GLN A 1 233 ? -3.342 13.195 -4.562 1 57.88 233 GLN A O 1
ATOM 1882 N N . ASP A 1 234 ? -3.963 15.109 -5.355 1 60.81 234 ASP A N 1
ATOM 1883 C CA . ASP A 1 234 ? -4.902 15.516 -4.316 1 60.81 234 ASP A CA 1
ATOM 1884 C C . ASP A 1 234 ? -5.91 14.414 -4.02 1 60.81 234 ASP A C 1
ATOM 1886 O O . ASP A 1 234 ? -6.84 14.188 -4.797 1 60.81 234 ASP A O 1
ATOM 1890 N N . ILE A 1 235 ? -5.605 13.578 -3.098 1 60.22 235 ILE A N 1
ATOM 1891 C CA . ILE A 1 235 ? -6.449 12.453 -2.715 1 60.22 235 ILE A CA 1
ATOM 1892 C C . ILE A 1 235 ? -7.723 12.969 -2.049 1 60.22 235 ILE A C 1
ATOM 1894 O O . ILE A 1 235 ? -8.812 12.438 -2.287 1 60.22 235 ILE A O 1
ATOM 1898 N N . ILE A 1 236 ? -7.695 13.945 -1.274 1 61.03 236 ILE A N 1
ATOM 1899 C CA . ILE A 1 236 ? -8.75 14.273 -0.32 1 61.03 236 ILE A CA 1
ATOM 1900 C C . ILE A 1 236 ? -9.883 15 -1.033 1 61.03 236 ILE A C 1
ATOM 1902 O O . ILE A 1 236 ? -11.055 14.672 -0.846 1 61.03 236 ILE A O 1
ATOM 1906 N N . THR A 1 237 ? -9.539 15.852 -1.854 1 61.47 237 THR A N 1
ATOM 1907 C CA . THR A 1 237 ? -10.609 16.719 -2.316 1 61.47 237 THR A CA 1
ATOM 1908 C C . THR A 1 237 ? -11.57 15.969 -3.23 1 61.47 237 THR A C 1
ATOM 1910 O O . THR A 1 237 ? -12.789 16.016 -3.031 1 61.47 237 THR A O 1
ATOM 1913 N N . GLY A 1 238 ? -11.117 15.258 -4.074 1 66.31 238 GLY A N 1
ATOM 1914 C CA . GLY A 1 238 ? -12.023 14.609 -5.016 1 66.31 238 GLY A CA 1
ATOM 1915 C C . GLY A 1 238 ? -12.469 13.234 -4.559 1 66.31 238 GLY A C 1
ATOM 1916 O O . GLY A 1 238 ? -13.453 12.695 -5.066 1 66.31 238 GLY A O 1
ATOM 1917 N N . ASP A 1 239 ? -11.914 12.867 -3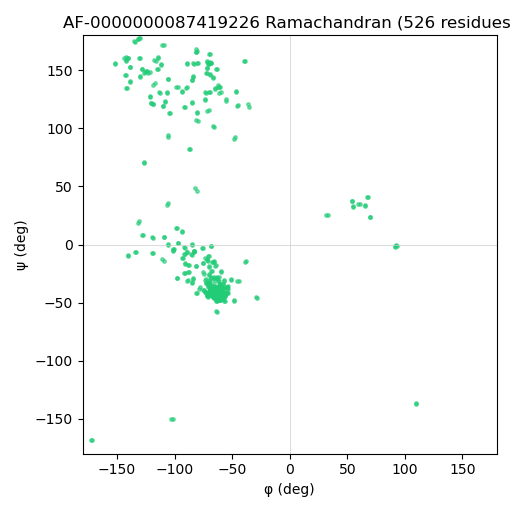.404 1 78 239 ASP A N 1
ATOM 1918 C CA . ASP A 1 239 ? -12.172 11.469 -3.08 1 78 239 ASP A CA 1
ATOM 1919 C C . ASP A 1 239 ? -12.656 11.32 -1.639 1 78 239 ASP A C 1
ATOM 1921 O O . ASP A 1 239 ? -12.641 10.219 -1.084 1 78 239 ASP A O 1
ATOM 1925 N N . TRP A 1 240 ? -13.125 12.414 -1.048 1 81.31 240 TRP A N 1
ATOM 1926 C CA . TRP A 1 240 ? -13.484 12.398 0.366 1 81.31 240 TRP A CA 1
ATOM 1927 C C . TRP A 1 240 ? -14.641 11.438 0.624 1 81.31 240 TRP A C 1
ATOM 1929 O O . TRP A 1 240 ? -14.602 10.648 1.572 1 81.31 240 TRP A O 1
ATOM 1939 N N . ASP A 1 241 ? -15.641 11.445 -0.218 1 81 241 ASP A N 1
ATOM 1940 C CA . ASP A 1 241 ? -16.828 10.617 0.001 1 81 241 ASP A CA 1
ATOM 1941 C C . ASP A 1 241 ? -16.469 9.133 -0.034 1 81 241 ASP A C 1
ATOM 1943 O O . ASP A 1 241 ? -16.938 8.352 0.796 1 81 241 ASP A O 1
ATOM 1947 N N . ILE A 1 242 ? -15.648 8.812 -0.947 1 82.94 242 ILE A N 1
ATOM 1948 C CA . ILE A 1 242 ? -15.297 7.406 -1.08 1 82.94 242 ILE A CA 1
ATOM 1949 C C . ILE A 1 242 ? -14.391 6.988 0.074 1 82.94 242 ILE A C 1
ATOM 1951 O O . ILE A 1 242 ? -14.469 5.855 0.558 1 82.94 242 ILE A O 1
ATOM 1955 N N . ILE A 1 243 ? -13.586 7.844 0.547 1 85.44 243 ILE A N 1
ATOM 1956 C CA . ILE A 1 243 ? -12.703 7.555 1.672 1 85.44 243 ILE A CA 1
ATOM 1957 C C . ILE A 1 243 ? -13.531 7.316 2.932 1 85.44 243 ILE A C 1
ATOM 1959 O O . ILE A 1 243 ? -13.281 6.367 3.678 1 85.44 243 ILE A O 1
ATOM 1963 N N . VAL A 1 244 ? -14.5 8.109 3.082 1 84.06 244 VAL A N 1
ATOM 1964 C CA . VAL A 1 244 ? -15.398 7.961 4.227 1 84.06 244 VAL A CA 1
ATOM 1965 C C . VAL A 1 244 ? -16.172 6.652 4.113 1 84.06 244 VAL A C 1
ATOM 1967 O O . VAL A 1 244 ? -16.266 5.895 5.082 1 84.06 244 VAL A O 1
ATOM 1970 N N . ALA A 1 245 ? -16.688 6.41 2.934 1 80.81 245 ALA A N 1
ATOM 1971 C CA . ALA A 1 245 ? -17.438 5.18 2.713 1 80.81 245 ALA A CA 1
ATOM 1972 C C . ALA A 1 245 ? -16.578 3.949 2.986 1 80.81 245 ALA A C 1
ATOM 1974 O O . ALA A 1 245 ? -17.031 2.994 3.619 1 80.81 245 ALA A O 1
ATOM 1975 N N . LEU A 1 246 ? -15.391 4.008 2.512 1 79.56 246 LEU A N 1
ATOM 1976 C CA . LEU A 1 246 ? -14.453 2.916 2.74 1 79.56 246 LEU A CA 1
ATOM 1977 C C . LEU A 1 246 ? -14.188 2.727 4.23 1 79.56 246 LEU A C 1
ATOM 1979 O O . LEU A 1 246 ? -14.164 1.597 4.723 1 79.56 246 LEU A O 1
ATOM 1983 N N . SER A 1 247 ? -14.031 3.752 4.895 1 80.62 247 SER A N 1
ATOM 1984 C CA . SER A 1 247 ? -13.727 3.701 6.32 1 80.62 247 SER A CA 1
ATOM 1985 C C . SER A 1 247 ? -14.914 3.184 7.125 1 80.62 247 SER A C 1
ATOM 1987 O O . SER A 1 247 ? -14.734 2.531 8.156 1 80.62 247 SER A O 1
ATOM 1989 N N . GLU A 1 248 ? -16.125 3.416 6.605 1 76.69 248 GLU A N 1
ATOM 1990 C CA . GLU A 1 248 ? -17.344 2.975 7.281 1 76.69 248 GLU A CA 1
ATOM 1991 C C . GLU A 1 248 ? -17.578 1.485 7.059 1 76.69 248 GLU A C 1
ATOM 1993 O O . GLU A 1 248 ? -18.078 0.792 7.953 1 76.69 248 GLU A O 1
ATOM 1998 N N . SER A 1 249 ? -17.266 1.101 5.855 1 70.25 249 SER A N 1
ATOM 1999 C CA . SER A 1 249 ? -17.734 -0.219 5.445 1 70.25 249 SER A CA 1
ATOM 2000 C C . SER A 1 249 ? -16.578 -1.21 5.34 1 70.25 249 SER A C 1
ATOM 2002 O O . SER A 1 249 ? -16.734 -2.299 4.785 1 70.25 249 SER A O 1
ATOM 2004 N N . LEU A 1 250 ? -15.555 -0.848 5.695 1 64.94 250 LEU A N 1
ATOM 2005 C CA . LEU A 1 250 ? -14.367 -1.681 5.516 1 64.94 250 LEU A CA 1
ATOM 2006 C C . LEU A 1 250 ? -14.625 -3.104 6 1 64.94 250 LEU A C 1
ATOM 2008 O O . LEU A 1 250 ? -14.359 -4.066 5.277 1 64.94 250 LEU A O 1
ATOM 2012 N N . ASP A 1 251 ? -15.148 -3.145 7.109 1 62.16 251 ASP A N 1
ATOM 2013 C CA . ASP A 1 251 ? -15.375 -4.465 7.688 1 62.16 251 ASP A CA 1
ATOM 2014 C C . ASP A 1 251 ? -16.484 -5.207 6.938 1 62.16 251 ASP A C 1
ATOM 2016 O O . ASP A 1 251 ? -16.391 -6.422 6.746 1 62.16 251 ASP A O 1
ATOM 2020 N N . ALA A 1 252 ? -17.422 -4.445 6.488 1 63.94 252 ALA A N 1
ATOM 2021 C CA . ALA A 1 252 ? -18.547 -5.07 5.797 1 63.94 252 ALA A CA 1
ATOM 2022 C C . ALA A 1 252 ? -18.125 -5.582 4.422 1 63.94 252 ALA A C 1
ATOM 2024 O O . ALA A 1 252 ? -18.594 -6.633 3.977 1 63.94 252 ALA A O 1
ATOM 2025 N N . VAL A 1 253 ? -17.391 -4.785 3.775 1 62.16 253 VAL A N 1
ATOM 2026 C CA . VAL A 1 253 ? -16.969 -5.16 2.43 1 62.16 253 VAL A CA 1
ATOM 2027 C C . VAL A 1 253 ? -15.945 -6.289 2.506 1 62.16 253 VAL A C 1
ATOM 2029 O O . VAL A 1 253 ? -15.969 -7.211 1.688 1 62.16 253 VAL A O 1
ATOM 2032 N N . LEU A 1 254 ? -15.164 -6.246 3.496 1 60.34 254 LEU A N 1
ATOM 2033 C CA . LEU A 1 254 ? -14.07 -7.207 3.627 1 60.34 254 LEU A CA 1
ATOM 2034 C C . LEU A 1 254 ? -14.531 -8.453 4.375 1 60.34 254 LEU A C 1
ATOM 2036 O O . LEU A 1 254 ? -13.961 -9.531 4.207 1 60.34 254 LEU A O 1
ATOM 2040 N N . GLU A 1 255 ? -15.508 -8.383 5.34 1 59.06 255 GLU A N 1
ATOM 2041 C CA . GLU A 1 255 ? -15.914 -9.531 6.141 1 59.06 255 GLU A CA 1
ATOM 2042 C C . GLU A 1 255 ? -17.281 -10.062 5.695 1 59.06 255 GLU A C 1
ATOM 2044 O O . GLU A 1 255 ? -18.156 -9.289 5.309 1 59.06 255 GLU A O 1
ATOM 2049 N N . GLY A 1 256 ? -17.312 -11.078 4.801 1 52.94 256 GLY A N 1
ATOM 2050 C CA . GLY A 1 256 ? -18.578 -11.719 4.449 1 52.94 256 GLY A CA 1
ATOM 2051 C C . GLY A 1 256 ? -19.5 -11.906 5.637 1 52.94 256 GLY A C 1
ATOM 2052 O O . GLY A 1 256 ? -19.094 -11.695 6.785 1 52.94 256 GLY A O 1
ATOM 2053 N N . PRO A 1 257 ? -20.875 -12.055 5.387 1 48.81 257 PRO A N 1
ATOM 2054 C CA . PRO A 1 257 ? -21.781 -12.391 6.492 1 48.81 257 PRO A CA 1
ATOM 2055 C C . PRO A 1 257 ? -21.25 -13.531 7.359 1 48.81 257 PRO A C 1
ATOM 2057 O O . PRO A 1 257 ? -20.484 -14.375 6.875 1 48.81 257 PRO A O 1
ATOM 2060 N N . PRO A 1 258 ? -21.234 -13.438 8.773 1 42.44 258 PRO A N 1
ATOM 2061 C CA . PRO A 1 258 ? -20.781 -14.453 9.719 1 42.44 258 PRO A CA 1
ATOM 2062 C C . PRO A 1 258 ? -20.969 -15.875 9.195 1 42.44 258 PRO A C 1
ATOM 2064 O O . PRO A 1 258 ? -20.266 -16.797 9.625 1 42.44 258 PRO A O 1
ATOM 2067 N N . GLY A 1 259 ? -22 -16.25 8.656 1 38.5 259 GLY A N 1
ATOM 2068 C CA . GLY A 1 259 ? -22.266 -17.656 8.391 1 38.5 259 GLY A CA 1
ATOM 2069 C C . GLY A 1 259 ? -21.266 -18.297 7.453 1 38.5 259 GLY A C 1
ATOM 2070 O O . GLY A 1 259 ? -21.266 -19.516 7.254 1 38.5 259 GLY A O 1
ATOM 2071 N N . LEU A 1 260 ? -20.875 -17.859 6.445 1 38.81 260 LEU A N 1
ATOM 2072 C CA . LEU A 1 260 ? -19.953 -18.562 5.559 1 38.81 260 LEU A CA 1
ATOM 2073 C C . LEU A 1 260 ? -18.516 -18.391 6.043 1 38.81 260 LEU A C 1
ATOM 2075 O O . LEU A 1 260 ? -17.828 -17.438 5.664 1 38.81 260 LEU A O 1
ATOM 2079 N N . GLU A 1 261 ? -18.172 -18.578 7.219 1 36.91 261 GLU A N 1
ATOM 2080 C CA . GLU A 1 261 ? -16.828 -18.703 7.793 1 36.91 261 GLU A CA 1
ATOM 2081 C C . GLU A 1 261 ? -15.883 -19.422 6.84 1 36.91 261 GLU A C 1
ATOM 2083 O O . GLU A 1 261 ? -16.266 -20.406 6.203 1 36.91 261 GLU A O 1
ATOM 2088 N N . ASP A 1 262 ? -14.812 -18.781 6.375 1 37.69 262 ASP A N 1
ATOM 2089 C CA . ASP A 1 262 ? -13.719 -19.266 5.551 1 37.69 262 ASP A CA 1
ATOM 2090 C C . ASP A 1 262 ? -13.328 -20.688 5.945 1 37.69 262 ASP A C 1
ATOM 2092 O O . ASP A 1 262 ? -12.375 -21.25 5.402 1 37.69 262 ASP A O 1
ATOM 2096 N N . GLY A 1 263 ? -13.758 -21.266 7.145 1 32 263 GLY A N 1
ATOM 2097 C CA . GLY A 1 263 ? -13.391 -22.578 7.645 1 32 263 GLY A CA 1
ATOM 2098 C C . GLY A 1 263 ? -13.883 -23.703 6.758 1 32 263 GLY A C 1
ATOM 2099 O O . GLY A 1 263 ? -13.414 -24.844 6.875 1 32 263 GLY A O 1
ATOM 2100 N N . ASP A 1 264 ? -15.195 -23.875 6.453 1 31.03 264 ASP A N 1
ATOM 2101 C CA . ASP A 1 264 ? -15.719 -25.203 6.164 1 31.03 264 ASP A CA 1
ATOM 2102 C C . ASP A 1 264 ? -15.125 -25.766 4.875 1 31.03 264 ASP A C 1
ATOM 2104 O O . ASP A 1 264 ? -15.5 -26.859 4.438 1 31.03 264 ASP A O 1
ATOM 2108 N N . VAL A 1 265 ? -14.719 -25.234 3.936 1 22.09 265 VAL A N 1
ATOM 2109 C CA . VAL A 1 265 ? -14.219 -26.188 2.955 1 22.09 265 VAL A CA 1
ATOM 2110 C C . VAL A 1 265 ? -12.789 -26.594 3.297 1 22.09 265 VAL A C 1
ATOM 2112 O O . VAL A 1 265 ? -11.984 -25.75 3.703 1 22.09 265 VAL A O 1
ATOM 2115 N N . MET B 1 1 ? 5.676 19.969 6.09 1 41.84 1 MET B N 1
ATOM 2116 C CA . MET B 1 1 ? 5.238 19.172 7.23 1 41.84 1 MET B CA 1
ATOM 2117 C C . MET B 1 1 ? 5.949 17.828 7.25 1 41.84 1 MET B C 1
ATOM 2119 O O . MET B 1 1 ? 5.898 17.078 6.273 1 41.84 1 MET B O 1
ATOM 2123 N N . THR B 1 2 ? 7.023 17.781 8.07 1 46.81 2 THR B N 1
ATOM 2124 C CA . THR B 1 2 ? 8.062 16.766 8.125 1 46.81 2 THR B CA 1
ATOM 2125 C C . THR B 1 2 ? 7.484 15.43 8.578 1 46.81 2 THR B C 1
ATOM 2127 O O . THR B 1 2 ? 6.824 15.352 9.617 1 46.81 2 THR B O 1
ATOM 2130 N N . LEU B 1 3 ? 7.258 14.555 7.684 1 54.09 3 LEU B N 1
ATOM 2131 C CA . LEU B 1 3 ? 6.992 13.203 8.164 1 54.09 3 LEU B CA 1
ATOM 2132 C C . LEU B 1 3 ? 7.992 12.812 9.25 1 54.09 3 LEU B C 1
ATOM 2134 O O . LEU B 1 3 ? 9.195 13 9.086 1 54.09 3 LEU B O 1
ATOM 2138 N N . ASN B 1 4 ? 7.391 12.516 10.453 1 62.66 4 ASN B N 1
ATOM 2139 C CA . ASN B 1 4 ? 8.188 12.094 11.594 1 62.66 4 ASN B CA 1
ATOM 2140 C C . ASN B 1 4 ? 9.055 10.883 11.258 1 62.66 4 ASN B C 1
ATOM 2142 O O . ASN B 1 4 ? 8.609 9.969 10.555 1 62.66 4 ASN B O 1
ATOM 2146 N N . SER B 1 5 ? 10.359 11.031 11.461 1 68.5 5 SER B N 1
ATOM 2147 C CA . SER B 1 5 ? 11.328 9.961 11.25 1 68.5 5 SER B CA 1
ATOM 2148 C C . SER B 1 5 ? 10.828 8.641 11.828 1 68.5 5 SER B C 1
ATOM 2150 O O . SER B 1 5 ? 11.062 7.578 11.25 1 68.5 5 SER B O 1
ATOM 2152 N N . SER B 1 6 ? 10.078 8.797 12.867 1 67.56 6 SER B N 1
ATOM 2153 C CA . SER B 1 6 ? 9.586 7.586 13.508 1 67.56 6 SER B CA 1
ATOM 2154 C C . SER B 1 6 ? 8.547 6.883 12.641 1 67.56 6 SER B C 1
ATOM 2156 O O . SER B 1 6 ? 8.516 5.652 12.57 1 67.56 6 SER B O 1
ATOM 2158 N N . THR B 1 7 ? 7.848 7.648 11.906 1 75.12 7 THR B N 1
ATOM 2159 C CA . THR B 1 7 ? 6.832 7.074 11.039 1 75.12 7 THR B CA 1
ATOM 2160 C C . THR B 1 7 ? 7.477 6.309 9.883 1 75.12 7 THR B C 1
ATOM 2162 O O . THR B 1 7 ? 7.09 5.176 9.594 1 75.12 7 THR B O 1
ATOM 2165 N N . LEU B 1 8 ? 8.469 6.891 9.336 1 74.62 8 LEU B N 1
ATOM 2166 C CA . LEU B 1 8 ? 9.164 6.242 8.234 1 74.62 8 LEU B CA 1
ATOM 2167 C C . LEU B 1 8 ? 9.781 4.918 8.68 1 74.62 8 LEU B C 1
ATOM 2169 O O . LEU B 1 8 ? 9.656 3.906 7.984 1 74.62 8 LEU B O 1
ATOM 2173 N N . HIS B 1 9 ? 10.352 4.949 9.914 1 75.94 9 HIS B N 1
ATOM 2174 C CA . HIS B 1 9 ? 11.016 3.75 10.422 1 75.94 9 HIS B CA 1
ATOM 2175 C C . HIS B 1 9 ? 10 2.639 10.688 1 75.94 9 HIS B C 1
ATOM 2177 O O . HIS B 1 9 ? 10.25 1.479 10.352 1 75.94 9 HIS B O 1
ATOM 2183 N N . SER B 1 10 ? 8.914 3.012 11.227 1 78.94 10 SER B N 1
ATOM 2184 C CA . SER B 1 10 ? 7.898 2.021 11.562 1 78.94 10 SER B CA 1
ATOM 2185 C C . SER B 1 10 ? 7.277 1.419 10.312 1 78.94 10 SER B C 1
ATOM 2187 O O . SER B 1 10 ? 7.129 0.2 10.211 1 78.94 10 SER B O 1
ATOM 2189 N N . LEU B 1 11 ? 6.973 2.223 9.352 1 81.19 11 LEU B N 1
ATOM 2190 C CA . LEU B 1 11 ? 6.348 1.739 8.125 1 81.19 11 LEU B CA 1
ATOM 2191 C C . LEU B 1 11 ? 7.332 0.912 7.305 1 81.19 11 LEU B C 1
ATOM 2193 O O . LEU B 1 11 ? 6.945 -0.081 6.684 1 81.19 11 LEU B O 1
ATOM 2197 N N . ARG B 1 12 ? 8.562 1.313 7.391 1 80.19 12 ARG B N 1
ATOM 2198 C CA . ARG B 1 12 ? 9.594 0.543 6.703 1 80.19 12 ARG B CA 1
ATOM 2199 C C . ARG B 1 12 ? 9.656 -0.883 7.238 1 80.19 12 ARG B C 1
ATOM 2201 O O . ARG B 1 12 ? 9.727 -1.841 6.465 1 80.19 12 ARG B O 1
ATOM 2208 N N . ARG B 1 13 ? 9.594 -0.972 8.523 1 77.81 13 ARG B N 1
ATOM 2209 C CA . ARG B 1 13 ? 9.656 -2.293 9.141 1 77.81 13 ARG B CA 1
ATOM 2210 C C . ARG B 1 13 ? 8.469 -3.152 8.719 1 77.81 13 ARG B C 1
ATOM 2212 O O . ARG B 1 13 ? 8.633 -4.328 8.398 1 77.81 13 ARG B O 1
ATOM 2219 N N . VAL B 1 14 ? 7.352 -2.557 8.641 1 79.44 14 VAL B N 1
ATOM 2220 C CA . VAL B 1 14 ? 6.137 -3.279 8.281 1 79.44 14 VAL B CA 1
ATOM 2221 C C . VAL B 1 14 ? 6.238 -3.773 6.844 1 79.44 14 VAL B C 1
ATOM 2223 O O . VAL B 1 14 ? 6.008 -4.953 6.566 1 79.44 14 VAL B O 1
ATOM 2226 N N . PHE B 1 15 ? 6.691 -2.934 5.941 1 81.81 15 PHE B N 1
ATOM 2227 C CA . PHE B 1 15 ? 6.684 -3.297 4.531 1 81.81 15 PHE B CA 1
ATOM 2228 C C . PHE B 1 15 ? 7.883 -4.172 4.188 1 81.81 15 PHE B C 1
ATOM 2230 O O . PHE B 1 15 ? 7.84 -4.949 3.23 1 81.81 15 PHE B O 1
ATOM 2237 N N . GLN B 1 16 ? 8.875 -4.137 5.047 1 78.69 16 GLN B N 1
ATOM 2238 C CA . GLN B 1 16 ? 10.031 -4.988 4.801 1 78.69 16 GLN B CA 1
ATOM 2239 C C . GLN B 1 16 ? 9.797 -6.402 5.32 1 78.69 16 GLN B C 1
ATOM 2241 O O . GLN B 1 16 ? 10.305 -7.371 4.754 1 78.69 16 GLN B O 1
ATOM 2246 N N . GLN B 1 17 ? 8.992 -6.457 6.344 1 81.81 17 GLN B N 1
ATOM 2247 C CA . GLN B 1 17 ? 8.883 -7.754 7.008 1 81.81 17 GLN B CA 1
ATOM 2248 C C . GLN B 1 17 ? 7.449 -8.281 6.949 1 81.81 17 GLN B C 1
ATOM 2250 O O . GLN B 1 17 ? 7.199 -9.453 7.219 1 81.81 17 GLN B O 1
ATOM 2255 N N . GLY B 1 18 ? 6.609 -7.484 6.496 1 85.62 18 GLY B N 1
ATOM 2256 C CA . GLY B 1 18 ? 5.207 -7.848 6.621 1 85.62 18 GLY B CA 1
ATOM 2257 C C . GLY B 1 18 ? 4.68 -8.617 5.426 1 85.62 18 GLY B C 1
ATOM 2258 O O . GLY B 1 18 ? 3.631 -9.258 5.508 1 85.62 18 GLY B O 1
ATOM 2259 N N . PHE B 1 19 ? 5.383 -8.57 4.332 1 92.12 19 PHE B N 1
ATOM 2260 C CA . PHE B 1 19 ? 5.008 -9.312 3.131 1 92.12 19 PHE B CA 1
ATOM 2261 C C . PHE B 1 19 ? 5.977 -10.453 2.871 1 92.12 19 PHE B C 1
ATOM 2263 O O . PHE B 1 19 ? 7.172 -10.234 2.674 1 92.12 19 PHE B O 1
ATOM 2270 N N . VAL B 1 20 ? 5.41 -11.664 2.875 1 94.56 20 VAL B N 1
ATOM 2271 C CA . VAL B 1 20 ? 6.281 -12.836 2.844 1 94.56 20 VAL B CA 1
ATOM 2272 C C . VAL B 1 20 ? 5.797 -13.812 1.772 1 94.56 20 VAL B C 1
ATOM 2274 O O . VAL B 1 20 ? 4.742 -13.609 1.17 1 94.56 20 VAL B O 1
ATOM 2277 N N . VAL B 1 21 ? 6.52 -14.867 1.588 1 96.25 21 VAL B N 1
ATOM 2278 C CA . VAL B 1 21 ? 6.266 -15.859 0.553 1 96.25 21 VAL B CA 1
ATOM 2279 C C . VAL B 1 21 ? 4.898 -16.5 0.775 1 96.25 21 VAL B C 1
ATOM 2281 O O . VAL B 1 21 ? 4.172 -16.781 -0.183 1 96.25 21 VAL B O 1
ATOM 2284 N N . HIS B 1 22 ? 4.508 -16.734 1.973 1 94.44 22 HIS B N 1
ATOM 2285 C CA . HIS B 1 22 ? 3.223 -17.328 2.324 1 94.44 22 HIS B CA 1
ATOM 2286 C C . HIS B 1 22 ? 2.07 -16.594 1.65 1 94.44 22 HIS B C 1
ATOM 2288 O O . HIS B 1 22 ? 1.063 -17.203 1.288 1 94.44 22 HIS B O 1
ATOM 2294 N N . ASP B 1 23 ? 2.232 -15.336 1.417 1 92.75 23 ASP B N 1
ATOM 2295 C CA . ASP B 1 23 ? 1.155 -14.469 0.952 1 92.75 23 ASP B CA 1
ATOM 2296 C C . ASP B 1 23 ? 0.862 -14.703 -0.528 1 92.75 23 ASP B C 1
ATOM 2298 O O . ASP B 1 23 ? -0.188 -14.297 -1.03 1 92.75 23 ASP B O 1
ATOM 2302 N N . ILE B 1 24 ? 1.808 -15.383 -1.247 1 92.31 24 ILE B N 1
ATOM 2303 C CA . ILE B 1 24 ? 1.596 -15.461 -2.689 1 92.31 24 ILE B CA 1
ATOM 2304 C C . ILE B 1 24 ? 1.834 -16.891 -3.168 1 92.31 24 ILE B C 1
ATOM 2306 O O . ILE B 1 24 ? 1.521 -17.234 -4.312 1 92.31 24 ILE B O 1
ATOM 2310 N N . ALA B 1 25 ? 2.303 -17.75 -2.283 1 94.56 25 ALA B N 1
ATOM 2311 C CA . ALA B 1 25 ? 2.619 -19.125 -2.654 1 94.56 25 ALA B CA 1
ATOM 2312 C C . ALA B 1 25 ? 1.352 -19.906 -2.994 1 94.56 25 ALA B C 1
ATOM 2314 O O . ALA B 1 25 ? 0.253 -19.516 -2.582 1 94.56 25 ALA B O 1
ATOM 2315 N N . GLU B 1 26 ? 1.5 -20.922 -3.762 1 91.62 26 GLU B N 1
ATOM 2316 C CA . GLU B 1 26 ? 0.427 -21.844 -4.125 1 91.62 26 GLU B CA 1
ATOM 2317 C C . GLU B 1 26 ? 0.687 -23.25 -3.57 1 91.62 26 GLU B C 1
ATOM 2319 O O . GLU B 1 26 ? 1.839 -23.625 -3.371 1 91.62 26 GLU B O 1
ATOM 2324 N N . PRO B 1 27 ? -0.422 -23.969 -3.309 1 92.94 27 PRO B N 1
ATOM 2325 C CA . PRO B 1 27 ? -0.197 -25.359 -2.898 1 92.94 27 PRO B CA 1
ATOM 2326 C C . PRO B 1 27 ? 0.498 -26.188 -3.979 1 92.94 27 PRO B C 1
ATOM 2328 O O . PRO B 1 27 ? 0.219 -26.016 -5.168 1 92.94 27 PRO B O 1
ATOM 2331 N N . LEU B 1 28 ? 1.404 -26.938 -3.58 1 95.81 28 LEU B N 1
ATOM 2332 C CA . LEU B 1 28 ? 2.033 -27.875 -4.504 1 95.81 28 LEU B CA 1
ATOM 2333 C C . LEU B 1 28 ? 1.18 -29.125 -4.668 1 95.81 28 LEU B C 1
ATOM 2335 O O . LEU B 1 28 ? 1.108 -29.953 -3.76 1 95.81 28 LEU B O 1
ATOM 2339 N N . ILE B 1 29 ? 0.552 -29.25 -5.805 1 95.94 29 ILE B N 1
ATOM 2340 C CA . ILE B 1 29 ? -0.208 -30.453 -6.102 1 95.94 29 ILE B CA 1
ATOM 2341 C C . ILE B 1 29 ? 0.729 -31.656 -6.121 1 95.94 29 ILE B C 1
ATOM 2343 O O . ILE B 1 29 ? 1.829 -31.594 -6.672 1 95.94 29 ILE B O 1
ATOM 2347 N N . SER B 1 30 ? 0.238 -32.719 -5.48 1 97.5 30 SER B N 1
ATOM 2348 C CA . SER B 1 30 ? 1.159 -33.844 -5.348 1 97.5 30 SER B CA 1
ATOM 2349 C C . SER B 1 30 ? 0.433 -35.156 -5.504 1 97.5 30 SER B C 1
ATOM 2351 O O . SER B 1 30 ? -0.792 -35.219 -5.375 1 97.5 30 SER B O 1
ATOM 2353 N N . PHE B 1 31 ? 1.154 -36.188 -5.844 1 97.88 31 PHE B N 1
ATOM 2354 C CA . PHE B 1 31 ? 0.661 -37.562 -6.027 1 97.88 31 PHE B CA 1
ATOM 2355 C C . PHE B 1 31 ? 1.525 -38.562 -5.262 1 97.88 31 PHE B C 1
ATOM 2357 O O . PHE B 1 31 ? 2.678 -38.281 -4.934 1 97.88 31 PHE B O 1
ATOM 2364 N N . ASP B 1 32 ? 0.929 -39.719 -5.047 1 97.75 32 ASP B N 1
ATOM 2365 C CA . ASP B 1 32 ? 1.71 -40.781 -4.418 1 97.75 32 ASP B CA 1
ATOM 2366 C C . ASP B 1 32 ? 2.754 -41.344 -5.383 1 97.75 32 ASP B C 1
ATOM 2368 O O . ASP B 1 32 ? 2.537 -41.344 -6.594 1 97.75 32 ASP B O 1
ATOM 2372 N N . ASP B 1 33 ? 3.844 -41.844 -4.867 1 96.44 33 ASP B N 1
ATOM 2373 C CA . ASP B 1 33 ? 4.945 -42.375 -5.68 1 96.44 33 ASP B CA 1
ATOM 2374 C C . ASP B 1 33 ? 4.516 -43.594 -6.473 1 96.44 33 ASP B C 1
ATOM 2376 O O . ASP B 1 33 ? 5.07 -43.875 -7.535 1 96.44 33 ASP B O 1
ATOM 2380 N N . SER B 1 34 ? 3.441 -44.188 -6.078 1 96.88 34 SER B N 1
ATOM 2381 C CA . SER B 1 34 ? 2.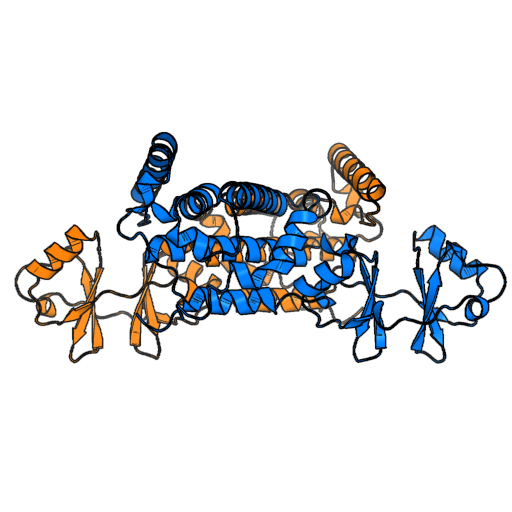982 -45.438 -6.715 1 96.88 34 SER B CA 1
ATOM 2382 C C . SER B 1 34 ? 2.008 -45.125 -7.852 1 96.88 34 SER B C 1
ATOM 2384 O O . SER B 1 34 ? 1.647 -46.031 -8.617 1 96.88 34 SER B O 1
ATOM 2386 N N . THR B 1 35 ? 1.625 -43.875 -7.953 1 97.12 35 THR B N 1
ATOM 2387 C CA . THR B 1 35 ? 0.66 -43.5 -8.984 1 97.12 35 THR B CA 1
ATOM 2388 C C . THR B 1 35 ? 1.264 -43.656 -10.375 1 97.12 35 THR B C 1
ATOM 2390 O O . THR B 1 35 ? 2.453 -43.406 -10.578 1 97.12 35 THR B O 1
ATOM 2393 N N . SER B 1 36 ? 0.447 -44.094 -11.367 1 97.19 36 SER B N 1
ATOM 2394 C CA . SER B 1 36 ? 0.876 -44.25 -12.75 1 97.19 36 SER B CA 1
ATOM 2395 C C . SER B 1 36 ? 1.361 -42.938 -13.344 1 97.19 36 SER B C 1
ATOM 2397 O O . SER B 1 36 ? 0.675 -41.938 -13.258 1 97.19 36 SER B O 1
ATOM 2399 N N . SER B 1 37 ? 2.562 -43 -13.977 1 96.75 37 SER B N 1
ATOM 2400 C CA . SER B 1 37 ? 3.113 -41.812 -14.625 1 96.75 37 SER B CA 1
ATOM 2401 C C . SER B 1 37 ? 2.199 -41.312 -15.734 1 96.75 37 SER B C 1
ATOM 2403 O O . SER B 1 37 ? 2.082 -40.125 -15.961 1 96.75 37 SER B O 1
ATOM 2405 N N . GLU B 1 38 ? 1.552 -42.188 -16.422 1 96 38 GLU B N 1
ATOM 2406 C CA . GLU B 1 38 ? 0.658 -41.812 -17.516 1 96 38 GLU B CA 1
ATOM 2407 C C . GLU B 1 38 ? -0.54 -41.031 -17.016 1 96 38 GLU B C 1
ATOM 2409 O O . GLU B 1 38 ? -0.947 -40.031 -17.641 1 96 38 GLU B O 1
ATOM 2414 N N . LYS B 1 39 ? -1.034 -41.438 -15.914 1 96.5 39 LYS B N 1
ATOM 2415 C CA . LYS B 1 39 ? -2.166 -40.75 -15.32 1 96.5 39 LYS B CA 1
ATOM 2416 C C . LYS B 1 39 ? -1.772 -39.344 -14.883 1 96.5 39 LYS B C 1
ATOM 2418 O O . LYS B 1 39 ? -2.514 -38.375 -15.109 1 96.5 39 LYS B O 1
ATOM 2423 N N . VAL B 1 40 ? -0.632 -39.312 -14.266 1 97.25 40 VAL B N 1
ATOM 2424 C CA . VAL B 1 40 ? -0.145 -38.031 -13.773 1 97.25 40 VAL B CA 1
ATOM 2425 C C . VAL B 1 40 ? 0.161 -37.125 -14.953 1 97.25 40 VAL B C 1
ATOM 2427 O O . VAL B 1 40 ? -0.166 -35.938 -14.922 1 97.25 40 VAL B O 1
ATOM 2430 N N . GLN B 1 41 ? 0.718 -37.625 -15.984 1 96.12 41 GLN B N 1
ATOM 2431 C CA . GLN B 1 41 ? 1.008 -36.844 -17.188 1 96.12 41 GLN B CA 1
ATOM 2432 C C . GLN B 1 41 ? -0.266 -36.25 -17.781 1 96.12 41 GLN B C 1
ATOM 2434 O O . GLN B 1 41 ? -0.289 -35.094 -18.172 1 96.12 41 GLN B O 1
ATOM 2439 N N . ALA B 1 42 ? -1.268 -37.094 -17.859 1 95.62 42 ALA B N 1
ATOM 2440 C CA . ALA B 1 42 ? -2.547 -36.656 -18.406 1 95.62 42 ALA B CA 1
ATOM 2441 C C . ALA B 1 42 ? -3.131 -35.531 -17.578 1 95.62 42 ALA B C 1
ATOM 2443 O O . ALA B 1 42 ? -3.633 -34.531 -18.141 1 95.62 42 ALA B O 1
ATOM 2444 N N . PHE B 1 43 ? -3 -35.688 -16.312 1 94.88 43 PHE B N 1
ATOM 2445 C CA . PHE B 1 43 ? -3.488 -34.656 -15.406 1 94.88 43 PHE B CA 1
ATOM 2446 C C . PHE B 1 43 ? -2.736 -33.375 -15.609 1 94.88 43 PHE B C 1
ATOM 2448 O O . PHE B 1 43 ? -3.348 -32.312 -15.719 1 94.88 43 PHE B O 1
ATOM 2455 N N . MET B 1 44 ? -1.421 -33.469 -15.648 1 94.25 44 MET B N 1
ATOM 2456 C CA . MET B 1 44 ? -0.562 -32.281 -15.781 1 94.25 44 MET B CA 1
ATOM 2457 C C . MET B 1 44 ? -0.835 -31.547 -17.094 1 94.25 44 MET B C 1
ATOM 2459 O O . MET B 1 44 ? -0.904 -30.328 -17.109 1 94.25 44 MET B O 1
ATOM 2463 N N . LYS B 1 45 ? -1.027 -32.281 -18.141 1 92.12 45 LYS B N 1
ATOM 2464 C CA . LYS B 1 45 ? -1.325 -31.688 -19.438 1 92.12 45 LYS B CA 1
ATOM 2465 C C . LYS B 1 45 ? -2.689 -31 -19.422 1 92.12 45 LYS B C 1
ATOM 2467 O O . LYS B 1 45 ? -2.83 -29.875 -19.906 1 92.12 45 LYS B O 1
ATOM 2472 N N . ALA B 1 46 ? -3.652 -31.641 -18.781 1 89.81 46 ALA B N 1
ATOM 2473 C CA . ALA B 1 46 ? -5.016 -31.109 -18.734 1 89.81 46 ALA B CA 1
ATOM 2474 C C . ALA B 1 46 ? -5.07 -29.812 -17.922 1 89.81 46 ALA B C 1
ATOM 2476 O O . ALA B 1 46 ? -5.805 -28.891 -18.281 1 89.81 46 ALA B O 1
ATOM 2477 N N . LYS B 1 47 ? -4.266 -29.75 -16.875 1 86.75 47 LYS B N 1
ATOM 2478 C CA . LYS B 1 47 ? -4.309 -28.594 -15.977 1 86.75 47 LYS B CA 1
ATOM 2479 C C . LYS B 1 47 ? -3.16 -27.641 -16.266 1 86.75 47 LYS B C 1
ATOM 2481 O O . LYS B 1 47 ? -3.029 -26.609 -15.594 1 86.75 47 LYS B O 1
ATOM 2486 N N . ARG B 1 48 ? -2.266 -28 -17.156 1 83.31 48 ARG B N 1
ATOM 2487 C CA . ARG B 1 48 ? -1.133 -27.188 -17.594 1 83.31 48 ARG B CA 1
ATOM 2488 C C . ARG B 1 48 ? -0.129 -27 -16.453 1 83.31 48 ARG B C 1
ATOM 2490 O O . ARG B 1 48 ? 0.334 -25.875 -16.219 1 83.31 48 ARG B O 1
ATOM 2497 N N . PHE B 1 49 ? 0.041 -28.094 -15.766 1 89.62 49 PHE B N 1
ATOM 2498 C CA . PHE B 1 49 ? 1.08 -28.094 -14.742 1 89.62 49 PHE B CA 1
ATOM 2499 C C . PHE B 1 49 ? 2.387 -28.641 -15.297 1 89.62 49 PHE B C 1
ATOM 2501 O O . PHE B 1 49 ? 2.4 -29.703 -15.938 1 89.62 49 PHE B O 1
ATOM 2508 N N . GLU B 1 50 ? 3.447 -27.984 -15.086 1 90.62 50 GLU B N 1
ATOM 2509 C CA . GLU B 1 50 ? 4.754 -28.453 -15.547 1 90.62 50 GLU B CA 1
ATOM 2510 C C . GLU B 1 50 ? 5.445 -29.297 -14.477 1 90.62 50 GLU B C 1
ATOM 2512 O O . GLU B 1 50 ? 6.309 -30.109 -14.797 1 90.62 50 GLU B O 1
ATOM 2517 N N . ILE B 1 51 ? 5.047 -29.047 -13.242 1 94.31 51 ILE B N 1
ATOM 2518 C CA . ILE B 1 51 ? 5.703 -29.703 -12.117 1 94.31 51 ILE B CA 1
ATOM 2519 C C . ILE B 1 51 ? 4.66 -30.141 -11.094 1 94.31 51 ILE B C 1
ATOM 2521 O O . ILE B 1 51 ? 3.688 -29.422 -10.844 1 94.31 51 ILE B O 1
ATOM 2525 N N . VAL B 1 52 ? 4.855 -31.328 -10.508 1 96.94 52 VAL B N 1
ATOM 2526 C CA . VAL B 1 52 ? 4.031 -31.781 -9.398 1 96.94 52 VAL B CA 1
ATOM 2527 C C . VAL B 1 52 ? 4.906 -32.469 -8.344 1 96.94 52 VAL B C 1
ATOM 2529 O O . VAL B 1 52 ? 6.008 -32.938 -8.656 1 96.94 52 VAL B O 1
ATOM 2532 N N . GLY B 1 53 ? 4.406 -32.406 -7.125 1 97.62 53 GLY B N 1
ATOM 2533 C CA . GLY B 1 53 ? 5.109 -33.094 -6.055 1 97.62 53 GLY B CA 1
ATOM 2534 C C . GLY B 1 53 ? 4.82 -34.562 -6.012 1 97.62 53 GLY B C 1
ATOM 2535 O O . GLY B 1 53 ? 3.777 -35.031 -6.492 1 97.62 53 GLY B O 1
ATOM 2536 N N . ILE B 1 54 ? 5.73 -35.312 -5.438 1 97.94 54 ILE B N 1
ATOM 2537 C CA . ILE B 1 54 ? 5.551 -36.75 -5.227 1 97.94 54 ILE B CA 1
ATOM 2538 C C . ILE B 1 54 ? 5.656 -37.062 -3.738 1 97.94 54 ILE B C 1
ATOM 2540 O O . ILE B 1 54 ? 6.625 -36.688 -3.08 1 97.94 54 ILE B O 1
ATOM 2544 N N . ARG B 1 55 ? 4.652 -37.75 -3.271 1 97.5 55 ARG B N 1
ATOM 2545 C CA . ARG B 1 55 ? 4.566 -38.094 -1.857 1 97.5 55 ARG B CA 1
ATOM 2546 C C . ARG B 1 55 ? 5.055 -39.531 -1.616 1 97.5 55 ARG B C 1
ATOM 2548 O O . ARG B 1 55 ? 4.762 -40.438 -2.4 1 97.5 55 ARG B O 1
ATOM 2555 N N . LYS B 1 56 ? 5.855 -39.688 -0.588 1 94.94 56 LYS B N 1
ATOM 2556 C CA . LYS B 1 56 ? 6.211 -41 -0.006 1 94.94 56 LYS B CA 1
ATOM 2557 C C . LYS B 1 56 ? 5.781 -41.062 1.456 1 94.94 56 LYS B C 1
ATOM 2559 O O . LYS B 1 56 ? 6.145 -40.219 2.266 1 94.94 56 LYS B O 1
ATOM 2564 N N . GLU B 1 57 ? 4.977 -42 1.77 1 93.12 57 GLU B N 1
ATOM 2565 C CA . GLU B 1 57 ? 4.473 -42.156 3.129 1 93.12 57 GLU B CA 1
ATOM 2566 C C . GLU B 1 57 ? 3.832 -40.875 3.65 1 93.12 57 GLU B C 1
ATOM 2568 O O . GLU B 1 57 ? 4.152 -40.438 4.75 1 93.12 57 GLU B O 1
ATOM 2573 N N . GLY B 1 58 ? 3.139 -40.156 2.809 1 91.75 58 GLY B N 1
ATOM 2574 C CA . GLY B 1 58 ? 2.322 -39.031 3.189 1 91.75 58 GLY B CA 1
ATOM 2575 C C . GLY B 1 58 ? 3.076 -37.719 3.141 1 91.75 58 GLY B C 1
ATOM 2576 O O . GLY B 1 58 ? 2.504 -36.656 3.4 1 91.75 58 GLY B O 1
ATOM 2577 N N . ARG B 1 59 ? 4.348 -37.844 2.795 1 93.75 59 ARG B N 1
ATOM 2578 C CA . ARG B 1 59 ? 5.156 -36.625 2.744 1 93.75 59 ARG B CA 1
ATOM 2579 C C . ARG B 1 59 ? 5.695 -36.375 1.338 1 93.75 59 ARG B C 1
ATOM 2581 O O . ARG B 1 59 ? 6.117 -37.312 0.659 1 93.75 59 ARG B O 1
ATOM 2588 N N . VAL B 1 60 ? 5.605 -35.094 0.99 1 96.88 60 VAL B N 1
ATOM 2589 C CA . VAL B 1 60 ? 6.18 -34.75 -0.309 1 96.88 60 VAL B CA 1
ATOM 2590 C C . VAL B 1 60 ? 7.703 -34.844 -0.239 1 96.88 60 VAL B C 1
ATOM 2592 O O . VAL B 1 60 ? 8.344 -34.062 0.493 1 96.88 60 VAL B O 1
ATOM 2595 N N . GLU B 1 61 ? 8.305 -35.719 -0.947 1 95.12 61 GLU B N 1
ATOM 2596 C CA . GLU B 1 61 ? 9.734 -35.969 -0.835 1 95.12 61 GLU B CA 1
ATOM 2597 C C . GLU B 1 61 ? 10.484 -35.5 -2.08 1 95.12 61 GLU B C 1
ATOM 2599 O O . GLU B 1 61 ? 11.711 -35.438 -2.078 1 95.12 61 GLU B O 1
ATOM 2604 N N . GLY B 1 62 ? 9.742 -35.219 -3.078 1 97.31 62 GLY B N 1
ATOM 2605 C CA . GLY B 1 62 ? 10.328 -34.781 -4.328 1 97.31 62 GLY B CA 1
ATOM 2606 C C . GLY B 1 62 ? 9.297 -34.312 -5.344 1 97.31 62 GLY B C 1
ATOM 2607 O O . GLY B 1 62 ? 8.156 -34.031 -4.988 1 97.31 62 GLY B O 1
ATOM 2608 N N . TYR B 1 63 ? 9.812 -34.156 -6.578 1 97.75 63 TYR B N 1
ATOM 2609 C CA . TYR B 1 63 ? 8.914 -33.656 -7.621 1 97.75 63 TYR B CA 1
ATOM 2610 C C . TYR B 1 63 ? 9.227 -34.312 -8.961 1 97.75 63 TYR B C 1
ATOM 2612 O O . TYR B 1 63 ? 10.242 -35 -9.094 1 97.75 63 TYR B O 1
ATOM 2620 N N . VAL B 1 64 ? 8.312 -34.281 -9.883 1 97.25 64 VAL B N 1
ATOM 2621 C CA . VAL B 1 64 ? 8.531 -34.719 -11.258 1 97.25 64 VAL B CA 1
ATOM 2622 C C . VAL B 1 64 ? 8.172 -33.562 -12.211 1 97.25 64 VAL B C 1
ATOM 2624 O O . VAL B 1 64 ? 7.324 -32.75 -11.898 1 97.25 64 VAL B O 1
ATOM 2627 N N . GLU B 1 65 ? 8.836 -33.531 -13.312 1 95.81 65 GLU B N 1
ATOM 2628 C CA . GLU B 1 65 ? 8.539 -32.594 -14.383 1 95.81 65 GLU B CA 1
ATOM 2629 C C . GLU B 1 65 ? 7.848 -33.281 -15.555 1 95.81 65 GLU B C 1
ATOM 2631 O O . GLU B 1 65 ? 8.18 -34.438 -15.898 1 95.81 65 GLU B O 1
ATOM 2636 N N . LEU B 1 66 ? 6.945 -32.562 -16.109 1 94.69 66 LEU B N 1
ATOM 2637 C CA . LEU B 1 66 ? 6.203 -33.125 -17.234 1 94.69 66 LEU B CA 1
ATOM 2638 C C . LEU B 1 66 ? 7.152 -33.594 -18.328 1 94.69 66 LEU B C 1
ATOM 2640 O O . LEU B 1 66 ? 6.969 -34.688 -18.891 1 94.69 66 LEU B O 1
ATOM 2644 N N . ALA B 1 67 ? 8.219 -32.906 -18.562 1 91.5 67 ALA B N 1
ATOM 2645 C CA . ALA B 1 67 ? 9.164 -33.188 -19.641 1 91.5 67 ALA B CA 1
ATOM 2646 C C . ALA B 1 67 ? 9.945 -34.469 -19.359 1 91.5 67 ALA B C 1
ATOM 2648 O O . ALA B 1 67 ? 10.406 -35.156 -20.297 1 91.5 67 ALA B O 1
ATOM 2649 N N . ASP B 1 68 ? 10.094 -34.844 -18.156 1 91 68 ASP B N 1
ATOM 2650 C CA . ASP B 1 68 ? 10.93 -36 -17.781 1 91 68 ASP B CA 1
ATOM 2651 C C . ASP B 1 68 ? 10.078 -37.188 -17.406 1 91 68 ASP B C 1
ATOM 2653 O O . ASP B 1 68 ? 10.609 -38.25 -17.031 1 91 68 ASP B O 1
ATOM 2657 N N . LEU B 1 69 ? 8.75 -36.938 -17.5 1 91.38 69 LEU B N 1
ATOM 2658 C CA . LEU B 1 69 ? 7.875 -38.031 -17.047 1 91.38 69 LEU B CA 1
ATOM 2659 C C . LEU B 1 69 ? 7.73 -39.094 -18.125 1 91.38 69 LEU B C 1
ATOM 2661 O O . LEU B 1 69 ? 7.246 -38.812 -19.219 1 91.38 69 LEU B O 1
ATOM 2665 N N . GLY B 1 70 ? 8.203 -40.281 -17.922 1 90.75 70 GLY B N 1
ATOM 2666 C CA . GLY B 1 70 ? 8.133 -41.406 -18.844 1 90.75 70 GLY B CA 1
ATOM 2667 C C . GLY B 1 70 ? 7.07 -42.438 -18.469 1 90.75 70 GLY B C 1
ATOM 2668 O O . GLY B 1 70 ? 6.012 -42.062 -17.953 1 90.75 70 GLY B O 1
ATOM 2669 N N . THR B 1 71 ? 7.309 -43.719 -18.828 1 91.88 71 THR B N 1
ATOM 2670 C CA . THR B 1 71 ? 6.363 -44.781 -18.547 1 91.88 71 THR B CA 1
ATOM 2671 C C . THR B 1 71 ? 6.625 -45.406 -17.172 1 91.88 71 THR B C 1
ATOM 2673 O O . THR B 1 71 ? 7.691 -45.188 -16.594 1 91.88 71 THR B O 1
ATOM 2676 N N . GLY B 1 72 ? 5.57 -46 -16.594 1 95.31 72 GLY B N 1
ATOM 2677 C CA . GLY B 1 72 ? 5.691 -46.656 -15.305 1 95.31 72 GLY B CA 1
ATOM 2678 C C . GLY B 1 72 ? 4.988 -45.906 -14.188 1 95.31 72 GLY B C 1
ATOM 2679 O O . GLY B 1 72 ? 3.822 -45.531 -14.32 1 95.31 72 GLY B O 1
ATOM 2680 N N . VAL B 1 73 ? 5.781 -45.875 -13.023 1 96.56 73 VAL B N 1
ATOM 2681 C CA . VAL B 1 73 ? 5.207 -45.188 -11.883 1 96.56 73 VAL B CA 1
ATOM 2682 C C . VAL B 1 73 ? 6.035 -43.938 -11.562 1 96.56 73 VAL B C 1
ATOM 2684 O O . VAL B 1 73 ? 7.184 -43.812 -12 1 96.56 73 VAL B O 1
ATOM 2687 N N . CYS B 1 74 ? 5.504 -42.969 -10.844 1 96.5 74 CYS B N 1
ATOM 2688 C CA . CYS B 1 74 ? 6.125 -41.688 -10.578 1 96.5 74 CYS B CA 1
ATOM 2689 C C . CYS B 1 74 ? 7.434 -41.844 -9.812 1 96.5 74 CYS B C 1
ATOM 2691 O O . CYS B 1 74 ? 8.359 -41.062 -9.977 1 96.5 74 CYS B O 1
ATOM 2693 N N . ALA B 1 75 ? 7.504 -42.938 -9.023 1 95.31 75 ALA B N 1
ATOM 2694 C CA . ALA B 1 75 ? 8.695 -43.219 -8.219 1 95.31 75 ALA B CA 1
ATOM 2695 C C . ALA B 1 75 ? 9.938 -43.312 -9.102 1 95.31 75 ALA B C 1
ATOM 2697 O O . ALA B 1 75 ? 11.039 -42.969 -8.672 1 95.31 75 ALA B O 1
ATOM 2698 N N . ASN B 1 76 ? 9.773 -43.781 -10.367 1 95.44 76 ASN B N 1
ATOM 2699 C CA . ASN B 1 76 ? 10.891 -44 -11.289 1 95.44 76 ASN B CA 1
ATOM 2700 C C . ASN B 1 76 ? 11.469 -42.688 -11.789 1 95.44 76 ASN B C 1
ATOM 2702 O O . ASN B 1 76 ? 12.57 -42.656 -12.336 1 95.44 76 ASN B O 1
ATOM 2706 N N . HIS B 1 77 ? 10.797 -41.594 -11.57 1 96.19 77 HIS B N 1
ATOM 2707 C CA . HIS B 1 77 ? 11.172 -40.312 -12.203 1 96.19 77 HIS B CA 1
ATOM 2708 C C . H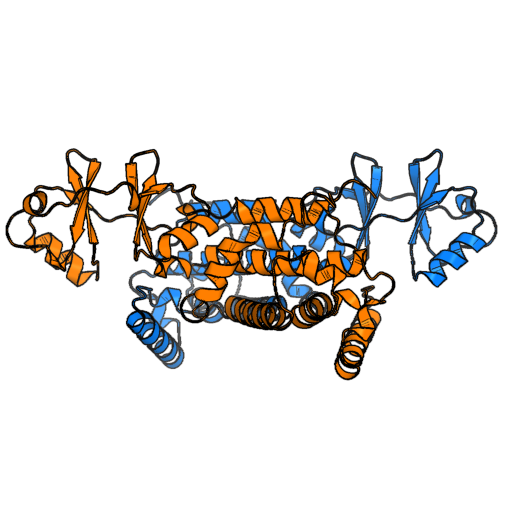IS B 1 77 ? 11.312 -39.219 -11.18 1 96.19 77 HIS B C 1
ATOM 2710 O O . HIS B 1 77 ? 11.438 -38.031 -11.547 1 96.19 77 HIS B O 1
ATOM 2716 N N . ILE B 1 78 ? 11.25 -39.562 -9.914 1 96.06 78 ILE B N 1
ATOM 2717 C CA . ILE B 1 78 ? 11.227 -38.594 -8.836 1 96.06 78 ILE B CA 1
ATOM 2718 C C . ILE B 1 78 ? 12.594 -37.906 -8.734 1 96.06 78 ILE B C 1
ATOM 2720 O O . ILE B 1 78 ? 13.625 -38.562 -8.836 1 96.06 78 ILE B O 1
ATOM 2724 N N . GLN B 1 79 ? 12.578 -36.594 -8.664 1 96.25 79 GLN B N 1
ATOM 2725 C CA . GLN B 1 79 ? 13.766 -35.781 -8.375 1 96.25 79 GLN B CA 1
ATOM 2726 C C . GLN B 1 79 ? 13.711 -35.219 -6.957 1 96.25 79 GLN B C 1
ATOM 2728 O O . GLN B 1 79 ? 12.688 -34.656 -6.543 1 96.25 79 GLN B O 1
ATOM 2733 N N . PRO B 1 80 ? 14.758 -35.375 -6.219 1 95.69 80 PRO B N 1
ATOM 2734 C CA . PRO B 1 80 ? 14.781 -34.781 -4.871 1 95.69 80 PRO B CA 1
ATOM 2735 C C . PRO B 1 80 ? 14.867 -33.281 -4.883 1 95.69 80 PRO B C 1
ATOM 2737 O O . PRO B 1 80 ? 15.32 -32.688 -5.867 1 95.69 80 PRO B O 1
ATOM 2740 N N . PHE B 1 81 ? 14.383 -32.688 -3.803 1 95.81 81 PHE B N 1
ATOM 2741 C CA . PHE B 1 81 ? 14.516 -31.234 -3.658 1 95.81 81 PHE B CA 1
ATOM 2742 C C . PHE B 1 81 ? 15.961 -30.844 -3.355 1 95.81 81 PHE B C 1
ATOM 2744 O O . PHE B 1 81 ? 16.594 -31.438 -2.48 1 95.81 81 PHE B O 1
ATOM 2751 N N . ASP B 1 82 ? 16.453 -29.891 -4.09 1 94.12 82 ASP B N 1
ATOM 2752 C CA . ASP B 1 82 ? 17.703 -29.25 -3.709 1 94.12 82 ASP B CA 1
ATOM 2753 C C . ASP B 1 82 ? 17.469 -28.125 -2.703 1 94.12 82 ASP B C 1
ATOM 2755 O O . ASP B 1 82 ? 16.484 -27.391 -2.814 1 94.12 82 ASP B O 1
ATOM 2759 N N . GLU B 1 83 ? 18.359 -28.031 -1.772 1 92.69 83 GLU B N 1
ATOM 2760 C CA . GLU B 1 83 ? 18.219 -26.984 -0.761 1 92.69 83 GLU B CA 1
ATOM 2761 C C . GLU B 1 83 ? 18.078 -25.609 -1.405 1 92.69 83 GLU B C 1
ATOM 2763 O O . GLU B 1 83 ? 17.328 -24.766 -0.912 1 92.69 83 GLU B O 1
ATOM 2768 N N . ALA B 1 84 ? 18.766 -25.391 -2.473 1 94.25 84 ALA B N 1
ATOM 2769 C CA . ALA B 1 84 ? 18.75 -24.094 -3.162 1 94.25 84 ALA B CA 1
ATOM 2770 C C . ALA B 1 84 ? 17.406 -23.844 -3.828 1 94.25 84 ALA B C 1
ATOM 2772 O O . ALA B 1 84 ? 17.109 -22.719 -4.234 1 94.25 84 ALA B O 1
ATOM 2773 N N . GLN B 1 85 ? 16.578 -24.891 -3.861 1 96 85 GLN B N 1
ATOM 2774 C CA . GLN B 1 85 ? 15.281 -24.781 -4.531 1 96 85 GLN B CA 1
ATOM 2775 C C . GLN B 1 85 ? 14.156 -24.562 -3.523 1 96 85 GLN B C 1
ATOM 2777 O O . GLN B 1 85 ? 12.992 -24.438 -3.902 1 96 85 GLN B O 1
ATOM 2782 N N . VAL B 1 86 ? 14.492 -24.578 -2.271 1 97.62 86 VAL B N 1
ATOM 2783 C CA . VAL B 1 86 ? 13.453 -24.531 -1.245 1 97.62 86 VAL B CA 1
ATOM 2784 C C . VAL B 1 86 ? 13.555 -23.203 -0.481 1 97.62 86 VAL B C 1
ATOM 2786 O O . VAL B 1 86 ? 14.648 -22.797 -0.092 1 97.62 86 VAL B O 1
ATOM 2789 N N . VAL B 1 87 ? 12.422 -22.484 -0.3 1 97.69 87 VAL B N 1
ATOM 2790 C CA . VAL B 1 87 ? 12.344 -21.25 0.473 1 97.69 87 VAL B CA 1
ATOM 2791 C C . VAL B 1 87 ? 11.305 -21.406 1.581 1 97.69 87 VAL B C 1
ATOM 2793 O O . VAL B 1 87 ? 10.328 -22.141 1.434 1 97.69 87 VAL B O 1
ATOM 2796 N N . LEU B 1 88 ? 11.57 -20.734 2.699 1 97.38 88 LEU B N 1
ATOM 2797 C CA . LEU B 1 88 ? 10.602 -20.734 3.793 1 97.38 88 LEU B CA 1
ATOM 2798 C C . LEU B 1 88 ? 9.383 -19.891 3.447 1 97.38 88 LEU B C 1
ATOM 2800 O O . LEU B 1 88 ? 9.5 -18.875 2.762 1 97.38 88 LEU B O 1
ATOM 2804 N N . ASP B 1 89 ? 8.203 -20.312 3.986 1 96.06 89 ASP B N 1
ATOM 2805 C CA . ASP B 1 89 ? 6.984 -19.547 3.74 1 96.06 89 ASP B CA 1
ATOM 2806 C C . ASP B 1 89 ? 7.047 -18.188 4.422 1 96.06 89 ASP B C 1
ATOM 2808 O O . ASP B 1 89 ? 6.34 -17.25 4.031 1 96.06 89 ASP B O 1
ATOM 2812 N N . SER B 1 90 ? 7.977 -17.984 5.344 1 94.81 90 SER B N 1
ATOM 2813 C CA . SER B 1 90 ? 8.109 -16.734 6.109 1 94.81 90 SER B CA 1
ATOM 2814 C C . SER B 1 90 ? 9.164 -15.828 5.496 1 94.81 90 SER B C 1
ATOM 2816 O O . SER B 1 90 ? 9.422 -14.734 6.012 1 94.81 90 SER B O 1
ATOM 2818 N N . THR B 1 91 ? 9.766 -16.25 4.391 1 95.62 91 THR B N 1
ATOM 2819 C CA . THR B 1 91 ? 10.773 -15.438 3.73 1 95.62 91 THR B CA 1
ATOM 2820 C C . THR B 1 91 ? 10.156 -14.148 3.188 1 95.62 91 THR B C 1
ATOM 2822 O O . THR B 1 91 ? 9.078 -14.18 2.592 1 95.62 91 THR B O 1
ATOM 2825 N N . ALA B 1 92 ? 10.812 -13.023 3.408 1 93.75 92 ALA B N 1
ATOM 2826 C CA . ALA B 1 92 ? 10.336 -11.734 2.92 1 93.75 92 ALA B CA 1
ATOM 2827 C C . ALA B 1 92 ? 10.312 -11.703 1.396 1 93.75 92 ALA B C 1
ATOM 2829 O O . ALA B 1 92 ? 11.141 -12.328 0.739 1 93.75 92 ALA B O 1
ATOM 2830 N N . LEU B 1 93 ? 9.391 -10.906 0.817 1 93.81 93 LEU B N 1
ATOM 2831 C CA . LEU B 1 93 ? 9.219 -10.836 -0.63 1 93.81 93 LEU B CA 1
ATOM 2832 C C . LEU B 1 93 ? 10.484 -10.297 -1.298 1 93.81 93 LEU B C 1
ATOM 2834 O O . LEU B 1 93 ? 10.836 -10.727 -2.398 1 93.81 93 LEU B O 1
ATOM 2838 N N . ALA B 1 94 ? 11.141 -9.352 -0.639 1 91.38 94 ALA B N 1
ATOM 2839 C CA . ALA B 1 94 ? 12.375 -8.805 -1.208 1 91.38 94 ALA B CA 1
ATOM 2840 C C . ALA B 1 94 ? 13.391 -9.914 -1.455 1 91.38 94 ALA B C 1
ATOM 2842 O O . ALA B 1 94 ? 14.016 -9.961 -2.518 1 91.38 94 ALA B O 1
ATOM 2843 N N . ASP B 1 95 ? 13.531 -10.75 -0.503 1 93.25 95 ASP B N 1
ATOM 2844 C CA . ASP B 1 95 ? 14.469 -11.859 -0.619 1 93.25 95 ASP B CA 1
ATOM 2845 C C . ASP B 1 95 ? 14.008 -12.859 -1.679 1 93.25 95 ASP B C 1
ATOM 2847 O O . ASP B 1 95 ? 14.828 -13.414 -2.412 1 93.25 95 ASP B O 1
ATOM 2851 N N . LEU B 1 96 ? 12.711 -13.094 -1.726 1 95.06 96 LEU B N 1
ATOM 2852 C CA . LEU B 1 96 ? 12.164 -13.992 -2.736 1 95.06 96 LEU B CA 1
ATOM 2853 C C . LEU B 1 96 ? 12.508 -13.5 -4.141 1 95.06 96 LEU B C 1
ATOM 2855 O O . LEU B 1 96 ? 12.914 -14.289 -4.992 1 95.06 96 LEU B O 1
ATOM 2859 N N . VAL B 1 97 ? 12.305 -12.195 -4.398 1 92.88 97 VAL B N 1
ATOM 2860 C CA . VAL B 1 97 ? 12.586 -11.609 -5.703 1 92.88 97 VAL B CA 1
ATOM 2861 C C . VAL B 1 97 ? 14.031 -11.898 -6.098 1 92.88 97 VAL B C 1
ATOM 2863 O O . VAL B 1 97 ? 14.305 -12.289 -7.238 1 92.88 97 VAL B O 1
ATOM 2866 N N . LEU B 1 98 ? 14.945 -11.789 -5.176 1 92.25 98 LEU B N 1
ATOM 2867 C CA . LEU B 1 98 ? 16.359 -12.016 -5.445 1 92.25 98 LEU B CA 1
ATOM 2868 C C . LEU B 1 98 ? 16.641 -13.484 -5.75 1 92.25 98 LEU B C 1
ATOM 2870 O O . LEU B 1 98 ? 17.484 -13.797 -6.594 1 92.25 98 LEU B O 1
ATOM 2874 N N . GLN B 1 99 ? 15.945 -14.312 -5.094 1 94.06 99 GLN B N 1
ATOM 2875 C CA . GLN B 1 99 ? 16.141 -15.742 -5.316 1 94.06 99 GLN B CA 1
ATOM 2876 C C . GLN B 1 99 ? 15.555 -16.172 -6.664 1 94.06 99 GLN B C 1
ATOM 2878 O O . GLN B 1 99 ? 16.047 -17.109 -7.293 1 94.06 99 GLN B O 1
ATOM 2883 N N . LEU B 1 100 ? 14.5 -15.492 -7.133 1 93.31 100 LEU B N 1
ATOM 2884 C CA . LEU B 1 100 ? 13.828 -15.828 -8.383 1 93.31 100 LEU B CA 1
ATOM 2885 C C . LEU B 1 100 ? 14.531 -15.172 -9.57 1 93.31 100 LEU B C 1
ATOM 2887 O O . LEU B 1 100 ? 14.102 -15.32 -10.719 1 93.31 100 LEU B O 1
ATOM 2891 N N . LYS B 1 101 ? 15.57 -14.445 -9.289 1 88.62 101 LYS B N 1
ATOM 2892 C CA . LYS B 1 101 ? 16.328 -13.805 -10.359 1 88.62 101 LYS B CA 1
ATOM 2893 C C . LYS B 1 101 ? 16.875 -14.828 -11.344 1 88.62 101 LYS B C 1
ATOM 2895 O O . LYS B 1 101 ? 16.844 -14.617 -12.555 1 88.62 101 LYS B O 1
ATOM 2900 N N . ASP B 1 102 ? 17.312 -15.93 -10.797 1 87.69 102 ASP B N 1
ATOM 2901 C CA . ASP B 1 102 ? 17.969 -16.922 -11.641 1 87.69 102 ASP B CA 1
ATOM 2902 C C . ASP B 1 102 ? 17.188 -18.25 -11.617 1 87.69 102 ASP B C 1
ATOM 2904 O O . ASP B 1 102 ? 17.703 -19.266 -12.086 1 87.69 102 ASP B O 1
ATOM 2908 N N . LYS B 1 103 ? 16.078 -18.312 -11 1 91.25 103 LYS B N 1
ATOM 2909 C CA . LYS B 1 103 ? 15.227 -19.484 -10.914 1 91.25 103 LYS B CA 1
ATOM 2910 C C . LYS B 1 103 ? 13.805 -19.188 -11.375 1 91.25 103 LYS B C 1
ATOM 2912 O O . LYS B 1 103 ? 13.281 -18.094 -11.109 1 91.25 103 LYS B O 1
ATOM 2917 N N . ARG B 1 104 ? 13.211 -20.156 -11.922 1 86.06 104 ARG B N 1
ATOM 2918 C CA . ARG B 1 104 ? 11.852 -19.969 -12.406 1 86.06 104 ARG B CA 1
ATOM 2919 C C . ARG B 1 104 ? 10.836 -20.188 -11.289 1 86.06 104 ARG B C 1
ATOM 2921 O O . ARG B 1 104 ? 9.766 -19.578 -11.281 1 86.06 104 ARG B O 1
ATOM 2928 N N . ARG B 1 105 ? 11.195 -21.062 -10.461 1 93.94 105 ARG B N 1
ATOM 2929 C CA . ARG B 1 105 ? 10.289 -21.422 -9.375 1 93.94 105 ARG B CA 1
ATOM 2930 C C . ARG B 1 105 ? 11.07 -21.906 -8.156 1 93.94 105 ARG B C 1
ATOM 2932 O O . ARG B 1 105 ? 12.242 -22.281 -8.266 1 93.94 105 ARG B O 1
ATOM 2939 N N . LEU B 1 106 ? 10.422 -21.766 -7.016 1 97.25 106 LEU B N 1
ATOM 2940 C CA . LEU B 1 106 ? 10.922 -22.297 -5.754 1 97.25 106 LEU B CA 1
ATOM 2941 C C . LEU B 1 106 ? 9.844 -23.094 -5.035 1 97.25 106 LEU B C 1
ATOM 2943 O O . LEU B 1 106 ? 8.656 -22.781 -5.141 1 97.25 106 LEU B O 1
ATOM 2947 N N . PHE B 1 107 ? 10.297 -24.141 -4.375 1 97.94 107 PHE B N 1
ATOM 2948 C CA . PHE B 1 107 ? 9.398 -24.875 -3.49 1 97.94 107 PHE B CA 1
ATOM 2949 C C . PHE B 1 107 ? 9.328 -24.203 -2.121 1 97.94 107 PHE B C 1
ATOM 2951 O O . PHE B 1 107 ? 10.328 -23.656 -1.638 1 97.94 107 PHE B O 1
ATOM 2958 N N . VAL B 1 108 ? 8.18 -24.234 -1.536 1 97.81 108 VAL B N 1
ATOM 2959 C CA . VAL B 1 108 ? 7.984 -23.516 -0.284 1 97.81 108 VAL B CA 1
ATOM 2960 C C . VAL B 1 108 ? 7.871 -24.5 0.873 1 97.81 108 VAL B C 1
ATOM 2962 O O . VAL B 1 108 ? 7.035 -25.406 0.846 1 97.81 108 VAL B O 1
ATOM 2965 N N . SER B 1 109 ? 8.719 -24.359 1.854 1 97.69 109 SER B N 1
ATOM 2966 C CA . SER B 1 109 ? 8.664 -25.141 3.084 1 97.69 109 SER B CA 1
ATOM 2967 C C . SER B 1 109 ? 7.703 -24.531 4.094 1 97.69 109 SER B C 1
ATOM 2969 O O . SER B 1 109 ? 7.836 -23.344 4.441 1 97.69 109 SER B O 1
ATOM 2971 N N . ILE B 1 110 ? 6.746 -25.297 4.488 1 93.12 110 ILE B N 1
ATOM 2972 C CA . ILE B 1 110 ? 5.77 -24.922 5.508 1 93.12 110 ILE B CA 1
ATOM 2973 C C . ILE B 1 110 ? 5.871 -25.875 6.695 1 93.12 110 ILE B C 1
ATOM 2975 O O . ILE B 1 110 ? 5.691 -27.094 6.535 1 93.12 110 ILE B O 1
ATOM 2979 N N . LEU B 1 111 ? 6.141 -25.375 7.836 1 92.25 111 LEU B N 1
ATOM 2980 C CA . LEU B 1 111 ? 6.301 -26.188 9.039 1 92.25 111 LEU B CA 1
ATOM 2981 C C . LEU B 1 111 ? 7.348 -27.266 8.836 1 92.25 111 LEU B C 1
ATOM 2983 O O . LEU B 1 111 ? 7.117 -28.438 9.18 1 92.25 111 LEU B O 1
ATOM 2987 N N . GLY B 1 112 ? 8.352 -27 8.047 1 92.06 112 GLY B N 1
ATOM 2988 C CA . GLY B 1 112 ? 9.508 -27.875 7.902 1 92.06 112 GLY B CA 1
ATOM 2989 C C . GLY B 1 112 ? 9.375 -28.859 6.758 1 92.06 112 GLY B C 1
ATOM 2990 O O . GLY B 1 112 ? 10.242 -29.719 6.562 1 92.06 112 GLY B O 1
ATOM 2991 N N . ARG B 1 113 ? 8.305 -28.812 6.109 1 94.38 113 ARG B N 1
ATOM 2992 C CA . ARG B 1 113 ? 8.086 -29.703 4.969 1 94.38 113 ARG B CA 1
ATOM 2993 C C . ARG B 1 113 ? 7.664 -28.922 3.734 1 94.38 113 ARG B C 1
ATOM 2995 O O . ARG B 1 113 ? 7.027 -27.875 3.85 1 94.38 113 ARG B O 1
ATOM 3002 N N . VAL B 1 114 ? 8.031 -29.516 2.584 1 97 114 VAL B N 1
ATOM 3003 C CA . VAL B 1 114 ? 7.625 -28.859 1.346 1 97 114 VAL B CA 1
ATOM 3004 C C . VAL B 1 114 ? 6.129 -29.062 1.119 1 97 114 VAL B C 1
ATOM 3006 O O . VAL B 1 114 ? 5.633 -30.188 1.151 1 97 114 VAL B O 1
ATOM 3009 N N . GLY B 1 115 ? 5.391 -27.984 0.955 1 95.81 115 GLY B N 1
ATOM 3010 C CA . GLY B 1 115 ? 3.957 -28.062 0.729 1 95.81 115 GLY B CA 1
ATOM 3011 C C . GLY B 1 115 ? 3.457 -27.047 -0.289 1 95.81 115 GLY B C 1
ATOM 3012 O O . GLY B 1 115 ? 2.289 -27.094 -0.683 1 95.81 115 GLY B O 1
ATOM 3013 N N . GLY B 1 116 ? 4.348 -26.125 -0.679 1 96.19 116 GLY B N 1
ATOM 3014 C CA . GLY B 1 116 ? 3.934 -25.078 -1.611 1 96.19 116 GLY B CA 1
ATOM 3015 C C . GLY B 1 116 ? 4.934 -24.844 -2.729 1 96.19 116 GLY B C 1
ATOM 3016 O O . GLY B 1 116 ? 5.965 -25.516 -2.795 1 96.19 116 GLY B O 1
ATOM 3017 N N . ILE B 1 117 ? 4.531 -23.984 -3.637 1 96 117 ILE B N 1
ATOM 3018 C CA . ILE B 1 117 ? 5.363 -23.578 -4.766 1 96 117 ILE B CA 1
ATOM 3019 C C . ILE B 1 117 ? 5.148 -22.094 -5.066 1 96 117 ILE B C 1
ATOM 3021 O O . ILE B 1 117 ? 4.07 -21.562 -4.805 1 96 117 ILE B O 1
ATOM 3025 N N . VAL B 1 118 ? 6.195 -21.422 -5.5 1 94.88 118 VAL B N 1
ATOM 3026 C CA . VAL B 1 118 ? 6.109 -20.016 -5.863 1 94.88 118 VAL B CA 1
ATOM 3027 C C . VAL B 1 118 ? 6.977 -19.734 -7.09 1 94.88 118 VAL B C 1
ATOM 3029 O O . VAL B 1 118 ? 8.086 -20.266 -7.207 1 94.88 118 VAL B O 1
ATOM 3032 N N . SER B 1 119 ? 6.418 -19.016 -7.992 1 92 119 SER B N 1
ATOM 3033 C CA . SER B 1 119 ? 7.137 -18.672 -9.219 1 92 119 SER B CA 1
ATOM 3034 C C . SER B 1 119 ? 7.062 -17.172 -9.508 1 92 119 SER B C 1
ATOM 3036 O O . SER B 1 119 ? 6.434 -16.422 -8.758 1 92 119 SER B O 1
ATOM 3038 N N . ARG B 1 120 ? 7.688 -16.719 -10.539 1 86.5 120 ARG B N 1
ATOM 3039 C CA . ARG B 1 120 ? 7.684 -15.305 -10.922 1 86.5 120 ARG B CA 1
ATOM 3040 C C . ARG B 1 120 ? 6.27 -14.828 -11.242 1 86.5 120 ARG B C 1
ATOM 3042 O O . ARG B 1 120 ? 5.926 -13.672 -10.992 1 86.5 120 ARG B O 1
ATOM 3049 N N . THR B 1 121 ? 5.504 -15.75 -11.742 1 84.38 121 THR B N 1
ATOM 3050 C CA . THR B 1 121 ? 4.129 -15.398 -12.078 1 84.38 121 THR B CA 1
ATOM 3051 C C . THR B 1 121 ? 3.35 -14.992 -10.828 1 84.38 121 THR B C 1
ATOM 3053 O O . THR B 1 121 ? 2.441 -14.164 -10.898 1 84.38 121 THR B O 1
ATOM 3056 N N . ASP B 1 122 ? 3.736 -15.547 -9.703 1 88.25 122 ASP B N 1
ATOM 3057 C CA . ASP B 1 122 ? 3.047 -15.258 -8.453 1 88.25 122 ASP B CA 1
ATOM 3058 C C . ASP B 1 122 ? 3.354 -13.836 -7.977 1 88.25 122 ASP B C 1
ATOM 3060 O O . ASP B 1 122 ? 2.662 -13.305 -7.102 1 88.25 122 ASP B O 1
ATOM 3064 N N . LEU B 1 123 ? 4.359 -13.234 -8.578 1 88.62 123 LEU B N 1
ATOM 3065 C CA . LEU B 1 123 ? 4.738 -11.875 -8.211 1 88.62 123 LEU B CA 1
ATOM 3066 C C . LEU B 1 123 ? 3.758 -10.859 -8.797 1 88.62 123 LEU B C 1
ATOM 3068 O O . LEU B 1 123 ? 3.832 -9.672 -8.484 1 88.62 123 LEU B O 1
ATOM 3072 N N . GLN B 1 124 ? 2.809 -11.305 -9.547 1 84.56 124 GLN B N 1
ATOM 3073 C CA . GLN B 1 124 ? 1.78 -10.438 -10.109 1 84.56 124 GLN B CA 1
ATOM 3074 C C . GLN B 1 124 ? 0.587 -10.312 -9.164 1 84.56 124 GLN B C 1
ATOM 3076 O O . GLN B 1 124 ? -0.326 -9.523 -9.406 1 84.56 124 GLN B O 1
ATOM 3081 N N . LYS B 1 125 ? 0.604 -11.062 -8.117 1 87.94 125 LYS B N 1
ATOM 3082 C CA . LYS B 1 125 ? -0.538 -11.125 -7.211 1 87.94 125 LYS B CA 1
ATOM 3083 C C . LYS B 1 125 ? -0.664 -9.844 -6.395 1 87.94 125 LYS B C 1
ATOM 3085 O O . LYS B 1 125 ? 0.323 -9.133 -6.188 1 87.94 125 LYS B O 1
ATOM 3090 N N . PRO B 1 126 ? -1.829 -9.594 -5.914 1 87.88 126 PRO B N 1
ATOM 3091 C CA . PRO B 1 126 ? -2.145 -8.336 -5.242 1 87.88 126 PRO B CA 1
ATOM 3092 C C . PRO B 1 126 ? -1.229 -8.055 -4.055 1 87.88 126 PRO B C 1
ATOM 3094 O O . PRO B 1 126 ? -0.813 -6.91 -3.846 1 87.88 126 PRO B O 1
ATOM 3097 N N . PRO B 1 127 ? -0.813 -9.023 -3.248 1 90.25 127 PRO B N 1
ATOM 3098 C CA . PRO B 1 127 ? 0.082 -8.703 -2.135 1 90.25 127 PRO B CA 1
ATOM 3099 C C . PRO B 1 127 ? 1.398 -8.078 -2.598 1 90.25 127 PRO B C 1
ATOM 3101 O O . PRO B 1 127 ? 1.944 -7.207 -1.919 1 90.25 127 PRO B O 1
ATOM 3104 N N . VAL B 1 128 ? 1.837 -8.547 -3.699 1 90.94 128 VAL B N 1
ATOM 3105 C CA . VAL B 1 128 ? 3.086 -8 -4.223 1 90.94 128 VAL B CA 1
ATOM 3106 C C . VAL B 1 128 ? 2.871 -6.562 -4.684 1 90.94 128 VAL B C 1
ATOM 3108 O O . VAL B 1 128 ? 3.732 -5.703 -4.48 1 90.94 128 VAL B O 1
ATOM 3111 N N . ARG B 1 129 ? 1.758 -6.297 -5.266 1 88.44 129 ARG B N 1
ATOM 3112 C CA . ARG B 1 129 ? 1.424 -4.934 -5.664 1 88.44 129 ARG B CA 1
ATOM 3113 C C . ARG B 1 129 ? 1.399 -4 -4.457 1 88.44 129 ARG B C 1
ATOM 3115 O O . ARG B 1 129 ? 1.907 -2.879 -4.523 1 88.44 129 ARG B O 1
ATOM 3122 N N . MET B 1 130 ? 0.768 -4.52 -3.42 1 89.94 130 MET B N 1
ATOM 3123 C CA . MET B 1 130 ? 0.726 -3.75 -2.18 1 89.94 130 MET B CA 1
ATOM 3124 C C . MET B 1 130 ? 2.133 -3.455 -1.674 1 89.94 130 MET B C 1
ATOM 3126 O O . MET B 1 130 ? 2.436 -2.326 -1.283 1 89.94 130 MET B O 1
ATOM 3130 N N . TRP B 1 131 ? 2.908 -4.461 -1.731 1 91.12 131 TRP B N 1
ATOM 3131 C CA . TRP B 1 131 ? 4.281 -4.355 -1.25 1 91.12 131 TRP B CA 1
ATOM 3132 C C . TRP B 1 131 ? 5.074 -3.352 -2.082 1 91.12 131 TRP B C 1
ATOM 3134 O O . TRP B 1 131 ? 5.734 -2.467 -1.534 1 91.12 131 TRP B O 1
ATOM 3144 N N . LEU B 1 132 ? 4.992 -3.457 -3.359 1 90.25 132 LEU B N 1
ATOM 3145 C CA . LEU B 1 132 ? 5.742 -2.588 -4.262 1 90.25 132 LEU B CA 1
ATOM 3146 C C . LEU B 1 132 ? 5.285 -1.139 -4.125 1 90.25 132 LEU B C 1
ATOM 3148 O O . LEU B 1 132 ? 6.105 -0.222 -4.113 1 90.25 132 LEU B O 1
ATOM 3152 N N . PHE B 1 133 ? 4.012 -0.958 -4.027 1 89.44 133 PHE B N 1
ATOM 3153 C CA . PHE B 1 133 ? 3.486 0.391 -3.844 1 89.44 133 PHE B CA 1
ATOM 3154 C C . PHE B 1 133 ? 4.027 1.009 -2.559 1 89.44 133 PHE B C 1
ATOM 3156 O O . PHE B 1 133 ? 4.434 2.172 -2.549 1 89.44 133 PHE B O 1
ATOM 3163 N N . GLY B 1 134 ? 3.939 0.219 -1.514 1 88.56 134 GLY B N 1
ATOM 3164 C CA . GLY B 1 134 ? 4.488 0.674 -0.246 1 88.56 134 GLY B CA 1
ATOM 3165 C C . GLY B 1 134 ? 5.961 1.03 -0.328 1 88.56 134 GLY B C 1
ATOM 3166 O O . GLY B 1 134 ? 6.391 2.053 0.213 1 88.56 134 GLY B O 1
ATOM 3167 N N . MET B 1 135 ? 6.723 0.246 -1.015 1 87.25 135 MET B N 1
ATOM 3168 C CA . MET B 1 135 ? 8.156 0.475 -1.137 1 87.25 135 MET B CA 1
ATOM 3169 C C . MET B 1 135 ? 8.438 1.768 -1.896 1 87.25 135 MET B C 1
ATOM 3171 O O . MET B 1 135 ? 9.297 2.557 -1.49 1 87.25 135 MET B O 1
ATOM 3175 N N . VAL B 1 136 ? 7.758 1.955 -2.957 1 87.31 136 VAL B N 1
ATOM 3176 C CA . VAL B 1 136 ? 7.934 3.176 -3.736 1 87.31 136 VAL B CA 1
ATOM 3177 C C . VAL B 1 136 ? 7.555 4.391 -2.891 1 87.31 136 VAL B C 1
ATOM 3179 O O . VAL B 1 136 ? 8.258 5.402 -2.9 1 87.31 136 VAL B O 1
ATOM 3182 N N . THR B 1 137 ? 6.473 4.273 -2.186 1 87.75 137 THR B N 1
ATOM 3183 C CA . THR B 1 137 ? 6.004 5.363 -1.333 1 87.75 137 THR B CA 1
ATOM 3184 C C . THR B 1 137 ? 7.012 5.652 -0.226 1 87.75 137 THR B C 1
ATOM 3186 O O . THR B 1 137 ? 7.25 6.816 0.114 1 87.75 137 THR B O 1
ATOM 3189 N N . LEU B 1 138 ? 7.609 4.648 0.327 1 87.31 138 LEU B N 1
ATOM 3190 C CA . LEU B 1 138 ? 8.625 4.824 1.36 1 87.31 138 LEU B CA 1
ATOM 3191 C C . LEU B 1 138 ? 9.836 5.566 0.811 1 87.31 138 LEU B C 1
ATOM 3193 O O . LEU B 1 138 ? 10.414 6.418 1.494 1 87.31 138 LEU B O 1
ATOM 3197 N N . ILE B 1 139 ? 10.227 5.242 -0.364 1 84.75 139 ILE B N 1
ATOM 3198 C CA . ILE B 1 139 ? 11.336 5.934 -1.005 1 84.75 139 ILE B CA 1
ATOM 3199 C C . ILE B 1 139 ? 10.992 7.41 -1.188 1 84.75 139 ILE B C 1
ATOM 3201 O O . ILE B 1 139 ? 11.812 8.289 -0.913 1 84.75 139 ILE B O 1
ATOM 3205 N N . GLU B 1 140 ? 9.828 7.637 -1.633 1 85.06 140 GLU B N 1
ATOM 3206 C CA . GLU B 1 140 ? 9.367 9.016 -1.798 1 85.06 140 GLU B CA 1
ATOM 3207 C C . GLU B 1 140 ? 9.398 9.766 -0.471 1 85.06 140 GLU B C 1
ATOM 3209 O O . GLU B 1 140 ? 9.797 10.93 -0.42 1 85.06 140 GLU B O 1
ATOM 3214 N N . MET B 1 141 ? 8.961 9.117 0.584 1 85.06 141 MET B N 1
ATOM 3215 C CA . MET B 1 141 ? 8.977 9.719 1.916 1 85.06 141 MET B CA 1
ATOM 3216 C C . MET B 1 141 ? 10.398 10.055 2.344 1 85.06 141 MET B C 1
ATOM 3218 O O . MET B 1 141 ? 10.641 11.117 2.934 1 85.06 141 MET B O 1
ATOM 3222 N N . ARG B 1 142 ? 11.219 9.227 2.025 1 82.75 142 ARG B N 1
ATOM 3223 C CA . ARG B 1 142 ? 12.609 9.469 2.375 1 82.75 142 ARG B CA 1
ATOM 3224 C C . ARG B 1 142 ? 13.164 10.664 1.61 1 82.75 142 ARG B C 1
ATOM 3226 O O . ARG B 1 142 ? 13.875 11.5 2.18 1 82.75 142 ARG B O 1
ATOM 3233 N N . PHE B 1 143 ? 12.875 10.695 0.315 1 84.88 143 PHE B N 1
ATOM 3234 C CA . PHE B 1 143 ? 13.32 11.828 -0.49 1 84.88 143 PHE B CA 1
ATOM 3235 C C . PHE B 1 143 ? 12.812 13.141 0.091 1 84.88 143 PHE B C 1
ATOM 3237 O O . PHE B 1 143 ? 13.57 14.102 0.231 1 84.88 143 PHE B O 1
ATOM 3244 N N . SER B 1 144 ? 11.586 13.133 0.458 1 86.56 144 SER B N 1
ATOM 3245 C CA . SER B 1 144 ? 11 14.328 1.046 1 86.56 144 SER B CA 1
ATOM 3246 C C . SER B 1 144 ? 11.711 14.719 2.338 1 86.56 144 SER B C 1
ATOM 3248 O O . SER B 1 144 ? 12.016 15.898 2.553 1 86.56 144 SER B O 1
ATOM 3250 N N . ARG B 1 145 ? 11.961 13.773 3.143 1 84.19 145 ARG B N 1
ATOM 3251 C CA . ARG B 1 145 ? 12.617 14.023 4.422 1 84.19 145 ARG B CA 1
ATOM 3252 C C . ARG B 1 145 ? 14.023 14.586 4.215 1 84.19 145 ARG B C 1
ATOM 3254 O O . ARG B 1 145 ? 14.422 15.531 4.898 1 84.19 145 ARG B O 1
ATOM 3261 N N . LEU B 1 146 ? 14.727 14 3.293 1 84.06 146 LEU B N 1
ATOM 3262 C CA . LEU B 1 146 ? 16.078 14.461 3.01 1 84.06 146 LEU B CA 1
ATOM 3263 C C . LEU B 1 146 ? 16.078 15.898 2.502 1 84.06 146 LEU B C 1
ATOM 3265 O O . LEU B 1 146 ? 16.875 16.719 2.949 1 84.06 146 LEU B O 1
ATOM 3269 N N . ILE B 1 147 ? 15.188 16.188 1.629 1 88.31 147 ILE B N 1
ATOM 3270 C CA . ILE B 1 147 ? 15.102 17.531 1.054 1 88.31 147 ILE B CA 1
ATOM 3271 C C . ILE B 1 147 ? 14.758 18.547 2.145 1 88.31 147 ILE B C 1
ATOM 3273 O O . ILE B 1 147 ? 15.375 19.609 2.234 1 88.31 147 ILE B O 1
ATOM 3277 N N . GLU B 1 148 ? 13.859 18.156 2.951 1 87.06 148 GLU B N 1
ATOM 3278 C CA . GLU B 1 148 ? 13.43 19.047 4.027 1 87.06 148 GLU B CA 1
ATOM 3279 C C . GLU B 1 148 ? 14.555 19.281 5.027 1 87.06 148 GLU B C 1
ATOM 3281 O O . GLU B 1 148 ? 14.727 20.391 5.527 1 87.06 148 GLU B O 1
ATOM 3286 N N . GLN B 1 149 ? 15.289 18.281 5.312 1 84.69 149 GLN B N 1
ATOM 3287 C CA . GLN B 1 149 ? 16.359 18.344 6.309 1 84.69 149 GLN B CA 1
ATOM 3288 C C . GLN B 1 149 ? 17.531 19.172 5.797 1 84.69 149 GLN B C 1
ATOM 3290 O O . GLN B 1 149 ? 18.078 20 6.527 1 84.69 149 GLN B O 1
ATOM 3295 N N . TYR B 1 150 ? 17.891 19.016 4.578 1 87.5 150 TYR B N 1
ATOM 3296 C CA . TYR B 1 150 ? 19.125 19.609 4.062 1 87.5 150 TYR B CA 1
ATOM 3297 C C . TYR B 1 150 ? 18.828 20.922 3.34 1 87.5 150 TYR B C 1
ATOM 3299 O O . TYR B 1 150 ? 19.703 21.781 3.252 1 87.5 150 TYR B O 1
ATOM 3307 N N . TYR B 1 151 ? 17.656 21 2.795 1 89.38 151 TYR B N 1
ATOM 3308 C CA . TYR B 1 151 ? 17.266 22.234 2.109 1 89.38 151 TYR B CA 1
ATOM 3309 C C . TYR B 1 151 ? 15.945 22.766 2.648 1 89.38 151 TYR B C 1
ATOM 3311 O O . TYR B 1 151 ? 14.945 22.797 1.931 1 89.38 151 TYR B O 1
ATOM 3319 N N . PRO B 1 152 ? 16.047 23.266 3.902 1 86.31 152 PRO B N 1
ATOM 3320 C CA . PRO B 1 152 ? 14.82 23.828 4.48 1 86.31 152 PRO B CA 1
ATOM 3321 C C . PRO B 1 152 ? 14.406 25.141 3.809 1 86.31 152 PRO B C 1
ATOM 3323 O O . PRO B 1 152 ? 15.156 25.688 3.002 1 86.31 152 PRO B O 1
ATOM 3326 N N . ASP B 1 153 ? 13.133 25.562 4.016 1 85.5 153 ASP B N 1
ATOM 3327 C CA . ASP B 1 153 ? 12.609 26.859 3.574 1 85.5 153 ASP B CA 1
ATOM 3328 C C . ASP B 1 153 ? 12.695 26.984 2.055 1 85.5 153 ASP B C 1
ATOM 3330 O O . ASP B 1 153 ? 13.125 28.031 1.543 1 85.5 153 ASP B O 1
ATOM 3334 N N . GLU B 1 154 ? 12.5 25.891 1.335 1 87.88 154 GLU B N 1
ATOM 3335 C CA . GLU B 1 154 ? 12.352 25.828 -0.116 1 87.88 154 GLU B CA 1
ATOM 3336 C C . GLU B 1 154 ? 13.664 26.141 -0.821 1 87.88 154 GLU B C 1
ATOM 3338 O O . GLU B 1 154 ? 13.672 26.594 -1.968 1 87.88 154 GLU B O 1
ATOM 3343 N N . LYS B 1 155 ? 14.75 25.938 -0.11 1 90.81 155 LYS B N 1
ATOM 3344 C CA . LYS B 1 155 ? 16.062 26.172 -0.698 1 90.81 155 LYS B CA 1
ATOM 3345 C C . LYS B 1 155 ? 16.359 25.141 -1.79 1 90.81 155 LYS B C 1
ATOM 3347 O O . LYS B 1 155 ? 17.375 25.234 -2.482 1 90.81 155 LYS B O 1
ATOM 3352 N N . TRP B 1 156 ? 15.43 24.25 -1.97 1 91.25 156 TRP B N 1
ATOM 3353 C CA . TRP B 1 156 ? 15.578 23.219 -2.998 1 91.25 156 TRP B CA 1
ATOM 3354 C C . TRP B 1 156 ? 15.102 23.734 -4.352 1 91.25 156 TRP B C 1
ATOM 3356 O O . TRP B 1 156 ? 15.344 23.109 -5.387 1 91.25 156 TRP B O 1
ATOM 3366 N N . LYS B 1 157 ? 14.492 24.859 -4.492 1 91.12 157 LYS B N 1
ATOM 3367 C CA . LYS B 1 157 ? 13.844 25.391 -5.684 1 91.12 157 LYS B CA 1
ATOM 3368 C C . LYS B 1 157 ? 14.828 25.5 -6.848 1 91.12 157 LYS B C 1
ATOM 3370 O O . LYS B 1 157 ? 14.484 25.188 -7.988 1 91.12 157 LYS B O 1
ATOM 3375 N N . PRO B 1 158 ? 16.094 25.906 -6.57 1 90.81 158 PRO B N 1
ATOM 3376 C CA . PRO B 1 158 ? 17.031 26.094 -7.68 1 90.81 158 PRO B CA 1
ATOM 3377 C C . PRO B 1 158 ? 17.375 24.781 -8.391 1 90.81 158 PRO B C 1
ATOM 3379 O O . PRO B 1 158 ? 17.922 24.797 -9.492 1 90.81 158 PRO B O 1
ATOM 3382 N N . PHE B 1 159 ? 17.062 23.688 -7.789 1 90 159 PHE B N 1
ATOM 3383 C CA . PHE B 1 159 ? 17.391 22.406 -8.383 1 90 159 PHE B CA 1
ATOM 3384 C C . PHE B 1 159 ? 16.344 21.984 -9.414 1 90 159 PHE B C 1
ATOM 3386 O O . PHE B 1 159 ? 16.516 20.984 -10.109 1 90 159 PHE B O 1
ATOM 3393 N N . LEU B 1 160 ? 15.297 22.703 -9.547 1 89.75 160 LEU B N 1
ATOM 3394 C CA . LEU B 1 160 ? 14.234 22.406 -10.508 1 89.75 160 LEU B CA 1
ATOM 3395 C C . LEU B 1 160 ? 14.094 23.516 -11.523 1 89.75 160 LEU B C 1
ATOM 3397 O O . LEU B 1 160 ? 14.508 24.656 -11.273 1 89.75 160 LEU B O 1
ATOM 3401 N N . SER B 1 161 ? 13.5 23.188 -12.664 1 88.62 161 SER B N 1
ATOM 3402 C CA . SER B 1 161 ? 13.242 24.188 -13.695 1 88.62 161 SER B CA 1
ATOM 3403 C C . SER B 1 161 ? 12.156 25.172 -13.266 1 88.62 161 SER B C 1
ATOM 3405 O O . SER B 1 161 ? 11.32 24.844 -12.422 1 88.62 161 SER B O 1
ATOM 3407 N N . GLU B 1 162 ? 12.18 26.344 -13.867 1 89.25 162 GLU B N 1
ATOM 3408 C CA . GLU B 1 162 ? 11.172 27.344 -13.57 1 89.25 162 GLU B CA 1
ATOM 3409 C C . GLU B 1 162 ? 9.773 26.844 -13.93 1 89.25 162 GLU B C 1
ATOM 3411 O O . GLU B 1 162 ? 8.805 27.141 -13.234 1 89.25 162 GLU B O 1
ATOM 3416 N N . GLY B 1 163 ? 9.734 26.156 -14.969 1 87.69 163 GLY B N 1
ATOM 3417 C CA . GLY B 1 163 ? 8.461 25.594 -15.383 1 87.69 163 GLY B CA 1
ATOM 3418 C C . GLY B 1 163 ? 7.883 24.625 -14.375 1 87.69 163 GLY B C 1
ATOM 3419 O O . GLY B 1 163 ? 6.684 24.656 -14.086 1 87.69 163 GLY B O 1
ATOM 3420 N N . ARG B 1 164 ? 8.75 23.859 -13.867 1 85.5 164 ARG B N 1
ATOM 3421 C CA . ARG B 1 164 ? 8.305 22.875 -12.883 1 85.5 164 ARG B CA 1
ATOM 3422 C C . ARG B 1 164 ? 7.867 23.547 -11.586 1 85.5 164 ARG B C 1
ATOM 3424 O O . ARG B 1 164 ? 6.871 23.156 -10.977 1 85.5 164 ARG B O 1
ATOM 3431 N N . ILE B 1 165 ? 8.555 24.547 -11.219 1 89 165 ILE B N 1
ATOM 3432 C CA . ILE B 1 165 ? 8.227 25.281 -10.008 1 89 165 ILE B CA 1
ATOM 3433 C C . ILE B 1 165 ? 6.871 25.969 -10.172 1 89 165 ILE B C 1
ATOM 3435 O O . ILE B 1 165 ? 6.035 25.938 -9.266 1 89 165 ILE B O 1
ATOM 3439 N N . GLN B 1 166 ? 6.711 26.5 -11.289 1 89.69 166 GLN B N 1
ATOM 3440 C CA . GLN B 1 166 ? 5.457 27.188 -11.555 1 89.69 166 GLN B CA 1
ATOM 3441 C C . GLN B 1 166 ? 4.273 26.234 -11.484 1 89.69 166 GLN B C 1
ATOM 3443 O O . GLN B 1 166 ? 3.238 26.562 -10.898 1 89.69 166 GLN B O 1
ATOM 3448 N N . LYS B 1 167 ? 4.441 25.125 -12.086 1 87.38 167 LYS B N 1
ATOM 3449 C CA . LYS B 1 167 ? 3.377 24.125 -12.055 1 87.38 167 LYS B CA 1
ATOM 3450 C C . LYS B 1 167 ? 3.07 23.703 -10.617 1 87.38 167 LYS B C 1
ATOM 3452 O O . LYS B 1 167 ? 1.905 23.547 -10.25 1 87.38 167 LYS B O 1
ATOM 3457 N N . THR B 1 168 ? 4.094 23.516 -9.844 1 84 168 THR B N 1
ATOM 3458 C CA . THR B 1 168 ? 3.939 23.094 -8.461 1 84 168 THR B CA 1
ATOM 3459 C C . THR B 1 168 ? 3.266 24.172 -7.629 1 84 168 THR B C 1
ATOM 3461 O O . THR B 1 168 ? 2.441 23.875 -6.762 1 84 168 THR B O 1
ATOM 3464 N N . GLU B 1 169 ? 3.602 25.391 -7.895 1 86.31 169 GLU B N 1
ATOM 3465 C CA . GLU B 1 169 ? 2.99 26.516 -7.195 1 86.31 169 GLU B CA 1
ATOM 3466 C C . GLU B 1 169 ? 1.509 26.641 -7.535 1 86.31 169 GLU B C 1
ATOM 3468 O O . GLU B 1 169 ? 0.69 26.953 -6.668 1 86.31 169 GLU B O 1
ATOM 3473 N N . GLU B 1 170 ? 1.18 26.391 -8.781 1 85.06 170 GLU B N 1
ATOM 3474 C CA . GLU B 1 170 ? -0.224 26.375 -9.18 1 85.06 170 GLU B CA 1
ATOM 3475 C C . GLU B 1 170 ? -1.006 25.297 -8.43 1 85.06 170 GLU B C 1
ATOM 3477 O O . GLU B 1 170 ? -2.133 25.547 -7.988 1 85.06 170 GLU B O 1
ATOM 3482 N N . LEU B 1 171 ? -0.332 24.25 -8.305 1 77.88 171 LEU B N 1
ATOM 3483 C CA . LEU B 1 171 ? -0.96 23.156 -7.562 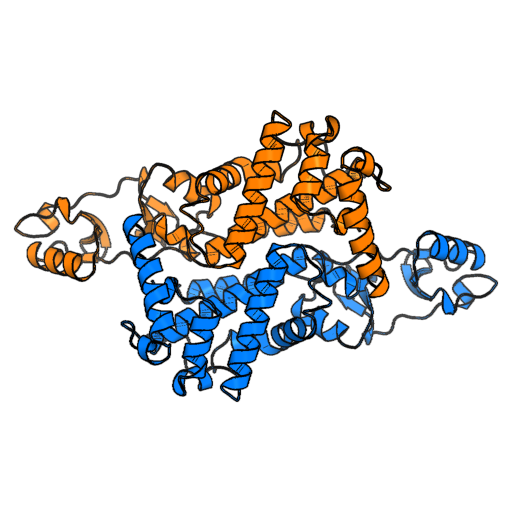1 77.88 171 LEU B CA 1
ATOM 3484 C C . LEU B 1 171 ? -1.161 23.547 -6.102 1 77.88 171 LEU B C 1
ATOM 3486 O O . LEU B 1 171 ? -2.188 23.219 -5.504 1 77.88 171 LEU B O 1
ATOM 3490 N N . LEU B 1 172 ? -0.237 24.219 -5.559 1 78.94 172 LEU B N 1
ATOM 3491 C CA . LEU B 1 172 ? -0.311 24.641 -4.168 1 78.94 172 LEU B CA 1
ATOM 3492 C C . LEU B 1 172 ? -1.461 25.625 -3.965 1 78.94 172 LEU B C 1
ATOM 3494 O O . LEU B 1 172 ? -2.199 25.531 -2.982 1 78.94 172 LEU B O 1
ATOM 3498 N N . VAL B 1 173 ? -1.567 26.531 -4.871 1 80.44 173 VAL B N 1
ATOM 3499 C CA . VAL B 1 173 ? -2.639 27.516 -4.797 1 80.44 173 VAL B CA 1
ATOM 3500 C C . VAL B 1 173 ? -3.994 26.812 -4.812 1 80.44 173 VAL B C 1
ATOM 3502 O O . VAL B 1 173 ? -4.895 27.172 -4.051 1 80.44 173 VAL B O 1
ATOM 3505 N N . GLU B 1 174 ? -4.035 25.859 -5.605 1 76.5 174 GLU B N 1
ATOM 3506 C CA . GLU B 1 174 ? -5.27 25.078 -5.691 1 76.5 174 GLU B CA 1
ATOM 3507 C C . GLU B 1 174 ? -5.559 24.359 -4.379 1 76.5 174 GLU B C 1
ATOM 3509 O O . GLU B 1 174 ? -6.703 24.312 -3.928 1 76.5 174 GLU B O 1
ATOM 3514 N N . ARG B 1 175 ? -4.559 23.922 -3.762 1 72.56 175 ARG B N 1
ATOM 3515 C CA . ARG B 1 175 ? -4.719 23.172 -2.516 1 72.56 175 ARG B CA 1
ATOM 3516 C C . ARG B 1 175 ? -5.062 24.109 -1.36 1 72.56 175 ARG B C 1
ATOM 3518 O O . ARG B 1 175 ? -5.871 23.766 -0.495 1 72.56 175 ARG B O 1
ATOM 3525 N N . ILE B 1 176 ? -4.43 25.312 -1.336 1 72.25 176 ILE B N 1
ATOM 3526 C CA . ILE B 1 176 ? -4.711 26.312 -0.311 1 72.25 176 ILE B CA 1
ATOM 3527 C C . ILE B 1 176 ? -6.164 26.766 -0.416 1 72.25 176 ILE B C 1
ATOM 3529 O O . ILE B 1 176 ? -6.844 26.922 0.6 1 72.25 176 ILE B O 1
ATOM 3533 N N . ARG B 1 177 ? -6.547 26.906 -1.603 1 69.12 177 ARG B N 1
ATOM 3534 C CA . ARG B 1 177 ? -7.93 27.297 -1.835 1 69.12 177 ARG B CA 1
ATOM 3535 C C . ARG B 1 177 ? -8.898 26.281 -1.245 1 69.12 177 ARG B C 1
ATOM 3537 O O . ARG B 1 177 ? -9.984 26.656 -0.783 1 69.12 177 ARG B O 1
ATOM 3544 N N . ARG B 1 178 ? -8.367 25.188 -1.136 1 64.75 178 ARG B N 1
ATOM 3545 C CA . ARG B 1 178 ? -9.195 24.125 -0.59 1 64.75 178 ARG B CA 1
ATOM 3546 C C . ARG B 1 178 ? -8.938 23.922 0.9 1 64.75 178 ARG B C 1
ATOM 3548 O O . ARG B 1 178 ? -9.227 22.875 1.458 1 64.75 178 ARG B O 1
ATOM 3555 N N . ASN B 1 179 ? -8.305 24.859 1.448 1 59.09 179 ASN B N 1
ATOM 3556 C CA . ASN B 1 179 ? -8.016 24.922 2.877 1 59.09 179 ASN B CA 1
ATOM 3557 C C . ASN B 1 179 ? -7.078 23.797 3.312 1 59.09 179 ASN B C 1
ATOM 3559 O O . ASN B 1 179 ? -7.277 23.203 4.367 1 59.09 179 ASN B O 1
ATOM 3563 N N . GLN B 1 180 ? -6.246 23.547 2.316 1 62.78 180 GLN B N 1
ATOM 3564 C CA . GLN B 1 180 ? -5.223 22.562 2.629 1 62.78 180 GLN B CA 1
ATOM 3565 C C . GLN B 1 180 ? -3.869 23.219 2.865 1 62.78 180 GLN B C 1
ATOM 3567 O O . GLN B 1 180 ? -3.412 24.016 2.047 1 62.78 180 GLN B O 1
ATOM 3572 N N . ASP B 1 181 ? -3.383 23.156 4.098 1 62.84 181 ASP B N 1
ATOM 3573 C CA . ASP B 1 181 ? -2.092 23.75 4.41 1 62.84 181 ASP B CA 1
ATOM 3574 C C . ASP B 1 181 ? -0.949 22.781 4.148 1 62.84 181 ASP B C 1
ATOM 3576 O O . ASP B 1 181 ? -0.55 22.031 5.039 1 62.84 181 ASP B O 1
ATOM 3580 N N . LEU B 1 182 ? -0.599 22.766 2.875 1 67 182 LEU B N 1
ATOM 3581 C CA . LEU B 1 182 ? 0.524 21.906 2.496 1 67 182 LEU B CA 1
ATOM 3582 C C . LEU B 1 182 ? 1.724 22.75 2.068 1 67 182 LEU B C 1
ATOM 3584 O O . LEU B 1 182 ? 1.579 23.938 1.77 1 67 182 LEU B O 1
ATOM 3588 N N . SER B 1 183 ? 2.84 22.156 2.219 1 75.06 183 SER B N 1
ATOM 3589 C CA . SER B 1 183 ? 4.047 22.812 1.73 1 75.06 183 SER B CA 1
ATOM 3590 C C . SER B 1 183 ? 4.246 22.562 0.24 1 75.06 183 SER B C 1
ATOM 3592 O O . SER B 1 183 ? 3.631 21.656 -0.333 1 75.06 183 SER B O 1
ATOM 3594 N N . LEU B 1 184 ? 4.949 23.453 -0.343 1 79.94 184 LEU B N 1
ATOM 3595 C CA . LEU B 1 184 ? 5.297 23.266 -1.748 1 79.94 184 LEU B CA 1
ATOM 3596 C C . LEU B 1 184 ? 5.973 21.922 -1.973 1 79.94 184 LEU B C 1
ATOM 3598 O O . LEU B 1 184 ? 5.719 21.25 -2.979 1 79.94 184 LEU B O 1
ATOM 3602 N N . LEU B 1 185 ? 6.801 21.484 -1.059 1 81.44 185 LEU B N 1
ATOM 3603 C CA . LEU B 1 185 ? 7.504 20.203 -1.141 1 81.44 185 LEU B CA 1
ATOM 3604 C C . LEU B 1 185 ? 6.52 19.047 -1.199 1 81.44 185 LEU B C 1
ATOM 3606 O O . LEU B 1 185 ? 6.754 18.062 -1.906 1 81.44 185 LEU B O 1
ATOM 3610 N N . ASP B 1 186 ? 5.461 19.188 -0.548 1 78.25 186 ASP B N 1
ATOM 3611 C CA . ASP B 1 186 ? 4.441 18.141 -0.522 1 78.25 186 ASP B CA 1
ATOM 3612 C C . ASP B 1 186 ? 3.738 18.016 -1.873 1 78.25 186 ASP B C 1
ATOM 3614 O O . ASP B 1 186 ? 3.145 16.984 -2.184 1 78.25 186 ASP B O 1
ATOM 3618 N N . CYS B 1 187 ? 3.844 19.062 -2.684 1 79.38 187 CYS B N 1
ATOM 3619 C CA . CYS B 1 187 ? 3.16 19.094 -3.971 1 79.38 187 CYS B CA 1
ATOM 3620 C C . CYS B 1 187 ? 4.062 18.578 -5.082 1 79.38 187 CYS B C 1
ATOM 3622 O O . CYS B 1 187 ? 3.6 18.312 -6.195 1 79.38 187 CYS B O 1
ATOM 3624 N N . LEU B 1 188 ? 5.352 18.422 -4.754 1 83.38 188 LEU B N 1
ATOM 3625 C CA . LEU B 1 188 ? 6.281 17.906 -5.754 1 83.38 188 LEU B CA 1
ATOM 3626 C C . LEU B 1 188 ? 6.004 16.438 -6.047 1 83.38 188 LEU B C 1
ATOM 3628 O O . LEU B 1 188 ? 5.645 15.68 -5.145 1 83.38 188 LEU B O 1
ATOM 3632 N N . GLN B 1 189 ? 6.227 16.062 -7.297 1 82.06 189 GLN B N 1
ATOM 3633 C CA . GLN B 1 189 ? 6.109 14.664 -7.695 1 82.06 189 GLN B CA 1
ATOM 3634 C C . GLN B 1 189 ? 7.371 13.883 -7.344 1 82.06 189 GLN B C 1
ATOM 3636 O O . GLN B 1 189 ? 8.406 14.477 -7.039 1 82.06 189 GLN B O 1
ATOM 3641 N N . LEU B 1 190 ? 7.258 12.578 -7.383 1 84.19 190 LEU B N 1
ATOM 3642 C CA . LEU B 1 190 ? 8.391 11.711 -7.098 1 84.19 190 LEU B CA 1
ATOM 3643 C C . LEU B 1 190 ? 9.586 12.07 -7.973 1 84.19 190 LEU B C 1
ATOM 3645 O O . LEU B 1 190 ? 10.719 12.172 -7.484 1 84.19 190 LEU B O 1
ATOM 3649 N N . THR B 1 191 ? 9.32 12.344 -9.227 1 82.62 191 THR B N 1
ATOM 3650 C CA . THR B 1 191 ? 10.414 12.633 -10.156 1 82.62 191 THR B CA 1
ATOM 3651 C C . THR B 1 191 ? 11.047 13.984 -9.844 1 82.62 191 THR B C 1
ATOM 3653 O O . THR B 1 191 ? 12.25 14.164 -10.023 1 82.62 191 THR B O 1
ATOM 3656 N N . ASP B 1 192 ? 10.242 14.922 -9.414 1 86.62 192 ASP B N 1
ATOM 3657 C CA . ASP B 1 192 ? 10.781 16.203 -9 1 86.62 192 ASP B CA 1
ATOM 3658 C C . ASP B 1 192 ? 11.719 16.047 -7.805 1 86.62 192 ASP B C 1
ATOM 3660 O O . ASP B 1 192 ? 12.82 16.609 -7.793 1 86.62 192 ASP B O 1
ATOM 3664 N N . LYS B 1 193 ? 11.289 15.328 -6.828 1 87.88 193 LYS B N 1
ATOM 3665 C CA . LYS B 1 193 ? 12.078 15.102 -5.621 1 87.88 193 LYS B CA 1
ATOM 3666 C C . LYS B 1 193 ? 13.375 14.367 -5.945 1 87.88 193 LYS B C 1
ATOM 3668 O O . LYS B 1 193 ? 14.438 14.719 -5.422 1 87.88 193 LYS B O 1
ATOM 3673 N N . ALA B 1 194 ? 13.258 13.438 -6.824 1 85.31 194 ALA B N 1
ATOM 3674 C CA . ALA B 1 194 ? 14.445 12.711 -7.266 1 85.31 194 ALA B CA 1
ATOM 3675 C C . ALA B 1 194 ? 15.422 13.648 -7.969 1 85.31 194 ALA B C 1
ATOM 3677 O O . ALA B 1 194 ? 16.641 13.531 -7.797 1 85.31 194 ALA B O 1
ATOM 3678 N N . GLN B 1 195 ? 14.867 14.516 -8.766 1 85.69 195 GLN B N 1
ATOM 3679 C CA . GLN B 1 195 ? 15.711 15.469 -9.477 1 85.69 195 GLN B CA 1
ATOM 3680 C C . GLN B 1 195 ? 16.469 16.375 -8.5 1 85.69 195 GLN B C 1
ATOM 3682 O O . GLN B 1 195 ? 17.641 16.672 -8.703 1 85.69 195 GLN B O 1
ATOM 3687 N N . ILE B 1 196 ? 15.844 16.766 -7.473 1 89.94 196 ILE B N 1
ATOM 3688 C CA . ILE B 1 196 ? 16.484 17.594 -6.445 1 89.94 196 ILE B CA 1
ATOM 3689 C C . ILE B 1 196 ? 17.641 16.828 -5.816 1 89.94 196 ILE B C 1
ATOM 3691 O O . ILE B 1 196 ? 18.734 17.359 -5.672 1 89.94 196 ILE B O 1
ATOM 3695 N N . ILE B 1 197 ? 17.406 15.656 -5.5 1 87.38 197 ILE B N 1
ATOM 3696 C CA . ILE B 1 197 ? 18.438 14.828 -4.879 1 87.38 197 ILE B CA 1
ATOM 3697 C C . ILE B 1 197 ? 19.594 14.609 -5.855 1 87.38 197 ILE B C 1
ATOM 3699 O O . ILE B 1 197 ? 20.75 14.688 -5.473 1 87.38 197 ILE B O 1
ATOM 3703 N N . ALA B 1 198 ? 19.234 14.336 -7.078 1 85.25 198 ALA B N 1
ATOM 3704 C CA . ALA B 1 198 ? 20.234 14.086 -8.109 1 85.25 198 ALA B CA 1
ATOM 3705 C C . ALA B 1 198 ? 21.125 15.305 -8.32 1 85.25 198 ALA B C 1
ATOM 3707 O O . ALA B 1 198 ? 22.344 15.172 -8.516 1 85.25 198 ALA B O 1
ATOM 3708 N N . ARG B 1 199 ? 20.594 16.422 -8.25 1 87.88 199 ARG B N 1
ATOM 3709 C CA . ARG B 1 199 ? 21.312 17.656 -8.594 1 87.88 199 ARG B CA 1
ATOM 3710 C C . ARG B 1 199 ? 22.047 18.219 -7.387 1 87.88 199 ARG B C 1
ATOM 3712 O O . ARG B 1 199 ? 22.922 19.078 -7.531 1 87.88 199 ARG B O 1
ATOM 3719 N N . SER B 1 200 ? 21.656 17.766 -6.289 1 87.56 200 SER B N 1
ATOM 3720 C CA . SER B 1 200 ? 22.375 18.141 -5.082 1 87.56 200 SER B CA 1
ATOM 3721 C C . SER B 1 200 ? 23.484 17.141 -4.762 1 87.56 200 SER B C 1
ATOM 3723 O O . SER B 1 200 ? 23.203 15.984 -4.406 1 87.56 200 SER B O 1
ATOM 3725 N N . LYS B 1 201 ? 24.672 17.625 -4.762 1 83.31 201 LYS B N 1
ATOM 3726 C CA . LYS B 1 201 ? 25.797 16.734 -4.453 1 83.31 201 LYS B CA 1
ATOM 3727 C C . LYS B 1 201 ? 25.688 16.172 -3.037 1 83.31 201 LYS B C 1
ATOM 3729 O O . LYS B 1 201 ? 25.938 14.992 -2.809 1 83.31 201 LYS B O 1
ATOM 3734 N N . GLU B 1 202 ? 25.297 17.016 -2.115 1 85.06 202 GLU B N 1
ATOM 3735 C CA . GLU B 1 202 ? 25.156 16.641 -0.715 1 85.06 202 GLU B CA 1
ATOM 3736 C C . GLU B 1 202 ? 24.125 15.523 -0.549 1 85.06 202 GLU B C 1
ATOM 3738 O O . GLU B 1 202 ? 24.375 14.531 0.141 1 85.06 202 GLU B O 1
ATOM 3743 N N . LEU B 1 203 ? 23.016 15.688 -1.199 1 85.69 203 LEU B N 1
ATOM 3744 C CA . LEU B 1 203 ? 21.938 14.711 -1.066 1 85.69 203 LEU B CA 1
ATOM 3745 C C . LEU B 1 203 ? 22.281 13.422 -1.814 1 85.69 203 LEU B C 1
ATOM 3747 O O . LEU B 1 203 ? 21.969 12.328 -1.343 1 85.69 203 LEU B O 1
ATOM 3751 N N . ARG B 1 204 ? 22.844 13.539 -2.955 1 82.38 204 ARG B N 1
ATOM 3752 C CA . ARG B 1 204 ? 23.203 12.367 -3.746 1 82.38 204 ARG B CA 1
ATOM 3753 C C . ARG B 1 204 ? 24.141 11.453 -2.973 1 82.38 204 ARG B C 1
ATOM 3755 O O . ARG B 1 204 ? 24.047 10.227 -3.064 1 82.38 204 ARG B O 1
ATOM 3762 N N . ASN B 1 205 ? 24.984 12.023 -2.17 1 82 205 ASN B N 1
ATOM 3763 C CA . ASN B 1 205 ? 25.938 11.258 -1.375 1 82 205 ASN B CA 1
ATOM 3764 C C . ASN B 1 205 ? 25.25 10.438 -0.294 1 82 205 ASN B C 1
ATOM 3766 O O . ASN B 1 205 ? 25.797 9.469 0.214 1 82 205 ASN B O 1
ATOM 3770 N N . LEU B 1 206 ? 24.094 10.898 0.019 1 78.31 206 LEU B N 1
ATOM 3771 C CA . LEU B 1 206 ? 23.344 10.195 1.05 1 78.31 206 LEU B CA 1
ATOM 3772 C C . LEU B 1 206 ? 22.594 9.008 0.458 1 78.31 206 LEU B C 1
ATOM 3774 O O . LEU B 1 206 ? 22 8.211 1.192 1 78.31 206 LEU B O 1
ATOM 3778 N N . THR B 1 207 ? 22.672 8.922 -0.883 1 77.25 207 THR B N 1
ATOM 3779 C CA . THR B 1 207 ? 22.047 7.797 -1.56 1 77.25 207 THR B CA 1
ATOM 3780 C C . THR B 1 207 ? 23.094 6.844 -2.121 1 77.25 207 THR B C 1
ATOM 3782 O O . THR B 1 207 ? 24.297 7.129 -2.061 1 77.25 207 THR B O 1
ATOM 3785 N N . LYS B 1 208 ? 22.781 5.723 -2.609 1 72.31 208 LYS B N 1
ATOM 3786 C CA . LYS B 1 208 ? 23.734 4.754 -3.15 1 72.31 208 LYS B CA 1
ATOM 3787 C C . LYS B 1 208 ? 23.906 4.93 -4.656 1 72.31 208 LYS B C 1
ATOM 3789 O O . LYS B 1 208 ? 24.547 4.113 -5.312 1 72.31 208 LYS B O 1
ATOM 3794 N N . PHE B 1 209 ? 23.344 6.039 -5.09 1 73.88 209 PHE B N 1
ATOM 3795 C CA . PHE B 1 209 ? 23.438 6.242 -6.531 1 73.88 209 PHE B CA 1
ATOM 3796 C C . PHE B 1 209 ? 24.719 7 -6.879 1 73.88 209 PHE B C 1
ATOM 3798 O O . PHE B 1 209 ? 25.109 7.938 -6.176 1 73.88 209 PHE B O 1
ATOM 3805 N N . GLN B 1 210 ? 25.391 6.516 -7.902 1 71.38 210 GLN B N 1
ATOM 3806 C CA . GLN B 1 210 ? 26.734 6.988 -8.227 1 71.38 210 GLN B CA 1
ATOM 3807 C C . GLN B 1 210 ? 26.688 8.195 -9.156 1 71.38 210 GLN B C 1
ATOM 3809 O O . GLN B 1 210 ? 27.656 8.938 -9.273 1 71.38 210 GLN B O 1
ATOM 3814 N N . SER B 1 211 ? 25.625 8.359 -9.891 1 80.38 211 SER B N 1
ATOM 3815 C CA . SER B 1 211 ? 25.547 9.461 -10.836 1 80.38 211 SER B CA 1
ATOM 3816 C C . SER B 1 211 ? 24.156 10.07 -10.859 1 80.38 211 SER B C 1
ATOM 3818 O O . SER B 1 211 ? 23.188 9.445 -10.43 1 80.38 211 SER B O 1
ATOM 3820 N N . ARG B 1 212 ? 24.156 11.32 -11.383 1 82.38 212 ARG B N 1
ATOM 3821 C CA . ARG B 1 212 ? 22.891 12.023 -11.555 1 82.38 212 ARG B CA 1
ATOM 3822 C C . ARG B 1 212 ? 21.969 11.266 -12.508 1 82.38 212 ARG B C 1
ATOM 3824 O O . ARG B 1 212 ? 20.781 11.109 -12.234 1 82.38 212 ARG B O 1
ATOM 3831 N N . ARG B 1 213 ? 22.516 10.789 -13.539 1 82.19 213 ARG B N 1
ATOM 3832 C CA . ARG B 1 213 ? 21.75 10.086 -14.555 1 82.19 213 ARG B CA 1
ATOM 3833 C C . ARG B 1 213 ? 21.125 8.812 -13.992 1 82.19 213 ARG B C 1
ATOM 3835 O O . ARG B 1 213 ? 19.969 8.5 -14.273 1 82.19 213 ARG B O 1
ATOM 3842 N N . GLN B 1 214 ? 21.859 8.102 -13.164 1 81.31 214 GLN B N 1
ATOM 3843 C CA . GLN B 1 214 ? 21.359 6.871 -12.555 1 81.31 214 GLN B CA 1
ATOM 3844 C C . GLN B 1 214 ? 20.141 7.152 -11.672 1 81.31 214 GLN B C 1
ATOM 3846 O O . GLN B 1 214 ? 19.172 6.398 -11.688 1 81.31 214 GLN B O 1
ATOM 3851 N N . LEU B 1 215 ? 20.219 8.211 -10.984 1 80.38 215 LEU B N 1
ATOM 3852 C CA . LEU B 1 215 ? 19.125 8.57 -10.086 1 80.38 215 LEU B CA 1
ATOM 3853 C C . LEU B 1 215 ? 17.891 8.992 -10.883 1 80.38 215 LEU B C 1
ATOM 3855 O O . LEU B 1 215 ? 16.781 8.602 -10.555 1 80.38 215 LEU B O 1
ATOM 3859 N N . ASP B 1 216 ? 18.156 9.773 -11.906 1 82.62 216 ASP B N 1
ATOM 3860 C CA . ASP B 1 216 ? 17.047 10.211 -12.758 1 82.62 216 ASP B CA 1
ATOM 3861 C C . ASP B 1 216 ? 16.359 9.023 -13.414 1 82.62 216 ASP B C 1
ATOM 3863 O O . ASP B 1 216 ? 15.125 8.953 -13.43 1 82.62 216 ASP B O 1
ATOM 3867 N N . ASP B 1 217 ? 17.141 8.141 -13.883 1 83.44 217 ASP B N 1
ATOM 3868 C CA . ASP B 1 217 ? 16.594 6.949 -14.523 1 83.44 217 ASP B CA 1
ATOM 3869 C C . ASP B 1 217 ? 15.82 6.09 -13.531 1 83.44 217 ASP B C 1
ATOM 3871 O O . ASP B 1 217 ? 14.734 5.594 -13.844 1 83.44 217 ASP B O 1
ATOM 3875 N N . ALA B 1 218 ? 16.359 5.988 -12.383 1 80.31 218 ALA B N 1
ATOM 3876 C CA . ALA B 1 218 ? 15.703 5.195 -11.344 1 80.31 218 ALA B CA 1
ATOM 3877 C C . ALA B 1 218 ? 14.359 5.805 -10.953 1 80.31 218 ALA B C 1
ATOM 3879 O O . ALA B 1 218 ? 13.367 5.086 -10.789 1 80.31 218 ALA B O 1
ATOM 3880 N N . ALA B 1 219 ? 14.352 7.055 -10.875 1 83 219 ALA B N 1
ATOM 3881 C CA . ALA B 1 219 ? 13.125 7.742 -10.484 1 83 219 ALA B CA 1
ATOM 3882 C C . ALA B 1 219 ? 12.047 7.578 -11.547 1 83 219 ALA B C 1
ATOM 3884 O O . ALA B 1 219 ? 10.875 7.371 -11.227 1 83 219 ALA B O 1
ATOM 3885 N N . LYS B 1 220 ? 12.477 7.688 -12.766 1 84.31 220 LYS B N 1
ATOM 3886 C CA . LYS B 1 220 ? 11.531 7.496 -13.859 1 84.31 220 LYS B CA 1
ATOM 3887 C C . LYS B 1 220 ? 10.953 6.086 -13.844 1 84.31 220 LYS B C 1
ATOM 3889 O O . LYS B 1 220 ? 9.75 5.898 -14.031 1 84.31 220 LYS B O 1
ATOM 3894 N N . MET B 1 221 ? 11.82 5.184 -13.586 1 83.62 221 MET B N 1
ATOM 3895 C CA . MET B 1 221 ? 11.383 3.793 -13.539 1 83.62 221 MET B CA 1
ATOM 3896 C C . MET B 1 221 ? 10.43 3.564 -12.367 1 83.62 221 MET B C 1
ATOM 3898 O O . MET B 1 221 ? 9.438 2.848 -12.5 1 83.62 221 MET B O 1
ATOM 3902 N N . LEU B 1 222 ? 10.711 4.191 -11.289 1 84.25 222 LEU B N 1
ATOM 3903 C CA . LEU B 1 222 ? 9.859 4.055 -10.109 1 84.25 222 LEU B CA 1
ATOM 3904 C C . LEU B 1 222 ? 8.484 4.676 -10.359 1 84.25 222 LEU B C 1
ATOM 3906 O O . LEU B 1 222 ? 7.465 4.113 -9.969 1 84.25 222 LEU B O 1
ATOM 3910 N N . GLY B 1 223 ? 8.57 5.836 -10.977 1 83.88 223 GLY B N 1
ATOM 3911 C CA . GLY B 1 223 ? 7.312 6.473 -11.336 1 83.88 223 GLY B CA 1
ATOM 3912 C C . GLY B 1 223 ? 6.449 5.625 -12.25 1 83.88 223 GLY B C 1
ATOM 3913 O O . GLY B 1 223 ? 5.242 5.496 -12.023 1 83.88 223 GLY B O 1
ATOM 3914 N N . LYS B 1 224 ? 7.078 5.074 -13.203 1 84.31 224 LYS B N 1
ATOM 3915 C CA . LYS B 1 224 ? 6.371 4.195 -14.125 1 84.31 224 LYS B CA 1
ATOM 3916 C C . LYS B 1 224 ? 5.82 2.969 -13.406 1 84.31 224 LYS B C 1
ATOM 3918 O O . LYS B 1 224 ? 4.688 2.555 -13.656 1 84.31 224 LYS B O 1
ATOM 3923 N N . LEU B 1 225 ? 6.633 2.375 -12.562 1 85.31 225 LEU B N 1
ATOM 3924 C CA . LEU B 1 225 ? 6.188 1.227 -11.773 1 85.31 225 LEU B CA 1
ATOM 3925 C C . LEU B 1 225 ? 4.953 1.573 -10.953 1 85.31 225 LEU B C 1
ATOM 3927 O O . LEU B 1 225 ? 3.961 0.841 -10.977 1 85.31 225 LEU B O 1
ATOM 3931 N N . ARG B 1 226 ? 5.023 2.65 -10.281 1 84.81 226 ARG B N 1
ATOM 3932 C CA . ARG B 1 226 ? 3.91 3.08 -9.445 1 84.81 226 ARG B CA 1
ATOM 3933 C C . ARG B 1 226 ? 2.637 3.242 -10.266 1 84.81 226 ARG B C 1
ATOM 3935 O O . ARG B 1 226 ? 1.556 2.834 -9.836 1 84.81 226 ARG B O 1
ATOM 3942 N N . ASP B 1 227 ? 2.771 3.836 -11.422 1 81.62 227 ASP B N 1
ATOM 3943 C CA . ASP B 1 227 ? 1.631 4.02 -12.312 1 81.62 227 ASP B CA 1
ATOM 3944 C C . ASP B 1 227 ? 1.047 2.676 -12.742 1 81.62 227 ASP B C 1
ATOM 3946 O O . ASP B 1 227 ? -0.174 2.516 -12.805 1 81.62 227 ASP B O 1
ATOM 3950 N N . ASN B 1 228 ? 1.902 1.76 -12.953 1 82.81 228 ASN B N 1
ATOM 3951 C CA . ASN B 1 228 ? 1.466 0.438 -13.391 1 82.81 228 ASN B CA 1
ATOM 3952 C C . ASN B 1 228 ? 0.752 -0.315 -12.266 1 82.81 228 ASN B C 1
ATOM 3954 O O . ASN B 1 228 ? -0.148 -1.115 -12.531 1 82.81 228 ASN B O 1
ATOM 3958 N N . LEU B 1 229 ? 1.156 -0.097 -11.07 1 83.81 229 LEU B N 1
ATOM 3959 C CA . LEU B 1 229 ? 0.56 -0.784 -9.93 1 83.81 229 LEU B CA 1
ATOM 3960 C C . LEU B 1 229 ? -0.897 -0.372 -9.742 1 83.81 229 LEU B C 1
ATOM 3962 O O . LEU B 1 229 ? -1.712 -1.155 -9.25 1 83.81 229 LEU B O 1
ATOM 3966 N N . ALA B 1 230 ? -1.191 0.835 -10.141 1 75.5 230 ALA B N 1
ATOM 3967 C CA . ALA B 1 230 ? -2.549 1.354 -10 1 75.5 230 ALA B CA 1
ATOM 3968 C C . ALA B 1 230 ? -3.484 0.741 -11.031 1 75.5 230 ALA B C 1
ATOM 3970 O O . ALA B 1 230 ? -4.703 0.7 -10.836 1 75.5 230 ALA B O 1
ATOM 3971 N N . HIS B 1 231 ? -2.963 0.283 -12.172 1 69.44 231 HIS B N 1
ATOM 3972 C CA . HIS B 1 231 ? -3.816 -0.223 -13.242 1 69.44 231 HIS B CA 1
ATOM 3973 C C . HIS B 1 231 ? -3.754 -1.745 -13.32 1 69.44 231 HIS B C 1
ATOM 3975 O O . HIS B 1 231 ? -4.348 -2.348 -14.219 1 69.44 231 HIS B O 1
ATOM 3981 N N . SER B 1 232 ? -3.648 -2.422 -12.281 1 58.06 232 SER B N 1
ATOM 3982 C CA . SER B 1 232 ? -3.621 -3.877 -12.18 1 58.06 232 SER B CA 1
ATOM 3983 C C . SER B 1 232 ? -2.977 -4.508 -13.406 1 58.06 232 SER B C 1
ATOM 3985 O O . SER B 1 232 ? -3.305 -5.637 -13.773 1 58.06 232 SER B O 1
ATOM 3987 N N . GLN B 1 233 ? -2.1 -3.727 -14.086 1 57.88 233 GLN B N 1
ATOM 3988 C CA . GLN B 1 233 ? -1.438 -4.219 -15.289 1 57.88 233 GLN B CA 1
ATOM 3989 C C . GLN B 1 233 ? -0.249 -5.109 -14.938 1 57.88 233 GLN B C 1
ATOM 3991 O O . GLN B 1 233 ? 0.159 -5.18 -13.773 1 57.88 233 GLN B O 1
ATOM 3996 N N . ASP B 1 234 ? 0.208 -5.773 -15.867 1 60.5 234 ASP B N 1
ATOM 3997 C CA . ASP B 1 234 ? 1.36 -6.672 -15.844 1 60.5 234 ASP B CA 1
ATOM 3998 C C . ASP B 1 234 ? 2.559 -6.008 -15.172 1 60.5 234 ASP B C 1
ATOM 4000 O O . ASP B 1 234 ? 3.201 -5.133 -15.758 1 60.5 234 ASP B O 1
ATOM 4004 N N . ILE B 1 235 ? 2.711 -6.195 -13.914 1 60.12 235 ILE B N 1
ATOM 4005 C CA . ILE B 1 235 ? 3.789 -5.613 -13.117 1 60.12 235 ILE B CA 1
ATOM 4006 C C . ILE B 1 235 ? 5.117 -6.262 -13.5 1 60.12 235 ILE B C 1
ATOM 4008 O O . ILE B 1 235 ? 6.145 -5.582 -13.594 1 60.12 235 ILE B O 1
ATOM 4012 N N . ILE B 1 236 ? 5.18 -7.492 -13.766 1 60.81 236 ILE B N 1
ATOM 4013 C CA . ILE B 1 236 ? 6.422 -8.258 -13.766 1 60.81 236 ILE B CA 1
ATOM 4014 C C . ILE B 1 236 ? 7.156 -8.047 -15.086 1 60.81 236 ILE B C 1
ATOM 4016 O O . ILE B 1 236 ? 8.359 -7.789 -15.102 1 60.81 236 ILE B O 1
ATOM 4020 N N . THR B 1 237 ? 6.457 -8.055 -16.094 1 61.22 237 THR B N 1
ATOM 4021 C CA . THR B 1 237 ? 7.195 -8.133 -17.359 1 61.22 237 THR B CA 1
ATOM 4022 C C . THR B 1 237 ? 7.914 -6.816 -17.641 1 61.22 237 THR B C 1
ATOM 4024 O O . THR B 1 237 ? 9.117 -6.809 -17.938 1 61.22 237 THR B O 1
ATOM 4027 N N . GLY B 1 238 ? 7.312 -5.785 -17.484 1 65.81 238 GLY B N 1
ATOM 4028 C CA . GLY B 1 238 ? 7.953 -4.535 -17.844 1 65.81 238 GLY B CA 1
ATOM 4029 C C . GLY B 1 238 ? 8.719 -3.9 -16.703 1 65.81 238 GLY B C 1
ATOM 4030 O O . GLY B 1 238 ? 9.562 -3.029 -16.922 1 65.81 238 GLY B O 1
ATOM 4031 N N . ASP B 1 239 ? 8.609 -4.582 -15.562 1 77.69 239 ASP B N 1
ATOM 4032 C CA . ASP B 1 239 ? 9.164 -3.863 -14.422 1 77.69 239 ASP B CA 1
ATOM 4033 C C . ASP B 1 239 ? 10.094 -4.762 -13.609 1 77.69 239 ASP B C 1
ATOM 4035 O O . ASP B 1 239 ? 10.414 -4.449 -12.461 1 77.69 239 ASP B O 1
ATOM 4039 N N . TRP B 1 240 ? 10.578 -5.836 -14.227 1 81.19 240 TRP B N 1
ATOM 4040 C CA . TRP B 1 240 ? 11.367 -6.816 -13.484 1 81.19 240 TRP B CA 1
ATOM 4041 C C . TRP B 1 240 ? 12.672 -6.203 -12.984 1 81.19 240 TRP B C 1
ATOM 4043 O O . TRP B 1 240 ? 13.047 -6.395 -11.828 1 81.19 240 TRP B O 1
ATOM 4053 N N . ASP B 1 241 ? 13.336 -5.449 -13.805 1 80.62 241 ASP B N 1
ATOM 4054 C CA . ASP B 1 241 ? 14.633 -4.895 -13.438 1 80.62 241 ASP B CA 1
ATOM 4055 C C . ASP B 1 241 ? 14.508 -3.941 -12.25 1 80.62 241 ASP B C 1
ATOM 4057 O O . ASP B 1 241 ? 15.328 -3.973 -11.336 1 80.62 241 ASP B O 1
ATOM 4061 N N . ILE B 1 242 ? 13.484 -3.188 -12.305 1 82.56 242 ILE B N 1
ATOM 4062 C CA . ILE B 1 242 ? 13.32 -2.213 -11.234 1 82.56 242 ILE B CA 1
ATOM 4063 C C . ILE B 1 242 ? 12.898 -2.924 -9.953 1 82.56 242 ILE B C 1
ATOM 4065 O O . ILE B 1 242 ? 13.297 -2.523 -8.852 1 82.56 242 ILE B O 1
ATOM 4069 N N . ILE B 1 243 ? 12.172 -3.943 -10.039 1 85.06 243 ILE B N 1
ATOM 4070 C CA . ILE B 1 243 ? 11.742 -4.711 -8.875 1 85.06 243 ILE B CA 1
ATOM 4071 C C . ILE B 1 243 ? 12.961 -5.359 -8.211 1 85.06 243 ILE B C 1
ATOM 4073 O O . ILE B 1 243 ? 13.102 -5.324 -6.988 1 85.06 243 ILE B O 1
ATOM 4077 N N . VAL B 1 244 ? 13.797 -5.844 -9.016 1 83.88 244 VAL B N 1
ATOM 4078 C CA . VAL B 1 244 ? 15.023 -6.461 -8.516 1 83.88 244 VAL B CA 1
ATOM 4079 C C . VAL B 1 244 ? 15.906 -5.402 -7.859 1 83.88 244 VAL B C 1
ATOM 4081 O O . VAL B 1 244 ? 16.406 -5.605 -6.754 1 83.88 244 VAL B O 1
ATOM 4084 N N . ALA B 1 245 ? 16.031 -4.297 -8.539 1 80.44 245 ALA B N 1
ATOM 4085 C CA . ALA B 1 245 ? 16.859 -3.213 -8 1 80.44 245 ALA B CA 1
ATOM 4086 C C . ALA B 1 245 ? 16.312 -2.732 -6.656 1 80.44 245 ALA B C 1
ATOM 4088 O O . ALA B 1 245 ? 17.078 -2.506 -5.715 1 80.44 245 ALA B O 1
ATOM 4089 N N . LEU B 1 246 ? 15.039 -2.605 -6.613 1 79.12 246 LEU B N 1
ATOM 4090 C CA . LEU B 1 246 ? 14.391 -2.193 -5.371 1 79.12 246 LEU B CA 1
ATOM 4091 C C . LEU B 1 246 ? 14.648 -3.205 -4.262 1 79.12 246 LEU B C 1
ATOM 4093 O O . LEU B 1 246 ? 14.945 -2.826 -3.127 1 79.12 246 LEU B O 1
ATOM 4097 N N . SER B 1 247 ? 14.562 -4.387 -4.574 1 80.19 247 SER B N 1
ATOM 4098 C CA . SER B 1 247 ? 14.734 -5.453 -3.592 1 80.19 247 SER B CA 1
ATOM 4099 C C . SER B 1 247 ? 16.188 -5.527 -3.107 1 80.19 247 SER B C 1
ATOM 4101 O O . SER B 1 247 ? 16.438 -5.875 -1.953 1 80.19 247 SER B O 1
ATOM 4103 N N . GLU B 1 248 ? 17.125 -5.129 -3.975 1 76.44 248 GLU B N 1
ATOM 4104 C CA . GLU B 1 248 ? 18.531 -5.16 -3.631 1 76.44 248 GLU B CA 1
ATOM 4105 C C . GLU B 1 248 ? 18.922 -3.98 -2.738 1 76.44 248 GLU B C 1
ATOM 4107 O O . GLU B 1 248 ? 19.766 -4.109 -1.857 1 76.44 248 GLU B O 1
ATOM 4112 N N . SER B 1 249 ? 18.281 -2.885 -3.07 1 69.81 249 SER B N 1
ATOM 4113 C CA . SER B 1 249 ? 18.781 -1.646 -2.484 1 69.81 249 SER B CA 1
ATOM 4114 C C . SER B 1 249 ? 17.812 -1.101 -1.439 1 69.81 249 SER B C 1
ATOM 4116 O O . SER B 1 249 ? 17.938 0.047 -1.007 1 69.81 249 SER B O 1
ATOM 4118 N N . LEU B 1 250 ? 16.906 -1.763 -1.17 1 65.19 250 LEU B N 1
ATOM 4119 C CA . LEU B 1 250 ? 15.859 -1.273 -0.281 1 65.19 250 LEU B CA 1
ATOM 4120 C C . LEU B 1 250 ? 16.469 -0.656 0.978 1 65.19 250 LEU B C 1
ATOM 4122 O O . LEU B 1 250 ? 16.109 0.468 1.35 1 65.19 250 LEU B O 1
ATOM 4126 N N . ASP B 1 251 ? 17.312 -1.365 1.5 1 62.41 251 ASP B N 1
ATOM 4127 C CA . ASP B 1 251 ? 17.906 -0.894 2.748 1 62.41 251 ASP B CA 1
ATOM 4128 C C . ASP B 1 251 ? 18.797 0.319 2.508 1 62.41 251 ASP B C 1
ATOM 4130 O O . ASP B 1 251 ? 18.828 1.246 3.32 1 62.41 251 ASP B O 1
ATOM 4134 N N . ALA B 1 252 ? 19.438 0.291 1.376 1 63.91 252 ALA B N 1
ATOM 4135 C CA . ALA B 1 252 ? 20.359 1.383 1.075 1 63.91 252 ALA B CA 1
ATOM 4136 C C . ALA B 1 252 ? 19.594 2.672 0.768 1 63.91 252 ALA B C 1
ATOM 4138 O O . ALA B 1 252 ? 20.047 3.762 1.142 1 63.91 252 ALA B O 1
ATOM 4139 N N . VAL B 1 253 ? 18.594 2.514 0.027 1 62.16 253 VAL B N 1
ATOM 4140 C CA . VAL B 1 253 ? 17.812 3.686 -0.367 1 62.16 253 VAL B CA 1
ATOM 4141 C C . VAL B 1 253 ? 17.047 4.219 0.834 1 62.16 253 VAL B C 1
ATOM 4143 O O . VAL B 1 253 ? 16.938 5.434 1.021 1 62.16 253 VAL B O 1
ATOM 4146 N N . LEU B 1 254 ? 16.609 3.346 1.631 1 60.41 254 LEU B N 1
ATOM 4147 C CA . LEU B 1 254 ? 15.766 3.721 2.762 1 60.41 254 LEU B CA 1
ATOM 4148 C C . LEU B 1 254 ? 16.625 4.059 3.982 1 60.41 254 LEU B C 1
ATOM 4150 O O . LEU B 1 254 ? 16.188 4.812 4.855 1 60.41 254 LEU B O 1
ATOM 4154 N N . GLU B 1 255 ? 17.844 3.447 4.195 1 59.19 255 GLU B N 1
ATOM 4155 C CA . GLU B 1 255 ? 18.656 3.68 5.391 1 59.19 255 GLU B CA 1
ATOM 4156 C C . GLU B 1 255 ? 19.859 4.566 5.078 1 59.19 255 GLU B C 1
ATOM 4158 O O . GLU B 1 255 ? 20.438 4.469 3.996 1 59.19 255 GLU B O 1
ATOM 4163 N N . GLY B 1 256 ? 19.75 5.895 5.25 1 52.78 256 GLY B N 1
ATOM 4164 C CA . GLY B 1 256 ? 20.906 6.762 5.117 1 52.78 256 GLY B CA 1
ATOM 4165 C C . GLY B 1 256 ? 22.172 6.156 5.688 1 52.78 256 GLY B C 1
ATOM 4166 O O . GLY B 1 256 ? 22.125 5.113 6.34 1 52.78 256 GLY B O 1
ATOM 4167 N N . PRO B 1 257 ? 23.406 6.648 5.219 1 48.25 257 PRO B N 1
ATOM 4168 C CA . PRO B 1 257 ? 24.656 6.195 5.848 1 48.25 257 PRO B CA 1
ATOM 4169 C C . PRO B 1 257 ? 24.594 6.227 7.375 1 48.25 257 PRO B C 1
ATOM 4171 O O . PRO B 1 257 ? 23.828 7.02 7.945 1 48.25 257 PRO B O 1
ATOM 4174 N N . PRO B 1 258 ? 25 5.129 8.156 1 42.25 258 PRO B N 1
ATOM 4175 C CA . PRO B 1 258 ? 25.031 5.031 9.617 1 42.25 258 PRO B CA 1
ATOM 4176 C C . PRO B 1 258 ? 25.234 6.383 10.297 1 42.25 258 PRO B C 1
ATOM 4178 O O . PRO B 1 258 ? 24.844 6.562 11.453 1 42.25 258 PRO B O 1
ATOM 4181 N N . GLY B 1 259 ? 26.094 7.191 9.922 1 37.91 259 GLY B N 1
ATOM 4182 C CA . GLY B 1 259 ? 26.453 8.352 10.711 1 37.91 259 GLY B CA 1
ATOM 4183 C C . GLY B 1 259 ? 25.297 9.305 10.938 1 37.91 259 GLY B C 1
ATOM 4184 O O . GLY B 1 259 ? 25.406 10.258 11.711 1 37.91 259 GLY B O 1
ATOM 4185 N N . LEU B 1 260 ? 24.562 9.695 10.141 1 38.66 260 LEU B N 1
ATOM 4186 C CA . LEU B 1 260 ? 23.516 10.664 10.414 1 38.66 260 LEU B CA 1
ATOM 4187 C C . LEU B 1 260 ? 22.297 9.984 11.055 1 38.66 260 LEU B C 1
ATOM 4189 O O . LEU B 1 260 ? 21.406 9.523 10.352 1 38.66 260 LEU B O 1
ATOM 4193 N N . GLU B 1 261 ? 22.391 9.172 11.992 1 36.59 261 GLU B N 1
ATOM 4194 C CA . GLU B 1 261 ? 21.344 8.625 12.859 1 36.59 261 GLU B CA 1
ATOM 4195 C C . GLU B 1 261 ? 20.281 9.664 13.164 1 36.59 261 GLU B C 1
ATOM 4197 O O . GLU B 1 261 ? 20.594 10.836 13.391 1 36.59 261 GLU B O 1
ATOM 4202 N N . ASP B 1 262 ? 19.016 9.398 12.805 1 37.5 262 ASP B N 1
ATOM 4203 C CA . ASP B 1 262 ? 17.797 10.164 13.062 1 37.5 262 ASP B CA 1
ATOM 4204 C C . ASP B 1 262 ? 17.812 10.766 14.461 1 37.5 262 ASP B C 1
ATOM 4206 O O . ASP B 1 262 ? 16.844 11.391 14.891 1 37.5 262 ASP B O 1
ATOM 4210 N N . GLY B 1 263 ? 18.719 10.32 15.43 1 31.98 263 GLY B N 1
ATOM 4211 C CA . GLY B 1 263 ? 18.75 10.766 16.812 1 31.98 263 GLY B CA 1
ATOM 4212 C C . GLY B 1 263 ? 19.062 12.242 16.953 1 31.98 263 GLY B C 1
ATOM 4213 O O . GLY B 1 263 ? 18.812 12.844 18 1 31.98 263 GLY B O 1
ATOM 4214 N N . ASP B 1 264 ? 20.219 12.805 16.453 1 30.84 264 ASP B N 1
ATOM 4215 C CA . ASP B 1 264 ? 20.812 13.977 17.094 1 30.84 264 ASP B CA 1
ATOM 4216 C C . ASP B 1 264 ? 19.891 15.195 16.953 1 30.84 264 ASP B C 1
ATOM 4218 O O . ASP B 1 264 ? 20.234 16.297 17.406 1 30.84 264 ASP B O 1
ATOM 4222 N N . VAL B 1 265 ? 19.172 15.508 16.109 1 21.38 265 VAL B N 1
ATOM 4223 C CA . VAL B 1 265 ? 18.516 16.766 16.422 1 21.38 265 VAL B CA 1
ATOM 4224 C C . VAL B 1 265 ? 17.328 16.531 17.359 1 21.38 265 VAL B C 1
ATOM 4226 O O . VAL B 1 265 ? 16.594 15.539 17.188 1 21.38 265 VAL B O 1
#